Protein AF-A0A7S9PWU9-F1 (afdb_monomer)

Secondary structure (DSSP, 8-state):
---SS--B---TTS--GGG-STTS-----TT-EETTTEEEEEEEEE-SSEEEEEEEETTTTEEEEEEEE-TT----HHHHHHHHHHT--SSGGGGGS----EEEEEEETTEEEEEEEE--EEEEHHHHTGGG----HHHHHHHHHHHHHHHHHHHHTT-B----SGGGEEEEP-HHHHHH--HHHHHHHH----EEE--BTT------TTS-SEEEPPP-----GGG--TTT--EEE--TTS-B-TTT-------S-GGG--THHHH-TTSPP-HHHHHHHHHHHHHHHHSSS-TT--SS--HHHHHHHHHHHH-PPPHHHHHH-TTGGGTB-TTSPBPTT-----HHHHHIIIIIHHHHHTT-----HHHHHHHHHHHHHHT-SSGGGSPPHHHHHTSHHIIIIIHHHHHHHH------GGG---GGGSHHHHHHHHHHTSTT--HHHHHHHHHHHHHHHS-GGGTEEEEE--S-TTTTT-SS----EEEEE-SSSS--EEEEEEE-GGGTT-HHHHHHHHHHHHHHHHHHTTSTT--TTSPEEEEEEETTEEEEEEE-TT-SS-EE-GGGTTPPPPTTTSHHHHHHHHHHHHHHHHH-

Mean predicted aligned error: 13.76 Å

Organism: Epichloe festucae (strain Fl1) (NCBI:txid877507)

Radius of gyration: 28.7 Å; Cα contacts (8 Å, |Δi|>4): 1055; chains: 1; bounding box: 62×84×80 Å

Foldseek 3Di:
DDLPDFAWDDDPQFPDQSQLAAQGEFADDAQDQDPVFWGFQAWAHDDRFWTWTWTQGNVVLFIKIKTKGGANADFCQVVLLVLLQVQCQVDLLNQQAWHFQDWDWDQHPNHIITMTITHDFQAFQVVLLPPLFAAFQLLLLLLLLSVLSNLLSCVVSQKALLADDSRQKTFHDPRVVRSPDDSVNVCVPFNHWDWDAIATPVRDDDPDRSGYRTTTRRTRSYHHNHPQDLLRSRIHGHDSRVMDGPVVDFDLDGPYDLLQFACCNPQVSPHGDDSLRNLSSSLQRSLVSQWSATLLRDDPDDNQSSVLLLCLAQNDDDPSSVVVDPCQVVAADPVRHGPPPDDRCYNVNSCCHTHAVVCVVVVGDHDDPVLSVQSSVLSNQSNDNDSVSHDHSVVSCVGPNNVVRSVVSNCVNVDPPPPDLVVLDLVCSVVQLVVLLVQLVDDPRDQVSQVSNVLVVCCNQQDVVLQKDWDFDPDDCVVLVAPDDRGWTWIFRPPDAQTLIETEFEEHQVCPVPPVVVVSRVLVSLSVVVVSCPDPRHQQQDKHKYWYYYRQWIFIWIQGRVHSDIDGDVLRVRDTDGCVPCVSSVSVVSNVNSVVSSVD

pLDDT: mean 85.52, std 13.72, range [30.91, 98.75]

Sequence (600 aa):
MATDGPLYEYISDVERLDGYRPGGYHPIQLNDKLQERYSIVEKLGHGSYSTIWLARDEKLSRYVAVKIGIADHNSKEAQILGQLSLCLVNDLSDRLIPPVLDRFELKGPNGTHSCLVTMPARCSLVEALKDYDLFPLDAARSLAAQLVMAVARVHRLGIVHGDIHLGNLLIQLPHEEIGKLTVKELFERYGDPEAQPVVRVDKQPITSPSVPAYAYTPAWLGKPAEDVTLSEAKLMLTDFGTAFSPAYETRLQSFTPRKIRPPETRFDPTTPLSYACDIWSLGCIIWEILGVRPFLDIFLPDLDDVTANQIDALGPLPDEWWDAWNGKWKRFAANGQPTEGRQPWTFNQRFEDAIQGPRRRLKRDTMSERESKAFCDMIKDILKFRPGERPTAEDMLRSQWMTEWAMRDAKKTWGPLALQVSDFKQYLSIPLLLWYYKEINKAGSLESDVDAFYLNFLKEVFTLRDNFGVEQESRPAKELGLSQRSDFTMRYIKNGDPKKVILCENKRREGESQTSIWTDALNQVVKYATLIRTEPGQNPNETLYLTVNVGTYPRFYELPGKSSTPKDWAPAGGRYYELANDEEEVWKLWNQIRDLVKSH

Nearest PDB structures (foldseek):
  3llt-assembly1_A  TM=7.275E-01  e=2.084E-18  Plasmodium falciparum 3D7
  7o7i-assembly1_A  TM=6.816E-01  e=1.570E-15  Homo sapiens
  3o2m-assembly1_A  TM=6.709E-01  e=2.982E-12  Homo sapiens
  3vul-assembly1_A  TM=6.792E-01  e=6.840E-11  Homo sapiens
  7ree-assembly1_A  TM=6.420E-01  e=7.772E-08  Homo sapiens

Structure (mmCIF, N/CA/C/O backbone):
data_AF-A0A7S9PWU9-F1
#
_entry.id   AF-A0A7S9PWU9-F1
#
loop_
_atom_site.group_PDB
_atom_site.id
_atom_site.type_symbol
_atom_site.label_atom_id
_atom_site.label_alt_id
_atom_site.label_comp_id
_atom_site.label_asym_id
_atom_site.label_entity_id
_atom_site.label_seq_id
_atom_site.pdbx_PDB_ins_code
_atom_site.Cartn_x
_atom_site.Cartn_y
_atom_site.Cartn_z
_atom_site.occupancy
_atom_site.B_iso_or_equiv
_atom_site.auth_seq_id
_atom_site.auth_comp_id
_atom_site.auth_asym_id
_atom_site.auth_atom_id
_atom_site.pdbx_PDB_model_num
ATOM 1 N N . MET A 1 1 ? -14.022 19.608 -21.908 1.00 35.09 1 MET A N 1
ATOM 2 C CA . MET A 1 1 ? -15.358 20.227 -21.785 1.00 35.09 1 MET A CA 1
ATOM 3 C C . MET A 1 1 ? -15.198 21.441 -20.893 1.00 35.09 1 MET A C 1
ATOM 5 O O . MET A 1 1 ? -14.565 21.297 -19.855 1.00 35.09 1 MET A O 1
ATOM 9 N N . ALA A 1 2 ? -15.657 22.614 -21.328 1.00 34.50 2 ALA A N 1
ATOM 10 C CA . ALA A 1 2 ? -15.651 23.813 -20.494 1.00 34.50 2 ALA A CA 1
ATOM 11 C C . ALA A 1 2 ? -16.507 23.549 -19.245 1.00 34.50 2 ALA A C 1
ATOM 13 O O . ALA A 1 2 ? -17.631 23.067 -19.365 1.00 34.50 2 ALA A O 1
ATOM 14 N N . THR A 1 3 ? -15.946 23.764 -18.059 1.00 50.19 3 THR A N 1
ATOM 15 C CA . THR A 1 3 ? -16.664 23.647 -16.789 1.00 50.19 3 THR A CA 1
ATOM 16 C C . THR A 1 3 ? -17.528 24.891 -16.617 1.00 50.19 3 THR A C 1
ATOM 18 O O . THR A 1 3 ? -16.989 25.987 -16.515 1.00 50.19 3 THR A O 1
ATOM 21 N N . ASP A 1 4 ? -18.848 24.725 -16.594 1.00 65.19 4 ASP A N 1
ATOM 22 C CA . ASP A 1 4 ? -19.854 25.798 -16.493 1.00 65.19 4 ASP A CA 1
ATOM 23 C C . ASP A 1 4 ? -19.953 26.397 -15.065 1.00 65.19 4 ASP A C 1
ATOM 25 O O . ASP A 1 4 ? -21.026 26.710 -14.560 1.00 65.19 4 ASP A O 1
ATOM 29 N N . GLY A 1 5 ? -18.820 26.479 -14.359 1.00 72.81 5 GLY A N 1
ATOM 30 C CA . GLY A 1 5 ? -18.721 26.867 -12.951 1.00 72.81 5 GLY A CA 1
ATOM 31 C C . GLY A 1 5 ? -17.615 27.896 -12.696 1.00 72.81 5 GLY A C 1
ATOM 32 O O . GLY A 1 5 ? -16.767 28.122 -13.564 1.00 72.81 5 GLY A O 1
ATOM 33 N N . PRO A 1 6 ? -17.613 28.542 -11.514 1.00 82.31 6 PRO A N 1
ATOM 34 C CA . PRO A 1 6 ? -16.597 29.525 -11.153 1.00 82.31 6 PRO A CA 1
ATOM 35 C C . PRO A 1 6 ? -15.197 28.899 -11.163 1.00 82.31 6 PRO A C 1
ATOM 37 O O . PRO A 1 6 ? -15.001 27.770 -10.718 1.00 82.31 6 PRO A O 1
ATOM 40 N N . LEU A 1 7 ? -14.219 29.655 -11.664 1.00 90.81 7 LEU A N 1
ATOM 41 C CA . LEU A 1 7 ? -12.808 29.281 -11.614 1.00 90.81 7 LEU A CA 1
ATOM 42 C C . LEU A 1 7 ? -12.182 29.798 -10.318 1.00 90.81 7 LEU A C 1
ATOM 44 O O . LEU A 1 7 ? -12.479 30.913 -9.881 1.00 90.81 7 LEU A O 1
ATOM 48 N N . TYR A 1 8 ? -11.279 29.009 -9.746 1.00 92.75 8 TYR A N 1
ATOM 49 C CA . TYR A 1 8 ? -10.556 29.335 -8.518 1.00 92.75 8 TYR A CA 1
ATOM 50 C C . TYR A 1 8 ? -9.071 29.553 -8.802 1.00 92.75 8 TYR A C 1
ATOM 52 O O . TYR A 1 8 ? -8.529 28.998 -9.760 1.00 92.75 8 TYR A O 1
ATOM 60 N N . GLU A 1 9 ? -8.428 30.392 -7.993 1.00 94.38 9 GLU A N 1
ATOM 61 C CA . GLU A 1 9 ? -6.982 30.587 -8.058 1.00 94.38 9 GLU A CA 1
ATOM 62 C C . GLU A 1 9 ? -6.259 29.276 -7.751 1.00 94.38 9 GLU A C 1
ATOM 64 O O . GLU A 1 9 ? -6.706 28.475 -6.929 1.00 94.38 9 GLU A O 1
ATOM 69 N N . TYR A 1 10 ? -5.153 29.038 -8.455 1.00 92.75 10 TYR A N 1
ATOM 70 C CA . TYR A 1 10 ? -4.378 27.820 -8.275 1.00 92.75 10 TYR A CA 1
ATOM 71 C C . TYR A 1 10 ? -3.714 27.818 -6.898 1.00 92.75 10 TYR A C 1
ATOM 73 O O . TYR A 1 10 ? -2.975 28.742 -6.558 1.00 92.75 10 TYR A O 1
ATOM 81 N N . ILE A 1 11 ? -3.953 26.746 -6.151 1.00 93.38 11 ILE A N 1
ATOM 82 C CA . ILE A 1 11 ? -3.286 26.436 -4.893 1.00 93.38 11 ILE A CA 1
ATOM 83 C C . ILE A 1 11 ? -2.428 25.196 -5.153 1.00 93.38 11 ILE A C 1
ATOM 85 O O . ILE A 1 11 ? -2.923 24.205 -5.695 1.00 93.38 11 ILE A O 1
ATOM 89 N N . SER A 1 12 ? -1.137 25.267 -4.825 1.00 91.44 12 SER A N 1
ATOM 90 C CA . SER A 1 12 ? -0.224 24.132 -5.007 1.00 91.44 12 SER A CA 1
ATOM 91 C C . SER A 1 12 ? -0.524 23.028 -3.998 1.00 91.44 12 SER A C 1
ATOM 93 O O . SER A 1 12 ? -0.887 23.320 -2.862 1.00 91.44 12 SER A O 1
ATOM 95 N N . ASP A 1 13 ? -0.338 21.774 -4.415 1.00 90.06 13 ASP A N 1
ATOM 96 C CA . ASP A 1 13 ? -0.354 20.593 -3.538 1.00 90.06 13 ASP A CA 1
ATOM 97 C C . ASP A 1 13 ? -1.683 20.354 -2.791 1.00 90.06 13 ASP A C 1
ATOM 99 O O . ASP A 1 13 ? -1.712 19.776 -1.707 1.00 90.06 13 ASP A O 1
ATOM 103 N N . VAL A 1 14 ? -2.805 20.770 -3.391 1.00 93.19 14 VAL A N 1
ATOM 104 C CA . VAL A 1 14 ? -4.165 20.474 -2.910 1.00 93.19 14 VAL A CA 1
ATOM 105 C C . VAL A 1 14 ? -5.019 19.819 -3.997 1.00 93.19 14 VAL A C 1
ATOM 107 O O . VAL A 1 14 ? -4.664 19.807 -5.181 1.00 93.19 14 VAL A O 1
ATOM 110 N N . GLU A 1 15 ? -6.177 19.266 -3.621 1.00 94.19 15 GLU A N 1
ATOM 111 C CA . GLU A 1 15 ? -7.131 18.750 -4.596 1.00 94.19 15 GLU A CA 1
ATOM 112 C C . GLU A 1 15 ? -7.626 19.845 -5.533 1.00 94.19 15 GLU A C 1
ATOM 114 O O . GLU A 1 15 ? -7.718 21.028 -5.212 1.00 94.19 15 GLU A O 1
ATOM 119 N N . ARG A 1 16 ? -8.013 19.403 -6.723 1.00 92.56 16 ARG A N 1
ATOM 120 C CA . ARG A 1 16 ? -8.580 20.257 -7.753 1.00 92.56 16 ARG A CA 1
ATOM 121 C C . ARG A 1 16 ? -9.837 20.964 -7.259 1.00 92.56 16 ARG A C 1
ATOM 123 O O . ARG A 1 16 ? -10.878 20.330 -7.090 1.00 92.56 16 ARG A O 1
ATOM 130 N N . LEU A 1 17 ? -9.741 22.284 -7.106 1.00 93.44 17 LEU A N 1
ATOM 131 C CA . LEU A 1 17 ? -10.829 23.119 -6.597 1.00 93.44 17 LEU A CA 1
ATOM 132 C C . LEU A 1 17 ? -12.078 23.082 -7.494 1.00 93.44 17 LEU A C 1
ATOM 134 O O . LEU A 1 17 ? -13.198 23.159 -7.004 1.00 93.44 17 LEU A O 1
ATOM 138 N N . ASP A 1 18 ? -11.909 22.871 -8.802 1.00 91.06 18 ASP A N 1
ATOM 139 C CA . ASP A 1 18 ? -13.014 22.677 -9.750 1.00 91.06 18 ASP A CA 1
ATOM 140 C C . ASP A 1 18 ? -13.750 21.332 -9.574 1.00 91.06 18 ASP A C 1
ATOM 142 O O . ASP A 1 18 ? -14.830 21.120 -10.132 1.00 91.06 18 ASP A O 1
ATOM 146 N N . GLY A 1 19 ? -13.187 20.425 -8.771 1.00 92.88 19 GLY A N 1
ATOM 147 C CA . GLY A 1 19 ? -13.830 19.195 -8.323 1.00 92.88 19 GLY A CA 1
ATOM 148 C C . GLY A 1 19 ? -14.849 19.397 -7.196 1.00 92.88 19 GLY A C 1
ATOM 149 O O . GLY A 1 19 ? -15.589 18.463 -6.900 1.00 92.88 19 GLY A O 1
ATOM 150 N N . TYR A 1 20 ? -14.934 20.580 -6.579 1.00 94.06 20 TYR A N 1
ATOM 151 C CA . TYR A 1 20 ? -15.959 20.922 -5.583 1.00 94.06 20 TYR A CA 1
ATOM 152 C C . TYR A 1 20 ? -17.269 21.343 -6.258 1.00 94.06 20 TYR A C 1
ATOM 154 O O . TYR A 1 20 ? -17.584 22.520 -6.422 1.00 94.06 20 TYR A O 1
ATOM 162 N N . ARG A 1 21 ? -18.035 20.344 -6.690 1.00 92.75 21 ARG A N 1
ATOM 163 C CA . ARG A 1 21 ? -19.291 20.492 -7.439 1.00 92.75 21 ARG A CA 1
ATOM 164 C C . ARG A 1 21 ? -20.248 19.350 -7.089 1.00 92.75 21 ARG A C 1
ATOM 166 O O . ARG A 1 21 ? -19.778 18.364 -6.522 1.00 92.75 21 ARG A O 1
ATOM 173 N N . PRO A 1 22 ? -21.541 19.410 -7.455 1.00 94.38 22 PRO A N 1
ATOM 174 C CA . PRO A 1 22 ? -22.423 18.246 -7.361 1.00 94.38 22 PRO A CA 1
ATOM 175 C C . PRO A 1 22 ? -21.777 17.001 -7.990 1.00 94.38 22 PRO A C 1
ATOM 177 O O . PRO A 1 22 ? -21.253 17.079 -9.103 1.00 94.38 22 PRO A O 1
ATOM 180 N N . GLY A 1 23 ? -21.739 15.896 -7.243 1.00 93.81 23 GLY A N 1
ATOM 181 C CA . GLY A 1 23 ? -21.047 14.655 -7.613 1.00 93.81 23 GLY A CA 1
ATOM 182 C C . GLY A 1 23 ? -19.552 14.597 -7.264 1.00 93.81 23 GLY A C 1
ATOM 183 O O . GLY A 1 23 ? -18.928 13.540 -7.332 1.00 93.81 23 GLY A O 1
ATOM 184 N N . GLY A 1 24 ? -18.957 15.724 -6.878 1.00 94.94 24 GLY A N 1
ATOM 185 C CA . GLY A 1 24 ? -17.530 15.895 -6.617 1.00 94.94 24 GLY A CA 1
ATOM 186 C C . GLY A 1 24 ? -17.126 15.750 -5.146 1.00 94.94 24 GLY A C 1
ATOM 187 O O . GLY A 1 24 ? -17.734 14.984 -4.400 1.00 94.94 24 GLY A O 1
ATOM 188 N N . TYR A 1 25 ? -16.071 16.459 -4.731 1.00 96.44 25 TYR A N 1
ATOM 189 C CA . TYR A 1 25 ? -15.521 16.399 -3.366 1.00 96.44 25 TYR A CA 1
ATOM 190 C C . TYR A 1 25 ? -16.485 16.950 -2.310 1.00 96.44 25 TYR A C 1
ATOM 192 O O . TYR A 1 25 ? -17.313 17.807 -2.605 1.00 96.44 25 TYR A O 1
ATOM 200 N N . HIS A 1 26 ? -16.356 16.496 -1.063 1.00 96.75 26 HIS A N 1
ATOM 201 C CA . HIS A 1 26 ? -17.058 17.096 0.073 1.00 96.75 26 HIS A CA 1
ATOM 202 C C . HIS A 1 26 ? -16.241 18.262 0.656 1.00 96.75 26 HIS A C 1
ATOM 204 O O . HIS A 1 26 ? -15.062 18.053 0.948 1.00 96.75 26 HIS A O 1
ATOM 210 N N . PRO A 1 27 ? -16.822 19.459 0.854 1.00 96.25 27 PRO A N 1
ATOM 211 C CA . PRO A 1 27 ? -16.124 20.582 1.477 1.00 96.25 27 PRO A CA 1
ATOM 212 C C . PRO A 1 27 ? -15.938 20.322 2.981 1.00 96.25 27 PRO A C 1
ATOM 214 O O . PRO A 1 27 ? -16.909 20.336 3.727 1.00 96.25 27 PRO A O 1
ATOM 217 N N . ILE A 1 28 ? -14.697 20.073 3.408 1.00 96.00 28 ILE A N 1
ATOM 218 C CA . ILE A 1 28 ? -14.306 19.861 4.814 1.00 96.00 28 ILE A CA 1
ATOM 219 C C . ILE A 1 28 ? -13.462 21.040 5.302 1.00 96.00 28 ILE A C 1
ATOM 221 O O . ILE A 1 28 ? -12.664 21.595 4.543 1.00 96.00 28 ILE A O 1
ATOM 225 N N . GLN A 1 29 ? -13.620 21.407 6.570 1.00 96.12 29 GLN A N 1
ATOM 226 C CA . GLN A 1 29 ? -12.779 22.339 7.315 1.00 96.12 29 GLN A CA 1
ATOM 227 C C . GLN A 1 29 ? -12.178 21.664 8.553 1.00 96.12 29 GLN A C 1
ATOM 229 O O . GLN A 1 29 ? -12.683 20.661 9.062 1.00 96.12 29 GLN A O 1
ATOM 234 N N . LEU A 1 30 ? -11.081 22.223 9.067 1.00 95.94 30 LEU A N 1
ATOM 235 C CA . LEU A 1 30 ? -10.550 21.780 10.355 1.00 95.94 30 LEU A CA 1
ATOM 236 C C . LEU A 1 30 ? -11.554 22.046 11.473 1.00 95.94 30 LEU A C 1
ATOM 238 O O . LEU A 1 30 ? -12.263 23.052 11.464 1.00 95.94 30 LEU A O 1
ATOM 242 N N . ASN A 1 31 ? -11.553 21.165 12.471 1.00 95.38 31 ASN A N 1
ATOM 243 C CA . ASN A 1 31 ? -12.506 21.116 13.579 1.00 95.38 31 ASN A CA 1
ATOM 244 C C . ASN A 1 31 ? -13.942 20.734 13.189 1.00 95.38 31 ASN A C 1
ATOM 246 O O . ASN A 1 31 ? -14.792 20.657 14.079 1.00 95.38 31 ASN A O 1
ATOM 250 N N . ASP A 1 32 ? -14.220 20.439 11.913 1.00 96.75 32 ASP A N 1
ATOM 251 C CA . ASP A 1 32 ? -15.484 19.810 11.538 1.00 96.75 32 ASP A CA 1
ATOM 252 C C . ASP A 1 32 ? -15.664 18.507 12.318 1.00 96.75 32 ASP A C 1
ATOM 254 O O . ASP A 1 32 ? -14.723 17.727 12.498 1.00 96.75 32 ASP A O 1
ATOM 258 N N . LYS A 1 33 ? -16.894 18.259 12.769 1.00 96.62 33 LYS A N 1
ATOM 259 C CA . LYS A 1 33 ? -17.238 17.068 13.539 1.00 96.62 33 LYS A CA 1
ATOM 260 C C . LYS A 1 33 ? -18.099 16.128 12.710 1.00 96.62 33 LYS A C 1
ATOM 262 O O . LYS A 1 33 ? -19.269 16.397 12.450 1.00 96.62 33 LYS A O 1
ATOM 267 N N . LEU A 1 34 ? -17.530 14.996 12.304 1.00 96.31 34 LEU A N 1
ATOM 268 C CA . LEU A 1 34 ? -18.234 13.985 11.517 1.00 96.31 34 LEU A CA 1
ATOM 269 C C . LEU A 1 34 ? -18.862 12.935 12.438 1.00 96.31 34 LEU A C 1
ATOM 271 O O . LEU A 1 34 ? -18.196 12.398 13.327 1.00 96.31 34 LEU A O 1
ATOM 275 N N . GLN A 1 35 ? -20.142 12.621 12.207 1.00 92.50 35 GLN A N 1
ATOM 276 C CA . GLN A 1 35 ? -20.910 11.634 12.988 1.00 92.50 35 GLN A CA 1
ATOM 277 C C . GLN A 1 35 ? -20.877 11.893 14.508 1.00 92.50 35 GLN A C 1
ATOM 279 O O . GLN A 1 35 ? -20.877 10.948 15.295 1.00 92.50 35 GLN A O 1
ATOM 284 N N . GLU A 1 36 ? -20.782 13.162 14.926 1.00 92.06 36 GLU A N 1
ATOM 285 C CA . GLU A 1 36 ? -20.628 13.558 16.337 1.00 92.06 36 GLU A CA 1
ATOM 286 C C . GLU A 1 36 ? -19.473 12.843 17.069 1.00 92.06 36 GLU A C 1
ATOM 288 O O . GLU A 1 36 ? -19.475 12.729 18.296 1.00 92.06 36 GLU A O 1
ATOM 293 N N . ARG A 1 37 ? -18.466 12.361 16.327 1.00 94.06 37 ARG A N 1
ATOM 294 C CA . ARG A 1 37 ? -17.404 11.495 16.860 1.00 94.06 37 ARG A CA 1
ATOM 295 C C . ARG A 1 37 ? -16.013 11.830 16.346 1.00 94.06 37 ARG A C 1
ATOM 297 O O . ARG A 1 37 ? -15.060 11.742 17.116 1.00 94.06 37 ARG A O 1
ATOM 304 N N . TYR A 1 38 ? -15.885 12.130 15.059 1.00 97.38 38 TYR A N 1
ATOM 305 C CA . TYR A 1 38 ? -14.596 12.330 14.408 1.00 97.38 38 TYR A CA 1
ATOM 306 C C . TYR A 1 38 ? -14.360 13.813 14.184 1.00 97.38 38 TYR A C 1
ATOM 308 O O . TYR A 1 38 ? -14.942 14.398 13.274 1.00 97.38 38 TYR A O 1
ATOM 316 N N . SER A 1 39 ? -13.507 14.404 15.008 1.00 97.56 39 SER A N 1
ATOM 317 C CA . SER A 1 39 ? -13.149 15.819 14.901 1.00 97.56 39 SER A CA 1
ATOM 318 C C . SER A 1 39 ? -11.945 15.953 13.972 1.00 97.56 39 SER A C 1
ATOM 320 O O . SER A 1 39 ? -10.900 15.363 14.252 1.00 97.56 39 SER A O 1
ATOM 322 N N . ILE A 1 40 ? -12.096 16.657 12.848 1.00 97.94 40 ILE A N 1
ATOM 323 C CA . ILE A 1 40 ? -11.043 16.832 11.837 1.00 97.94 40 ILE A CA 1
ATOM 324 C C . ILE A 1 40 ? -9.901 17.667 12.417 1.00 97.94 40 ILE A C 1
ATOM 326 O O . ILE A 1 40 ? -10.127 18.747 12.956 1.00 97.94 40 ILE A O 1
ATOM 330 N N . VAL A 1 41 ? -8.674 17.161 12.300 1.00 96.50 41 VAL A N 1
ATOM 331 C CA . VAL A 1 41 ? -7.472 17.761 12.898 1.00 96.50 41 VAL A CA 1
ATOM 332 C C . VAL A 1 41 ? -6.526 18.295 11.838 1.00 96.50 41 VAL A C 1
ATOM 334 O O . VAL A 1 41 ? -6.025 19.403 11.981 1.00 96.50 41 VAL A O 1
ATOM 337 N N . GLU A 1 42 ? -6.277 17.509 10.795 1.00 95.56 42 GLU A N 1
ATOM 338 C CA . GLU A 1 42 ? -5.272 17.819 9.781 1.00 95.56 42 GLU A CA 1
ATOM 339 C C . GLU A 1 42 ? -5.590 17.077 8.481 1.00 95.56 42 GLU A C 1
ATOM 341 O O . GLU A 1 42 ? -6.272 16.049 8.491 1.00 95.56 42 GLU A O 1
ATOM 346 N N . LYS A 1 43 ? -5.090 17.559 7.349 1.00 96.62 43 LYS A N 1
ATOM 347 C CA . LYS A 1 43 ? -5.182 16.854 6.076 1.00 96.62 43 LYS A CA 1
ATOM 348 C C . LYS A 1 43 ? -3.989 15.926 5.867 1.00 96.62 43 LYS A C 1
ATOM 350 O O . LYS A 1 43 ? -2.845 16.308 6.063 1.00 96.62 43 LYS A O 1
ATOM 355 N N . LEU A 1 44 ? -4.254 14.703 5.411 1.00 94.62 44 LEU A N 1
ATOM 356 C CA . LEU A 1 44 ? -3.223 13.686 5.160 1.00 94.62 44 LEU A CA 1
ATOM 357 C C . LEU A 1 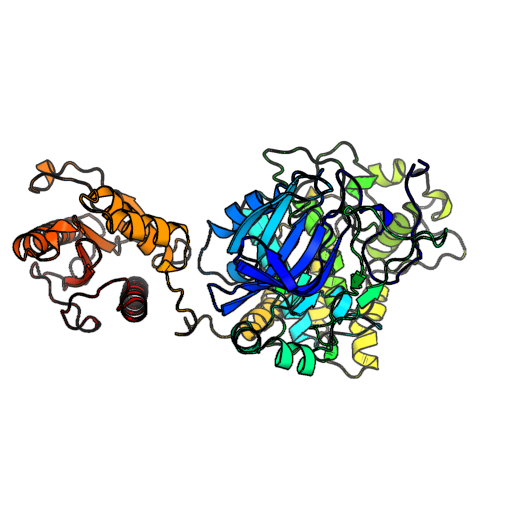44 ? -2.943 13.459 3.677 1.00 94.62 44 LEU A C 1
ATOM 359 O O . LEU A 1 44 ? -1.900 12.926 3.325 1.00 94.62 44 LEU A O 1
ATOM 363 N N . GLY A 1 45 ? -3.880 13.809 2.797 1.00 93.94 45 GLY A N 1
ATOM 364 C CA . GLY A 1 45 ? -3.697 13.605 1.367 1.00 93.94 45 GLY A CA 1
ATOM 365 C C . GLY A 1 45 ? -4.973 13.792 0.567 1.00 93.94 45 GLY A C 1
ATOM 366 O O . GLY A 1 45 ? -6.059 14.025 1.105 1.00 93.94 45 GLY A O 1
ATOM 367 N N . HIS A 1 46 ? -4.843 13.671 -0.747 1.00 93.19 46 HIS A N 1
ATOM 368 C CA . HIS A 1 46 ? -5.971 13.651 -1.665 1.00 93.19 46 HIS A CA 1
ATOM 369 C C . HIS A 1 46 ? -5.634 12.825 -2.910 1.00 93.19 46 HIS A C 1
ATOM 371 O O . HIS A 1 46 ? -4.483 12.712 -3.320 1.00 93.19 46 HIS A O 1
ATOM 377 N N . GLY A 1 47 ? -6.667 12.263 -3.525 1.00 87.56 47 GLY A N 1
ATOM 378 C CA . GLY A 1 47 ? -6.608 11.598 -4.821 1.00 87.56 47 GLY A CA 1
ATOM 379 C C . GLY A 1 47 ? -7.690 12.153 -5.739 1.00 87.56 47 GLY A C 1
ATOM 380 O O . GLY A 1 47 ? -8.426 13.058 -5.364 1.00 87.56 47 GLY A O 1
ATOM 381 N N . SER A 1 48 ? -7.833 11.584 -6.936 1.00 84.81 48 SER A N 1
ATOM 382 C CA . SER A 1 48 ? -8.861 12.037 -7.895 1.00 84.81 48 SER A CA 1
ATOM 383 C C . SER A 1 48 ? -10.301 11.767 -7.434 1.00 84.81 48 SER A C 1
ATOM 385 O O . SER A 1 48 ? -11.235 12.359 -7.969 1.00 84.81 48 SER A O 1
ATOM 387 N N . TYR A 1 49 ? -10.482 10.861 -6.467 1.00 89.94 49 TYR A N 1
ATOM 388 C CA . TYR A 1 49 ? -11.790 10.356 -6.040 1.00 89.94 49 TYR A CA 1
ATOM 389 C C . TYR A 1 49 ? -12.042 10.482 -4.534 1.00 89.94 49 TYR A C 1
ATOM 391 O O . TYR A 1 49 ? -13.094 10.055 -4.062 1.00 89.94 49 TYR A O 1
ATOM 399 N N . SER A 1 50 ? -11.109 11.052 -3.767 1.00 93.94 50 SER A N 1
ATOM 400 C CA . SER A 1 50 ? -11.273 11.212 -2.319 1.00 93.94 50 SER A CA 1
ATOM 401 C C . SER A 1 50 ? -10.300 12.219 -1.716 1.00 93.94 50 SER A C 1
ATOM 403 O O . SER A 1 50 ? -9.200 12.404 -2.235 1.00 93.94 50 SER A O 1
ATOM 405 N N . THR A 1 51 ? -10.656 12.770 -0.561 1.00 96.50 51 THR A N 1
ATOM 406 C CA . THR A 1 51 ? -9.723 13.448 0.354 1.00 96.50 51 THR A CA 1
ATOM 407 C C . THR A 1 51 ? -9.498 12.587 1.599 1.00 96.50 51 THR A C 1
ATOM 409 O O . THR A 1 51 ? -10.350 11.771 1.956 1.00 96.50 51 THR A O 1
ATOM 412 N N . ILE A 1 52 ? -8.330 12.708 2.232 1.00 96.50 52 ILE A N 1
ATOM 413 C CA . ILE A 1 52 ? -7.946 11.921 3.409 1.00 96.50 52 ILE A CA 1
ATOM 414 C C . ILE A 1 52 ? -7.564 12.882 4.529 1.00 96.50 52 ILE A C 1
ATOM 416 O O . ILE A 1 52 ? -6.709 13.749 4.347 1.00 96.50 52 ILE A O 1
ATOM 420 N N . TRP A 1 53 ? -8.181 12.699 5.692 1.00 97.81 53 TRP A N 1
ATOM 421 C CA . TRP A 1 53 ? -8.035 13.586 6.841 1.00 97.81 53 TRP A CA 1
ATOM 422 C C . TRP A 1 53 ? -7.644 12.812 8.090 1.00 97.81 53 TRP A C 1
ATOM 424 O O . TRP A 1 53 ? -8.165 11.729 8.352 1.00 97.81 53 TRP A O 1
ATOM 434 N N . LEU A 1 54 ? -6.751 13.381 8.886 1.00 96.75 54 LEU A N 1
ATOM 435 C CA . LEU A 1 54 ? -6.517 12.964 10.253 1.00 96.75 54 LEU A CA 1
ATOM 436 C C . LEU A 1 54 ? -7.667 13.491 11.107 1.00 96.75 54 LEU A C 1
ATOM 438 O O . LEU A 1 54 ? -7.963 14.687 11.097 1.00 96.75 54 LEU A O 1
ATOM 442 N N . ALA A 1 55 ? -8.291 12.610 11.877 1.00 97.06 55 ALA A N 1
ATOM 443 C CA . ALA A 1 55 ? -9.332 12.981 12.820 1.00 97.06 55 ALA A CA 1
ATOM 444 C C . ALA A 1 55 ? -9.051 12.397 14.203 1.00 97.06 55 ALA A C 1
ATOM 446 O O . ALA A 1 55 ? -8.466 11.317 14.338 1.00 97.06 55 ALA A O 1
ATOM 447 N N . ARG A 1 56 ? -9.506 13.092 15.243 1.00 94.69 56 ARG A N 1
ATOM 448 C CA . ARG A 1 56 ? -9.567 12.556 16.602 1.00 94.69 56 ARG A CA 1
ATOM 449 C C . ARG A 1 56 ? -10.893 11.817 16.765 1.00 94.69 56 ARG A C 1
ATOM 451 O O . ARG A 1 56 ? -11.955 12.421 16.670 1.00 94.69 56 ARG A O 1
ATOM 458 N N . ASP A 1 57 ? -10.830 10.512 17.009 1.00 91.00 57 ASP A N 1
ATOM 459 C CA . ASP A 1 57 ? -11.975 9.719 17.458 1.00 91.00 57 ASP A CA 1
ATOM 460 C C . ASP A 1 57 ? -12.210 10.022 18.940 1.00 91.00 57 ASP A C 1
ATOM 462 O O . ASP A 1 57 ? -11.482 9.527 19.803 1.00 91.00 57 ASP A O 1
ATOM 466 N N . GLU A 1 58 ? -13.203 10.855 19.241 1.00 88.88 58 GLU A N 1
ATOM 467 C CA . GLU A 1 58 ? -13.493 11.295 20.611 1.00 88.88 58 GLU A CA 1
ATOM 468 C C . GLU A 1 58 ? -13.988 10.155 21.506 1.00 88.88 58 GLU A C 1
ATOM 470 O O . GLU A 1 58 ? -13.768 10.170 22.716 1.00 88.88 58 GLU A O 1
ATOM 475 N N . LYS A 1 59 ? -14.607 9.126 20.917 1.00 86.31 59 LYS A N 1
ATOM 476 C CA . LYS A 1 59 ? -15.139 7.986 21.667 1.00 86.31 59 LYS A CA 1
ATOM 477 C C . LYS A 1 59 ? -14.033 7.052 22.143 1.00 86.31 59 LYS A C 1
ATOM 479 O O . LYS A 1 59 ? -14.093 6.551 23.261 1.00 86.31 59 LYS A O 1
ATOM 484 N N . LEU A 1 60 ? -13.051 6.789 21.281 1.00 82.69 60 LEU A N 1
ATOM 485 C CA . LEU A 1 60 ? -11.935 5.883 21.577 1.00 82.69 60 LEU A CA 1
ATOM 486 C C . LEU A 1 60 ? -10.646 6.621 21.956 1.00 82.69 60 LEU A C 1
ATOM 488 O O . LEU A 1 60 ? -9.633 5.976 22.206 1.00 82.69 60 LEU A O 1
ATOM 492 N N . SER A 1 61 ? -10.675 7.957 21.990 1.00 84.06 61 SER A N 1
ATOM 493 C CA . SER A 1 61 ? -9.539 8.817 22.335 1.00 84.06 61 SER A CA 1
ATOM 494 C C . SER A 1 61 ? -8.262 8.468 21.560 1.00 84.06 61 SER A C 1
ATOM 496 O O . SER A 1 61 ? -7.176 8.364 22.128 1.00 84.06 61 SER A O 1
ATOM 498 N N . ARG A 1 62 ? -8.386 8.300 20.239 1.00 85.50 62 ARG A N 1
ATOM 499 C CA . ARG A 1 62 ? -7.271 7.959 19.339 1.00 85.50 62 ARG A CA 1
ATOM 500 C C . ARG A 1 62 ? -7.353 8.727 18.028 1.00 85.50 62 ARG A C 1
ATOM 502 O O . ARG A 1 62 ? -8.417 9.219 17.667 1.00 85.50 62 ARG A O 1
ATOM 509 N N . TYR A 1 63 ? -6.247 8.793 17.295 1.00 91.69 63 TYR A N 1
ATOM 510 C CA . TYR A 1 63 ? -6.252 9.329 15.935 1.00 91.69 63 TYR A CA 1
ATOM 511 C C . TYR A 1 63 ? -6.632 8.262 14.911 1.00 91.69 63 TYR A C 1
ATOM 513 O O . TYR A 1 63 ? -6.225 7.103 15.023 1.00 91.69 63 TYR A O 1
ATOM 521 N N . VAL A 1 64 ? -7.397 8.677 13.908 1.00 92.62 64 VAL A N 1
ATOM 522 C CA . VAL A 1 64 ? -7.837 7.860 12.776 1.00 92.62 64 VAL A CA 1
ATOM 523 C C . VAL A 1 64 ? -7.624 8.620 11.469 1.00 92.62 64 VAL A C 1
ATOM 525 O O . VAL A 1 64 ? -7.603 9.849 11.466 1.00 92.62 64 VAL A O 1
ATOM 528 N N . ALA A 1 65 ? -7.480 7.895 10.364 1.00 95.56 65 ALA A N 1
ATOM 529 C CA . ALA A 1 65 ? -7.572 8.468 9.027 1.00 95.56 65 ALA A CA 1
ATOM 530 C C . ALA A 1 65 ? -9.002 8.296 8.505 1.00 95.56 65 ALA A C 1
ATOM 532 O O . ALA A 1 65 ? -9.543 7.190 8.525 1.00 95.56 65 ALA A O 1
ATOM 533 N N . VAL A 1 66 ? -9.610 9.383 8.043 1.00 97.31 66 VAL A N 1
ATOM 534 C CA . VAL A 1 66 ? -10.939 9.410 7.434 1.00 97.31 66 VAL A CA 1
ATOM 535 C C . VAL A 1 66 ? -10.771 9.711 5.951 1.00 97.31 66 VAL A C 1
ATOM 537 O O . VAL A 1 66 ? -10.424 10.829 5.570 1.00 97.31 66 VAL A O 1
ATOM 540 N N . LYS A 1 67 ? -11.008 8.705 5.109 1.00 96.06 67 LYS A N 1
ATOM 541 C CA . LYS A 1 67 ? -11.084 8.856 3.653 1.00 96.06 67 LYS A CA 1
ATOM 542 C C . LYS A 1 67 ? -12.519 9.205 3.279 1.00 96.06 67 LYS A C 1
ATOM 544 O O . LYS A 1 67 ? -13.433 8.443 3.592 1.00 96.06 67 LYS A O 1
ATOM 549 N N . ILE A 1 68 ? -12.710 10.336 2.611 1.00 96.06 68 ILE A N 1
ATOM 550 C CA . ILE A 1 68 ? -14.015 10.850 2.185 1.00 96.06 68 ILE A CA 1
ATOM 551 C C . ILE A 1 68 ? -14.059 10.805 0.662 1.00 96.06 68 ILE A C 1
ATOM 553 O O . ILE A 1 68 ? -13.315 11.527 -0.004 1.00 96.06 68 ILE A O 1
ATOM 557 N N . GLY A 1 69 ? -14.900 9.933 0.107 1.00 94.62 69 GLY A N 1
ATOM 558 C CA . GLY A 1 69 ? -15.073 9.792 -1.338 1.00 94.62 69 GLY A CA 1
ATOM 559 C C . GLY A 1 69 ? -15.804 10.976 -1.979 1.00 94.62 69 GLY A C 1
ATOM 560 O O . GLY A 1 69 ? -16.544 11.708 -1.320 1.00 94.62 69 GLY A O 1
ATOM 561 N N . ILE A 1 70 ? -15.633 11.158 -3.289 1.00 94.56 70 ILE A N 1
ATOM 562 C CA . ILE A 1 70 ? -16.526 12.026 -4.070 1.00 94.56 70 ILE A CA 1
ATOM 563 C C . ILE A 1 70 ? -17.944 11.434 -4.121 1.00 94.56 70 ILE A C 1
ATOM 565 O O . ILE A 1 70 ? -18.114 10.222 -3.995 1.00 94.56 70 ILE A O 1
ATOM 569 N N . ALA A 1 71 ? -18.958 12.278 -4.310 1.00 92.62 71 ALA A N 1
ATOM 570 C CA . ALA A 1 71 ? -20.353 11.844 -4.224 1.00 92.62 71 ALA A CA 1
ATOM 571 C C . ALA A 1 71 ? -20.799 10.900 -5.361 1.00 92.62 71 ALA A C 1
ATOM 573 O O . ALA A 1 71 ? -21.585 9.989 -5.120 1.00 92.62 71 ALA A O 1
ATOM 574 N N . ASP A 1 72 ? -20.271 11.060 -6.578 1.00 86.31 72 ASP A N 1
ATOM 575 C CA . ASP A 1 72 ? -20.653 10.240 -7.743 1.00 86.31 72 ASP A CA 1
ATOM 576 C C . ASP A 1 72 ? -19.823 8.949 -7.884 1.00 86.31 72 ASP A C 1
ATOM 578 O O . ASP A 1 72 ? -19.815 8.314 -8.942 1.00 86.31 72 ASP A O 1
ATOM 582 N N . HIS A 1 73 ? -19.097 8.537 -6.841 1.00 79.62 73 HIS A N 1
ATOM 583 C CA . HIS A 1 73 ? -18.222 7.369 -6.905 1.00 79.62 73 HIS A CA 1
ATOM 584 C C . HIS A 1 73 ? -18.661 6.250 -5.956 1.00 79.62 73 HIS A C 1
ATOM 586 O O . HIS A 1 73 ? -18.434 6.298 -4.748 1.00 79.62 73 HIS A O 1
ATOM 592 N N . ASN A 1 74 ? -19.201 5.173 -6.532 1.00 70.44 74 ASN A N 1
ATOM 593 C CA . ASN A 1 74 ? -19.480 3.934 -5.807 1.00 70.44 74 ASN A CA 1
ATOM 594 C C . ASN A 1 74 ? -18.203 3.095 -5.661 1.00 70.44 74 ASN A C 1
ATOM 596 O O . ASN A 1 74 ? -17.886 2.253 -6.503 1.00 70.44 74 ASN A O 1
ATOM 600 N N . SER A 1 75 ? -17.470 3.320 -4.571 1.00 73.69 75 SER A N 1
ATOM 601 C CA . SER A 1 75 ? -16.268 2.544 -4.264 1.00 73.69 75 SER A CA 1
ATOM 602 C C . SER A 1 75 ? -16.611 1.163 -3.697 1.00 73.69 75 SER A C 1
ATOM 604 O O . SER A 1 75 ? -17.332 1.046 -2.706 1.00 73.69 75 SER A O 1
ATOM 606 N N . LYS A 1 76 ? -16.026 0.103 -4.269 1.00 81.06 76 LYS A N 1
ATOM 607 C CA . LYS A 1 76 ? -16.049 -1.256 -3.687 1.00 81.06 76 LYS A CA 1
ATOM 608 C C . LYS A 1 76 ? -14.981 -1.451 -2.605 1.00 81.06 76 LYS A C 1
ATOM 610 O O . LYS A 1 76 ? -14.952 -2.494 -1.952 1.00 81.06 76 LYS A O 1
ATOM 615 N N . GLU A 1 77 ? -14.124 -0.453 -2.396 1.00 85.88 77 GLU A N 1
ATOM 616 C CA . GLU A 1 77 ? -12.968 -0.500 -1.498 1.00 85.88 77 GLU A CA 1
ATOM 617 C C . GLU A 1 77 ? -13.338 -0.966 -0.096 1.00 85.88 77 GLU A C 1
ATOM 619 O O . GLU A 1 77 ? -12.715 -1.878 0.440 1.00 85.88 77 GLU A O 1
ATOM 624 N N . ALA A 1 78 ? -14.395 -0.397 0.489 1.00 78.25 78 ALA A N 1
ATOM 625 C CA . ALA A 1 78 ? -14.825 -0.788 1.819 1.00 78.25 78 ALA A CA 1
ATOM 626 C C . ALA A 1 78 ? -15.206 -2.279 1.843 1.00 78.25 78 ALA A C 1
ATOM 628 O O . ALA A 1 78 ? -14.765 -3.020 2.718 1.00 78.25 78 ALA A O 1
ATOM 629 N N . GLN A 1 79 ? -15.994 -2.768 0.883 1.00 80.81 79 GLN A N 1
ATOM 630 C CA . GLN A 1 79 ? -16.361 -4.187 0.815 1.00 80.81 79 GLN A CA 1
ATOM 631 C C . GLN A 1 79 ? -15.122 -5.089 0.711 1.00 80.81 79 GLN A C 1
ATOM 633 O O . GLN A 1 79 ? -15.007 -6.038 1.486 1.00 80.81 79 GLN A O 1
ATOM 638 N N . ILE A 1 80 ? -14.187 -4.748 -0.177 1.00 84.44 80 ILE A N 1
ATOM 639 C CA . ILE A 1 80 ? -12.927 -5.473 -0.384 1.00 84.44 80 ILE A CA 1
ATOM 640 C C . ILE A 1 80 ? -12.093 -5.496 0.899 1.00 84.44 80 ILE A C 1
ATOM 642 O O . ILE A 1 80 ? -11.752 -6.567 1.394 1.00 84.44 80 ILE A O 1
ATOM 646 N N . LEU A 1 81 ? -11.845 -4.341 1.516 1.00 81.75 81 LEU A N 1
ATOM 647 C CA . LEU A 1 81 ? -11.117 -4.257 2.783 1.00 81.75 81 LEU A CA 1
ATOM 648 C C . LEU A 1 81 ? -11.827 -5.013 3.915 1.00 81.75 81 LEU A C 1
ATOM 650 O O . LEU A 1 81 ? -11.177 -5.583 4.788 1.00 81.75 81 LEU A O 1
ATOM 654 N N . GLY A 1 82 ? -13.162 -5.068 3.887 1.00 73.50 82 GLY A N 1
ATOM 655 C CA . GLY A 1 82 ? -13.955 -5.889 4.803 1.00 73.50 82 GLY A CA 1
ATOM 656 C C . GLY A 1 82 ? -13.661 -7.379 4.638 1.00 73.50 82 GLY A C 1
ATOM 657 O O . GLY A 1 82 ? -13.399 -8.057 5.625 1.00 73.50 82 GLY A O 1
ATOM 658 N N . GLN A 1 83 ? -13.626 -7.877 3.399 1.00 74.25 83 GLN A N 1
ATOM 659 C CA . GLN A 1 83 ? -13.250 -9.264 3.097 1.00 74.25 83 GLN A CA 1
ATOM 660 C C . GLN A 1 83 ? -11.810 -9.568 3.534 1.00 74.25 83 GLN A C 1
ATOM 662 O O . GLN A 1 83 ? -11.566 -10.589 4.173 1.00 74.25 83 GLN A O 1
ATOM 667 N N . LEU A 1 84 ? -10.876 -8.648 3.273 1.00 73.00 84 LEU A N 1
ATOM 668 C CA . LEU A 1 84 ? -9.468 -8.773 3.672 1.00 73.00 84 LEU A CA 1
ATOM 669 C C . LEU A 1 84 ? -9.282 -8.789 5.204 1.00 73.00 84 LEU A C 1
ATOM 671 O O . LEU A 1 84 ? -8.346 -9.425 5.701 1.00 73.00 84 LEU A O 1
ATOM 675 N N . SER A 1 85 ? -10.188 -8.129 5.938 1.00 67.00 85 SER A N 1
ATOM 676 C CA . SER A 1 85 ? -10.210 -8.070 7.409 1.00 67.00 85 SER A CA 1
ATOM 677 C C . SER A 1 85 ? -10.856 -9.300 8.061 1.00 67.00 85 SER A C 1
ATOM 679 O O . SER A 1 85 ? -10.548 -9.606 9.205 1.00 67.00 85 SER A O 1
ATOM 681 N N . LEU A 1 86 ? -11.749 -10.018 7.370 1.00 54.47 86 LEU A N 1
ATOM 682 C CA . LEU A 1 86 ? -12.439 -11.202 7.914 1.00 54.47 86 LEU A CA 1
ATOM 683 C C . LEU A 1 86 ? -11.562 -12.464 7.927 1.00 54.47 86 LEU A C 1
ATOM 685 O O . LEU A 1 86 ? -11.883 -13.434 8.610 1.00 54.47 86 LEU A O 1
ATOM 689 N N . CYS A 1 87 ? -10.453 -12.459 7.189 1.00 49.69 87 CYS A N 1
ATOM 690 C CA . CYS A 1 87 ? -9.522 -13.580 7.086 1.00 49.69 87 CYS A CA 1
ATOM 691 C C . CYS A 1 87 ? -8.298 -13.423 8.003 1.00 49.69 87 CYS A C 1
ATOM 693 O O . CYS A 1 87 ? -7.198 -13.797 7.601 1.00 49.69 87 CYS A O 1
ATOM 695 N N . LEU A 1 88 ? -8.481 -12.864 9.207 1.00 46.38 88 LEU A N 1
ATOM 696 C CA . LEU A 1 88 ? -7.431 -12.691 10.220 1.00 46.38 88 LEU A CA 1
ATOM 697 C C . LEU A 1 88 ? -6.857 -14.050 10.642 1.00 46.38 88 LEU A C 1
ATOM 699 O O . LEU A 1 88 ? -7.326 -14.709 11.564 1.00 46.38 88 LEU A O 1
ATOM 703 N N . VAL A 1 89 ? -5.822 -14.481 9.938 1.00 44.75 89 VAL A N 1
ATOM 704 C CA . VAL A 1 89 ? -4.994 -15.618 10.310 1.00 44.75 89 VAL A CA 1
ATOM 705 C C . VAL A 1 89 ? -3.733 -14.991 10.860 1.00 44.75 89 VAL A C 1
ATOM 707 O O . VAL A 1 89 ? -2.899 -14.696 10.024 1.00 44.75 89 VAL A O 1
ATOM 710 N N . ASN A 1 90 ? -3.613 -14.792 12.187 1.00 48.88 90 ASN A N 1
ATOM 711 C CA . ASN A 1 90 ? -2.490 -14.126 12.887 1.00 48.88 90 ASN A CA 1
ATOM 712 C C . ASN A 1 90 ? -1.142 -14.247 12.147 1.00 48.88 90 ASN A C 1
ATOM 714 O O . ASN A 1 90 ? -0.305 -15.096 12.467 1.00 48.88 90 ASN A O 1
ATOM 718 N N . ASP A 1 91 ? -0.933 -13.412 11.138 1.00 55.59 91 ASP A N 1
ATOM 719 C CA . ASP A 1 91 ? 0.177 -13.453 10.199 1.00 55.59 91 ASP A CA 1
ATOM 720 C C . ASP A 1 91 ? 0.629 -12.033 9.949 1.00 55.59 91 ASP A C 1
ATOM 722 O O . ASP A 1 91 ? -0.156 -11.090 9.989 1.00 55.59 91 ASP A O 1
ATOM 726 N N . LEU A 1 92 ? 1.925 -11.869 9.697 1.00 63.31 92 LEU A N 1
ATOM 727 C CA . LEU A 1 92 ? 2.489 -10.548 9.443 1.00 63.31 92 LEU A CA 1
ATOM 728 C C . LEU A 1 92 ? 1.734 -9.852 8.310 1.00 63.31 92 LEU A C 1
ATOM 730 O O . LEU A 1 92 ? 1.517 -8.651 8.393 1.00 63.31 92 LEU A O 1
ATOM 734 N N . SER A 1 93 ? 1.248 -10.618 7.327 1.00 61.56 93 SER A N 1
ATOM 735 C CA . SER A 1 93 ? 0.420 -10.123 6.229 1.00 61.56 93 SER A CA 1
ATOM 736 C C . SER A 1 93 ? -0.899 -9.461 6.665 1.00 61.56 93 SER A C 1
ATOM 738 O O . SER A 1 93 ? -1.382 -8.601 5.934 1.00 61.56 93 SER A O 1
ATOM 740 N N . ASP A 1 94 ? -1.463 -9.788 7.839 1.00 66.25 94 ASP A N 1
ATOM 741 C CA . ASP A 1 94 ? -2.651 -9.109 8.396 1.00 66.25 94 ASP A CA 1
ATOM 742 C C . ASP A 1 94 ? -2.356 -7.643 8.704 1.00 66.25 94 ASP A C 1
ATOM 744 O O . ASP A 1 94 ? -3.213 -6.779 8.542 1.00 66.25 94 ASP A O 1
ATOM 748 N N . ARG A 1 95 ? -1.133 -7.362 9.164 1.00 78.06 95 ARG A N 1
ATOM 749 C CA . ARG A 1 95 ? -0.724 -6.021 9.585 1.00 78.06 95 ARG A CA 1
ATOM 750 C C . ARG A 1 95 ? -0.380 -5.130 8.397 1.00 78.06 95 ARG A C 1
ATOM 752 O O . ARG A 1 95 ? -0.228 -3.933 8.590 1.00 78.06 95 ARG A O 1
ATOM 759 N N . LEU A 1 96 ? -0.252 -5.691 7.192 1.00 89.00 96 LEU A N 1
ATOM 760 C CA . LEU A 1 96 ? 0.181 -4.971 5.990 1.00 89.00 96 LEU A CA 1
ATOM 761 C C . LEU A 1 96 ? -0.976 -4.342 5.210 1.00 89.00 96 LEU A C 1
ATOM 763 O O . LEU A 1 96 ? -0.723 -3.631 4.245 1.00 89.00 96 LEU A O 1
ATOM 767 N N . ILE A 1 97 ? -2.225 -4.597 5.602 1.00 88.31 97 ILE A N 1
ATOM 768 C CA . ILE A 1 97 ? -3.427 -4.020 4.991 1.00 88.31 97 ILE A CA 1
ATOM 769 C C . ILE A 1 97 ? -4.171 -3.249 6.089 1.00 88.31 97 ILE A C 1
ATOM 771 O O . ILE A 1 97 ? -4.361 -3.798 7.177 1.00 88.31 97 ILE A O 1
ATOM 775 N N . PRO A 1 98 ? -4.591 -1.993 5.856 1.00 83.69 98 PRO A N 1
ATOM 776 C CA . PRO A 1 98 ? -5.276 -1.211 6.872 1.00 83.69 98 PRO A CA 1
ATOM 777 C C . PRO A 1 98 ? -6.606 -1.875 7.259 1.00 83.69 98 PRO A C 1
ATOM 779 O O . PRO A 1 98 ? -7.436 -2.139 6.382 1.00 83.69 98 PRO A O 1
ATOM 782 N N . PRO A 1 99 ? -6.861 -2.111 8.559 1.00 79.62 99 PRO A N 1
ATOM 783 C CA . PRO A 1 99 ? -8.161 -2.587 8.995 1.00 79.62 99 PRO A CA 1
ATOM 784 C C . PRO A 1 99 ? -9.202 -1.481 8.826 1.00 79.62 99 PRO A C 1
ATOM 786 O O . PRO A 1 99 ? -8.929 -0.297 9.058 1.00 79.62 99 PRO A O 1
ATOM 789 N N . VAL A 1 100 ? -10.426 -1.879 8.487 1.00 82.31 100 VAL A N 1
ATOM 790 C CA . VAL A 1 100 ? -11.559 -0.953 8.493 1.00 82.31 100 VAL A CA 1
ATOM 791 C C . VAL A 1 100 ? -12.082 -0.805 9.913 1.00 82.31 100 VAL A C 1
ATOM 793 O O . VAL A 1 100 ? -12.585 -1.764 10.493 1.00 82.31 100 VAL A O 1
ATOM 796 N N . LEU A 1 101 ? -11.969 0.402 10.461 1.00 82.44 101 LEU A N 1
ATOM 797 C CA . LEU A 1 101 ? -12.390 0.720 11.824 1.00 82.44 101 LEU A CA 1
ATOM 798 C C . LEU A 1 101 ? -13.848 1.170 11.885 1.00 82.44 101 LEU A C 1
ATOM 800 O O . LEU A 1 101 ? -14.529 0.894 12.869 1.00 82.44 101 LEU A O 1
ATOM 804 N N . ASP A 1 102 ? -14.304 1.892 10.862 1.00 84.06 102 ASP A N 1
ATOM 805 C CA . ASP A 1 102 ? -15.680 2.372 10.748 1.00 84.06 102 ASP A CA 1
ATOM 806 C C . ASP A 1 102 ? -16.028 2.716 9.291 1.00 84.06 102 ASP A C 1
ATOM 808 O O . ASP A 1 102 ? -15.141 2.896 8.447 1.00 84.06 102 ASP A O 1
ATOM 812 N N . ARG A 1 103 ? -17.328 2.792 8.997 1.00 88.69 103 ARG A N 1
ATOM 813 C CA . ARG A 1 103 ? -17.898 3.185 7.704 1.00 88.69 103 ARG A CA 1
ATOM 814 C C . ARG A 1 103 ? -19.174 3.966 7.936 1.00 88.69 103 ARG A C 1
ATOM 816 O O . ARG A 1 103 ? -20.051 3.520 8.671 1.00 88.69 103 ARG A O 1
ATOM 823 N N . PHE A 1 104 ? -19.314 5.082 7.241 1.00 90.25 104 PHE A N 1
ATOM 824 C CA . PHE A 1 104 ? -20.537 5.871 7.285 1.00 90.25 104 PHE A CA 1
ATOM 825 C C . PHE A 1 104 ? -20.718 6.656 5.992 1.00 90.25 104 PHE A C 1
ATOM 827 O O . PHE A 1 104 ? -19.816 6.734 5.161 1.00 90.25 104 PHE A O 1
ATOM 834 N N . GLU A 1 105 ? -21.895 7.247 5.831 1.00 92.81 105 GLU A N 1
ATOM 835 C CA . GLU A 1 105 ? -22.179 8.183 4.751 1.00 92.81 105 GLU A CA 1
ATOM 836 C C . GLU A 1 105 ? -22.264 9.602 5.306 1.00 92.81 105 GLU A C 1
ATOM 838 O O . GLU A 1 105 ? -22.821 9.839 6.383 1.00 92.81 105 GLU A O 1
ATOM 843 N N . LEU A 1 106 ? -21.711 10.550 4.558 1.00 94.12 106 LEU A N 1
ATOM 844 C CA . LEU A 1 106 ? -21.772 11.970 4.857 1.00 94.12 106 LEU A CA 1
ATOM 845 C C . LEU A 1 106 ? -22.624 12.664 3.796 1.00 94.12 106 LEU A C 1
ATOM 847 O O . LEU A 1 106 ? -22.304 12.630 2.610 1.00 94.12 106 LEU A O 1
ATOM 851 N N . LYS A 1 107 ? -23.720 13.297 4.216 1.00 95.06 107 LYS A N 1
ATOM 852 C CA . LYS A 1 107 ? -24.561 14.104 3.325 1.00 95.06 107 LYS A CA 1
ATOM 853 C C . LYS A 1 107 ? -24.046 15.534 3.318 1.00 95.06 107 LYS A C 1
ATOM 855 O O . LYS A 1 107 ? -23.934 16.150 4.373 1.00 95.06 107 LYS A O 1
ATOM 860 N N . GLY A 1 108 ? -23.742 16.046 2.134 1.00 94.50 108 GLY A N 1
ATOM 861 C CA . GLY A 1 108 ? -23.210 17.385 1.936 1.00 94.50 108 GLY A CA 1
ATOM 862 C C . GLY A 1 108 ? -23.868 18.129 0.781 1.00 94.50 108 GLY A C 1
ATOM 863 O O . GLY A 1 108 ? -24.720 17.578 0.081 1.00 94.50 108 GLY A O 1
ATOM 864 N N . PRO A 1 109 ? -23.435 19.374 0.534 1.00 95.69 109 PRO A N 1
ATOM 865 C CA . PRO A 1 109 ? -23.953 20.202 -0.557 1.00 95.69 109 PRO A CA 1
ATOM 866 C C . PRO A 1 109 ? -23.669 19.615 -1.948 1.00 95.69 109 PRO A C 1
ATOM 868 O O . PRO A 1 109 ? -24.358 19.947 -2.908 1.00 95.69 109 PRO A O 1
ATOM 871 N N . ASN A 1 110 ? -22.683 18.720 -2.052 1.00 96.00 110 ASN A N 1
ATOM 872 C CA . ASN A 1 110 ? -22.263 18.100 -3.306 1.00 96.00 110 ASN A CA 1
ATOM 873 C C . ASN A 1 110 ? -22.815 16.683 -3.511 1.00 96.00 110 ASN A C 1
ATOM 875 O O . ASN A 1 110 ? -22.552 16.086 -4.550 1.00 96.00 110 ASN A O 1
ATOM 879 N N . GLY A 1 111 ? -23.597 16.155 -2.566 1.00 95.69 111 GLY A N 1
ATOM 880 C CA . GLY A 1 111 ? -24.198 14.825 -2.645 1.00 95.69 111 GLY A CA 1
ATOM 881 C C . GLY A 1 111 ? -23.950 13.987 -1.392 1.00 95.69 111 GLY A C 1
ATOM 882 O O . GLY A 1 111 ? -23.765 14.516 -0.295 1.00 95.69 111 GLY A O 1
ATOM 883 N N . THR A 1 112 ? -23.997 12.663 -1.548 1.00 94.81 112 THR A N 1
ATOM 884 C CA . THR A 1 112 ? -23.737 11.708 -0.460 1.00 94.81 112 THR A CA 1
ATOM 885 C C . THR A 1 112 ? -22.376 11.071 -0.673 1.00 94.81 112 THR A C 1
ATOM 887 O O . THR A 1 112 ? -22.109 10.539 -1.741 1.00 94.81 112 THR A O 1
ATOM 890 N N . HIS A 1 113 ? -21.526 11.130 0.342 1.00 94.62 113 HIS A N 1
ATOM 891 C CA . HIS A 1 113 ? -20.131 10.723 0.267 1.00 94.62 113 HIS A CA 1
ATOM 892 C C . HIS A 1 113 ? -19.908 9.498 1.146 1.00 94.62 113 HIS A C 1
ATOM 894 O O . HIS A 1 113 ? -20.217 9.528 2.339 1.00 94.62 113 HIS A O 1
ATOM 900 N N . SER A 1 114 ? -19.359 8.425 0.581 1.00 92.56 114 SER A N 1
ATOM 901 C CA . SER A 1 114 ? -18.928 7.277 1.378 1.00 92.56 114 SER A CA 1
ATOM 902 C C . SER A 1 114 ? -17.652 7.620 2.144 1.00 92.56 114 SER A C 1
ATOM 904 O O . SER A 1 114 ? -16.660 8.054 1.553 1.00 92.56 114 SER A O 1
ATOM 906 N N . CYS A 1 115 ? -17.672 7.387 3.453 1.00 93.75 115 CYS A N 1
ATOM 907 C CA . CYS A 1 115 ? -16.544 7.606 4.343 1.00 93.75 115 CYS A CA 1
ATOM 908 C C . CYS A 1 115 ? -16.009 6.275 4.869 1.00 93.75 115 CYS A C 1
ATOM 910 O O . CYS A 1 115 ? -16.765 5.414 5.331 1.00 93.75 115 CYS A O 1
ATOM 912 N N . LEU A 1 116 ? -14.688 6.132 4.834 1.00 91.56 116 LEU A N 1
ATOM 913 C CA . LEU A 1 116 ? -13.966 4.973 5.337 1.00 91.56 116 LEU A CA 1
ATOM 914 C C . LEU A 1 116 ? -12.974 5.421 6.410 1.00 91.56 116 LEU A C 1
ATOM 916 O O . LEU A 1 116 ? -12.148 6.298 6.162 1.00 91.56 116 LEU A O 1
ATOM 920 N N . VAL A 1 117 ? -13.048 4.805 7.590 1.00 90.19 117 VAL A N 1
ATOM 921 C CA . VAL A 1 117 ? -12.154 5.111 8.711 1.00 90.19 117 VAL A CA 1
ATOM 922 C C . VAL A 1 117 ? -11.137 3.987 8.884 1.00 90.19 117 VAL A C 1
ATOM 924 O O . VAL A 1 117 ? -11.515 2.830 9.085 1.00 90.19 117 VAL A O 1
ATOM 927 N N . THR A 1 118 ? -9.851 4.327 8.839 1.00 89.00 118 THR A N 1
ATOM 928 C CA . THR A 1 118 ? -8.722 3.400 9.016 1.00 89.00 118 THR A CA 1
ATOM 929 C C . THR A 1 118 ? -7.714 3.945 10.026 1.00 89.00 118 THR A C 1
ATOM 931 O O . THR A 1 118 ? -7.850 5.050 10.558 1.00 89.00 118 THR A O 1
ATOM 934 N N . MET A 1 119 ? -6.680 3.156 10.315 1.00 88.31 119 MET A N 1
ATOM 935 C CA . MET A 1 119 ? -5.536 3.639 11.084 1.00 88.31 119 MET A CA 1
ATOM 936 C C . MET A 1 119 ? -4.725 4.656 10.253 1.00 88.31 119 MET A C 1
ATOM 938 O O . MET A 1 119 ? -4.574 4.447 9.046 1.00 88.31 119 MET A O 1
ATOM 942 N N . PRO A 1 120 ? -4.209 5.745 10.857 1.00 91.12 120 PRO A N 1
ATOM 943 C CA . PRO A 1 120 ? -3.393 6.721 10.145 1.00 91.12 120 PRO A CA 1
ATOM 944 C C . PRO A 1 120 ? -1.983 6.178 9.908 1.00 91.12 120 PRO A C 1
ATOM 946 O O . PRO A 1 120 ? -1.425 5.480 10.752 1.00 91.12 120 PRO A O 1
ATOM 949 N N . ALA A 1 121 ? -1.387 6.521 8.775 1.00 91.12 121 ALA A N 1
ATOM 950 C CA . ALA A 1 121 ? -0.006 6.170 8.472 1.00 91.12 121 ALA A CA 1
ATOM 951 C C . ALA A 1 121 ? 0.906 7.394 8.587 1.00 91.12 121 ALA A C 1
ATOM 953 O O . ALA A 1 121 ? 0.446 8.518 8.777 1.00 91.12 121 ALA A O 1
ATOM 954 N N . ARG A 1 122 ? 2.212 7.154 8.503 1.00 90.38 122 ARG A N 1
ATOM 955 C CA . ARG A 1 122 ? 3.239 8.181 8.639 1.00 90.38 122 ARG A CA 1
ATOM 956 C C . ARG A 1 122 ? 3.395 8.986 7.349 1.00 90.38 122 ARG A C 1
ATOM 958 O O . ARG A 1 122 ? 3.297 10.200 7.350 1.00 90.38 122 ARG A O 1
ATOM 965 N N . CYS A 1 123 ? 3.670 8.296 6.255 1.00 91.69 123 CYS A N 1
ATOM 966 C CA . CYS A 1 123 ? 3.857 8.881 4.933 1.00 91.69 123 CYS A CA 1
ATOM 967 C C . CYS A 1 123 ? 3.805 7.789 3.878 1.00 91.69 123 CYS A C 1
ATOM 969 O O . CYS A 1 123 ? 3.979 6.610 4.203 1.00 91.69 123 CYS A O 1
ATOM 971 N N . SER A 1 124 ? 3.605 8.182 2.627 1.00 94.94 124 SER A N 1
ATOM 972 C CA . SER A 1 124 ? 3.819 7.300 1.486 1.00 94.94 124 SER A CA 1
ATOM 973 C C . SER A 1 124 ? 5.307 7.152 1.151 1.00 94.94 124 SER A C 1
ATOM 975 O O . SER A 1 124 ? 6.125 8.025 1.450 1.00 94.94 124 SER A O 1
ATOM 977 N N . LEU A 1 125 ? 5.681 6.053 0.490 1.00 95.50 125 LEU A N 1
ATOM 978 C CA . LEU A 1 125 ? 7.067 5.838 0.068 1.00 95.50 125 LEU A CA 1
ATOM 979 C C . LEU A 1 125 ? 7.507 6.848 -0.996 1.00 95.50 125 LEU A C 1
ATOM 981 O O . LEU A 1 125 ? 8.686 7.181 -1.044 1.00 95.50 125 LEU A O 1
ATOM 985 N N . VAL A 1 126 ? 6.586 7.362 -1.822 1.00 92.75 126 VAL A N 1
ATOM 986 C CA . VAL A 1 126 ? 6.919 8.410 -2.805 1.00 92.75 126 VAL A CA 1
ATOM 987 C C . VAL A 1 126 ? 7.319 9.715 -2.123 1.00 92.75 126 VAL A C 1
ATOM 989 O O . VAL A 1 126 ? 8.193 10.420 -2.615 1.00 92.75 126 VAL A O 1
ATOM 992 N N . GLU A 1 127 ? 6.714 10.035 -0.980 1.00 92.31 127 GLU A N 1
ATOM 993 C CA . GLU A 1 127 ? 7.088 11.225 -0.227 1.00 92.31 127 GLU A CA 1
ATOM 994 C C . GLU A 1 127 ? 8.386 11.025 0.561 1.00 92.31 127 GLU A C 1
ATOM 996 O O . GL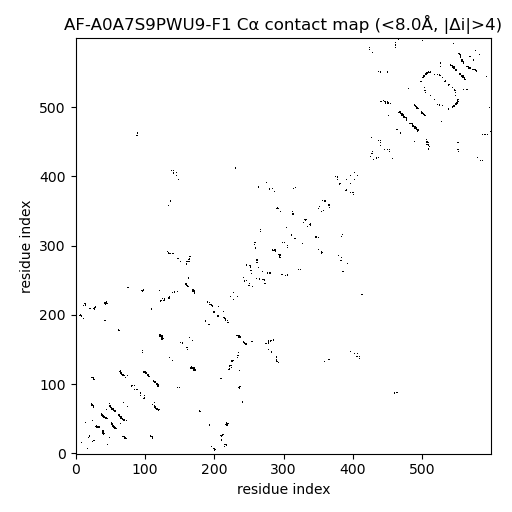U A 1 127 ? 9.171 11.962 0.667 1.00 92.31 127 GLU A O 1
ATOM 1001 N N . ALA A 1 128 ? 8.638 9.815 1.074 1.00 93.31 128 ALA A N 1
ATOM 1002 C CA . ALA A 1 128 ? 9.893 9.490 1.753 1.00 93.31 128 ALA A CA 1
ATOM 1003 C C . ALA A 1 128 ? 11.093 9.490 0.787 1.00 93.31 128 ALA A C 1
ATOM 1005 O O . ALA A 1 128 ? 12.171 9.941 1.156 1.00 93.31 128 ALA A O 1
ATOM 1006 N N . LEU A 1 129 ? 10.902 9.020 -0.452 1.00 91.31 129 LEU A N 1
ATOM 1007 C CA . LEU A 1 129 ? 11.921 8.958 -1.514 1.00 91.31 129 LEU A CA 1
ATOM 1008 C C . LEU A 1 129 ? 12.058 10.266 -2.321 1.00 91.31 129 LEU A C 1
ATOM 1010 O O . LEU A 1 129 ? 12.559 10.254 -3.451 1.00 91.31 129 LEU A O 1
ATOM 1014 N N . LYS A 1 130 ? 11.603 11.404 -1.782 1.00 84.12 130 LYS A N 1
ATOM 1015 C CA . LYS A 1 130 ? 11.854 12.714 -2.401 1.00 84.12 130 LYS A CA 1
ATOM 1016 C C . LYS A 1 130 ? 13.367 12.976 -2.502 1.00 84.12 130 LYS A C 1
ATOM 1018 O O . LYS A 1 130 ? 14.168 12.391 -1.784 1.00 84.12 130 LYS A O 1
ATOM 1023 N N . ASP A 1 131 ? 13.757 13.821 -3.455 1.00 79.06 131 ASP A N 1
ATOM 1024 C CA . ASP A 1 131 ? 15.142 14.282 -3.649 1.00 79.06 131 ASP A CA 1
ATOM 1025 C C . ASP A 1 131 ? 16.201 13.193 -3.927 1.00 79.06 131 ASP A C 1
ATOM 1027 O O . ASP A 1 131 ? 17.387 13.391 -3.668 1.00 79.06 131 ASP A O 1
ATOM 1031 N N . TYR A 1 132 ? 15.799 12.081 -4.558 1.00 76.31 132 TYR A N 1
ATOM 1032 C CA . TYR A 1 132 ? 16.684 10.955 -4.918 1.00 76.31 132 TYR A CA 1
ATOM 1033 C C . TYR A 1 132 ? 17.312 10.252 -3.704 1.00 76.31 132 TYR A C 1
ATOM 1035 O O . TYR A 1 132 ? 18.440 9.752 -3.784 1.00 76.31 132 TYR A O 1
ATOM 1043 N N . ASP A 1 133 ? 16.583 10.214 -2.592 1.00 87.25 133 ASP A N 1
ATOM 1044 C CA . ASP A 1 133 ? 17.016 9.562 -1.362 1.00 87.25 133 ASP A CA 1
ATOM 1045 C C . ASP A 1 133 ? 16.963 8.017 -1.446 1.00 87.25 133 ASP A C 1
ATOM 1047 O O . ASP A 1 133 ? 16.430 7.432 -2.394 1.00 87.25 133 ASP A O 1
ATOM 1051 N N . LEU A 1 134 ? 17.550 7.333 -0.460 1.00 94.50 134 LEU A N 1
ATOM 1052 C CA . LEU A 1 134 ? 17.605 5.877 -0.355 1.00 94.50 134 LEU A CA 1
ATOM 1053 C C . LEU A 1 134 ? 17.276 5.398 1.048 1.00 94.50 134 LEU A C 1
ATOM 1055 O O . LEU A 1 134 ? 17.940 5.754 2.018 1.00 94.50 134 LEU A O 1
ATOM 1059 N N . PHE A 1 135 ? 16.403 4.399 1.122 1.00 97.50 135 PHE A N 1
ATOM 1060 C CA . PHE A 1 135 ? 16.292 3.595 2.329 1.00 97.50 135 PHE A CA 1
ATOM 1061 C C . PHE A 1 135 ? 17.619 2.875 2.650 1.00 97.50 135 PHE A C 1
ATOM 1063 O O . PHE A 1 135 ? 18.290 2.352 1.731 1.00 97.50 135 PHE A O 1
ATOM 1070 N N . PRO A 1 136 ? 17.973 2.747 3.947 1.00 97.75 136 PRO A N 1
ATOM 1071 C CA . PRO A 1 136 ? 18.945 1.761 4.405 1.00 97.75 136 PRO A CA 1
ATOM 1072 C C . PRO A 1 136 ? 18.662 0.396 3.768 1.00 97.75 136 PRO A C 1
ATOM 1074 O O . PRO A 1 136 ? 17.509 0.028 3.540 1.00 97.75 136 PRO A O 1
ATOM 1077 N N . LEU A 1 137 ? 19.709 -0.336 3.382 1.00 98.31 137 LEU A N 1
ATOM 1078 C CA . LEU A 1 137 ? 19.545 -1.506 2.511 1.00 98.31 137 LEU A CA 1
ATOM 1079 C C . LEU A 1 137 ? 18.679 -2.605 3.153 1.00 98.31 137 LEU A C 1
ATOM 1081 O O . LEU A 1 137 ? 17.902 -3.266 2.467 1.00 98.31 137 LEU A O 1
ATOM 1085 N N . ASP A 1 138 ? 18.792 -2.781 4.464 1.00 98.06 138 ASP A N 1
ATOM 1086 C CA . ASP A 1 138 ? 17.966 -3.686 5.260 1.00 98.06 138 ASP A CA 1
ATOM 1087 C C . ASP A 1 138 ? 16.499 -3.226 5.341 1.00 98.06 138 ASP A C 1
ATOM 1089 O O . ASP A 1 138 ? 15.591 -4.035 5.139 1.00 98.06 138 ASP A O 1
ATOM 1093 N N . ALA A 1 139 ? 16.248 -1.932 5.554 1.00 98.06 139 ALA A N 1
ATOM 1094 C CA . ALA A 1 139 ? 14.910 -1.346 5.513 1.00 98.06 139 ALA A CA 1
ATOM 1095 C C . ALA A 1 139 ? 14.268 -1.518 4.126 1.00 98.06 139 ALA A C 1
ATOM 1097 O O . ALA A 1 139 ? 13.132 -1.977 4.024 1.00 98.06 139 ALA A O 1
ATOM 1098 N N . ALA A 1 140 ? 15.014 -1.251 3.051 1.00 98.38 140 ALA A N 1
ATOM 1099 C CA . ALA A 1 140 ? 14.553 -1.410 1.673 1.00 98.38 140 ALA A CA 1
ATOM 1100 C C . ALA A 1 140 ? 14.176 -2.869 1.349 1.00 98.38 140 ALA A C 1
ATOM 1102 O O . ALA A 1 140 ? 13.105 -3.145 0.806 1.00 98.38 140 ALA A O 1
ATOM 1103 N N . ARG A 1 141 ? 15.030 -3.825 1.740 1.00 98.56 141 ARG A N 1
ATOM 1104 C CA . ARG A 1 141 ? 14.748 -5.266 1.650 1.00 98.56 141 ARG A CA 1
ATOM 1105 C C . ARG A 1 141 ? 13.489 -5.649 2.424 1.00 98.56 141 ARG A C 1
ATOM 1107 O O . ARG A 1 141 ? 12.660 -6.399 1.911 1.00 98.56 141 ARG A O 1
ATOM 1114 N N . SER A 1 142 ? 13.345 -5.131 3.641 1.00 97.81 142 SER A N 1
ATOM 1115 C CA . SER A 1 142 ? 12.186 -5.384 4.494 1.00 97.81 142 SER A CA 1
ATOM 1116 C C . SER A 1 142 ? 10.887 -4.861 3.871 1.00 97.81 142 SER A C 1
ATOM 1118 O O . SER A 1 142 ? 9.908 -5.606 3.796 1.00 97.81 142 SER A O 1
ATOM 1120 N N . LEU A 1 143 ? 10.882 -3.625 3.360 1.00 98.25 143 LEU A N 1
ATOM 1121 C CA . LEU A 1 143 ? 9.735 -3.027 2.666 1.00 98.25 143 LEU A CA 1
ATOM 1122 C C . LEU A 1 143 ? 9.361 -3.828 1.412 1.00 98.25 143 LEU A C 1
ATOM 1124 O O . LEU A 1 143 ? 8.186 -4.135 1.211 1.00 98.25 143 LEU A O 1
ATOM 1128 N N . ALA A 1 144 ? 10.349 -4.231 0.607 1.00 98.50 144 ALA A N 1
ATOM 1129 C CA . ALA A 1 144 ? 10.122 -5.062 -0.573 1.00 98.50 144 ALA A CA 1
ATOM 1130 C C . ALA A 1 144 ? 9.499 -6.421 -0.209 1.00 98.50 144 ALA A C 1
ATOM 1132 O O . ALA A 1 144 ? 8.512 -6.824 -0.820 1.00 98.50 144 ALA A O 1
ATOM 1133 N N . ALA A 1 145 ? 10.021 -7.112 0.809 1.00 97.19 145 ALA A N 1
ATOM 1134 C CA . ALA A 1 145 ? 9.460 -8.380 1.275 1.00 97.19 145 ALA A CA 1
ATOM 1135 C C . ALA A 1 145 ? 8.018 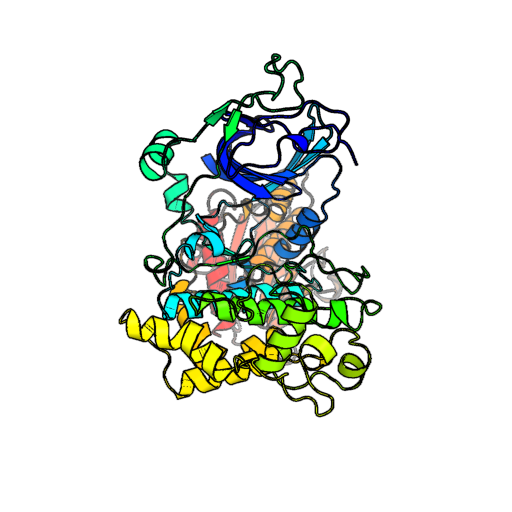-8.230 1.772 1.00 97.19 145 ALA A C 1
ATOM 1137 O O . ALA A 1 145 ? 7.143 -9.000 1.375 1.00 97.19 145 ALA A O 1
ATOM 1138 N N . GLN A 1 146 ? 7.753 -7.214 2.594 1.00 96.94 146 GLN A N 1
ATOM 1139 C CA . GLN A 1 146 ? 6.408 -6.929 3.086 1.00 96.94 146 GLN A CA 1
ATOM 1140 C C . GLN A 1 146 ? 5.440 -6.620 1.939 1.00 96.94 146 GLN A C 1
ATOM 1142 O O . GLN A 1 146 ? 4.314 -7.108 1.944 1.00 96.94 146 GLN A O 1
ATOM 1147 N N . LEU A 1 147 ? 5.876 -5.896 0.908 1.00 98.25 147 LEU A N 1
ATOM 1148 C CA . LEU A 1 147 ? 5.034 -5.625 -0.251 1.00 98.25 147 LEU A CA 1
ATOM 1149 C C . LEU A 1 147 ? 4.615 -6.921 -0.958 1.00 98.25 147 LEU A C 1
ATOM 1151 O O . LEU A 1 147 ? 3.429 -7.121 -1.216 1.00 98.25 147 LEU A O 1
ATOM 1155 N N . VAL A 1 148 ? 5.557 -7.840 -1.199 1.00 97.38 148 VAL A N 1
ATOM 1156 C CA . VAL A 1 148 ? 5.237 -9.153 -1.789 1.00 97.38 148 VAL A CA 1
ATOM 1157 C C . VAL A 1 148 ? 4.290 -9.951 -0.887 1.00 97.38 148 VAL A C 1
ATOM 1159 O O . VAL A 1 148 ? 3.347 -10.563 -1.382 1.00 97.38 148 VAL A O 1
ATOM 1162 N N . MET A 1 149 ? 4.482 -9.914 0.435 1.00 93.75 149 MET A N 1
ATOM 1163 C CA . MET A 1 149 ? 3.590 -10.580 1.395 1.00 93.75 149 MET A CA 1
ATOM 1164 C C . MET A 1 149 ? 2.163 -10.017 1.363 1.00 93.75 149 MET A C 1
ATOM 1166 O O . MET A 1 149 ? 1.203 -10.790 1.413 1.00 93.75 149 MET A O 1
ATOM 1170 N N . ALA A 1 150 ? 2.016 -8.693 1.275 1.00 94.56 150 ALA A N 1
ATOM 1171 C CA . ALA A 1 150 ? 0.720 -8.030 1.177 1.00 94.56 150 ALA A CA 1
ATOM 1172 C C . ALA A 1 150 ? 0.001 -8.426 -0.121 1.00 94.56 150 ALA A C 1
ATOM 1174 O O . ALA A 1 150 ? -1.159 -8.832 -0.083 1.00 94.56 150 ALA A O 1
ATOM 1175 N N . VAL A 1 151 ? 0.705 -8.397 -1.256 1.00 96.38 151 VAL A N 1
ATOM 1176 C CA . VAL A 1 151 ? 0.140 -8.769 -2.562 1.00 96.38 151 VAL A CA 1
ATOM 1177 C C . VAL A 1 151 ? -0.232 -10.252 -2.612 1.00 96.38 151 VAL A C 1
ATOM 1179 O O . VAL A 1 151 ? -1.348 -10.575 -3.008 1.00 96.38 151 VAL A O 1
ATOM 1182 N N . ALA A 1 152 ? 0.631 -11.152 -2.126 1.00 92.19 152 ALA A N 1
ATOM 1183 C CA . ALA A 1 152 ? 0.330 -12.586 -2.045 1.00 92.19 152 ALA A CA 1
ATOM 1184 C C . ALA A 1 152 ? -0.945 -12.857 -1.236 1.00 92.19 152 ALA A C 1
ATOM 1186 O O . ALA A 1 152 ? -1.799 -13.649 -1.629 1.00 92.19 152 ALA A O 1
ATOM 1187 N N . ARG A 1 153 ? -1.130 -12.145 -0.120 1.00 86.81 153 ARG A N 1
ATOM 1188 C CA . ARG A 1 153 ? -2.362 -12.235 0.670 1.00 86.81 153 ARG A CA 1
ATOM 1189 C C . ARG A 1 153 ? -3.591 -11.789 -0.125 1.00 86.81 153 ARG A C 1
ATOM 1191 O O . ARG A 1 153 ? -4.599 -12.493 -0.111 1.00 86.81 153 ARG A O 1
ATOM 1198 N N . VAL A 1 154 ? -3.521 -10.635 -0.786 1.00 91.19 154 VAL A N 1
ATOM 1199 C CA . VAL A 1 154 ? -4.625 -10.096 -1.600 1.00 91.19 154 VAL A CA 1
ATOM 1200 C C . VAL A 1 154 ? -4.986 -11.078 -2.724 1.00 91.19 154 VAL A C 1
ATOM 1202 O O . VAL A 1 154 ? -6.158 -11.423 -2.886 1.00 91.19 154 VAL A O 1
ATOM 1205 N N . HIS A 1 155 ? -3.981 -11.626 -3.414 1.00 93.38 155 HIS A N 1
ATOM 1206 C CA . HIS A 1 155 ? -4.149 -12.610 -4.492 1.00 93.38 155 HIS A CA 1
ATOM 1207 C C . HIS A 1 155 ? -4.766 -13.920 -4.000 1.00 93.38 155 HIS A C 1
ATOM 1209 O O . HIS A 1 155 ? -5.691 -14.431 -4.632 1.00 93.38 155 HIS A O 1
ATOM 1215 N N . ARG A 1 156 ? -4.344 -14.430 -2.836 1.00 86.69 156 ARG A N 1
ATOM 1216 C CA . ARG A 1 156 ? -4.909 -15.643 -2.214 1.00 86.69 156 ARG A CA 1
ATOM 1217 C C . ARG A 1 156 ? -6.400 -15.528 -1.910 1.00 86.69 156 ARG A C 1
ATOM 1219 O O . ARG A 1 156 ? -7.107 -16.532 -1.929 1.00 86.69 156 ARG A O 1
ATOM 1226 N N . LEU A 1 157 ? -6.877 -14.316 -1.638 1.00 84.25 157 LEU A N 1
ATOM 1227 C CA . LEU A 1 157 ? -8.295 -14.027 -1.417 1.00 84.25 157 LEU A CA 1
ATOM 1228 C C . LEU A 1 157 ? -9.063 -13.780 -2.724 1.00 84.25 157 LEU A C 1
ATOM 1230 O O . LEU A 1 157 ? -10.233 -13.408 -2.700 1.00 84.25 157 LEU A O 1
ATOM 1234 N N . GLY A 1 158 ? -8.425 -14.025 -3.870 1.00 88.62 158 GLY A N 1
ATOM 1235 C CA . GLY A 1 158 ? -9.035 -13.909 -5.185 1.00 88.62 158 GLY A CA 1
ATOM 1236 C C . GLY A 1 158 ? -9.144 -12.468 -5.681 1.00 88.62 158 GLY A C 1
ATOM 1237 O O . GLY A 1 158 ? -9.917 -12.214 -6.607 1.00 88.62 158 GLY A O 1
ATOM 1238 N N . ILE A 1 159 ? -8.389 -11.540 -5.091 1.00 92.19 159 ILE A N 1
ATOM 1239 C CA . ILE A 1 159 ? -8.456 -10.103 -5.367 1.00 92.19 159 ILE A CA 1
ATOM 1240 C C . ILE A 1 159 ? -7.168 -9.660 -6.069 1.00 92.19 159 ILE A C 1
ATOM 1242 O O . ILE A 1 159 ? -6.084 -10.151 -5.774 1.00 92.19 159 ILE A O 1
ATOM 1246 N N . VAL A 1 160 ? -7.299 -8.737 -7.013 1.00 95.69 160 VAL A N 1
ATOM 1247 C CA . VAL A 1 160 ? -6.214 -7.995 -7.663 1.00 95.69 160 VAL A CA 1
ATOM 1248 C C . VAL A 1 160 ? -6.291 -6.564 -7.149 1.00 95.69 160 VAL A C 1
ATOM 1250 O O . VAL A 1 160 ? -7.383 -5.994 -7.117 1.00 95.69 160 VAL A O 1
ATOM 1253 N N . HIS A 1 161 ? -5.165 -5.985 -6.739 1.00 95.69 161 HIS A N 1
ATOM 1254 C CA . HIS A 1 161 ? -5.124 -4.601 -6.272 1.00 95.69 161 HIS A CA 1
ATOM 1255 C C . HIS A 1 161 ? -5.333 -3.625 -7.431 1.00 95.69 161 HIS A C 1
ATOM 1257 O O . HIS A 1 161 ? -6.128 -2.701 -7.318 1.00 95.69 161 HIS A O 1
ATOM 1263 N N . GLY A 1 162 ? -4.632 -3.822 -8.551 1.00 93.62 162 GLY A N 1
ATOM 1264 C CA . GLY A 1 162 ? -4.835 -3.079 -9.796 1.00 93.62 162 GLY A CA 1
ATOM 1265 C C . GLY A 1 162 ? -4.240 -1.669 -9.837 1.00 93.62 162 GLY A C 1
ATOM 1266 O O . GLY A 1 162 ? -4.408 -0.990 -10.851 1.00 93.62 162 GLY A O 1
ATOM 1267 N N . ASP A 1 163 ? -3.548 -1.231 -8.777 1.00 93.94 163 ASP A N 1
ATOM 1268 C CA . ASP A 1 163 ? -2.931 0.103 -8.691 1.00 93.94 163 ASP A CA 1
ATOM 1269 C C . ASP A 1 163 ? -1.751 0.174 -7.701 1.00 93.94 163 ASP A C 1
ATOM 1271 O O . ASP A 1 163 ? -1.689 1.011 -6.803 1.00 93.94 163 ASP A O 1
ATOM 1275 N N . ILE A 1 164 ? -0.808 -0.763 -7.825 1.00 95.94 164 ILE A N 1
ATOM 1276 C CA . ILE A 1 164 ? 0.381 -0.808 -6.963 1.00 95.94 164 ILE A CA 1
ATOM 1277 C C . ILE A 1 164 ? 1.391 0.246 -7.430 1.00 95.94 164 ILE A C 1
ATOM 1279 O O . ILE A 1 164 ? 1.987 0.105 -8.497 1.00 95.94 164 ILE A O 1
ATOM 1283 N N . HIS A 1 165 ? 1.622 1.274 -6.611 1.00 95.19 165 HIS A N 1
ATOM 1284 C CA . HIS A 1 165 ? 2.676 2.277 -6.797 1.00 95.19 165 HIS A CA 1
ATOM 1285 C C . HIS A 1 165 ? 3.139 2.859 -5.453 1.00 95.19 165 HIS A C 1
ATOM 1287 O O . HIS A 1 165 ? 2.424 2.749 -4.463 1.00 95.19 165 HIS A O 1
ATOM 1293 N N . LEU A 1 166 ? 4.299 3.534 -5.411 1.00 94.88 166 LEU A N 1
ATOM 1294 C CA . LEU A 1 166 ? 4.894 4.086 -4.175 1.00 94.88 166 LEU A CA 1
ATOM 1295 C C . LEU A 1 166 ? 3.971 5.024 -3.365 1.00 94.88 166 LEU A C 1
ATOM 1297 O O . LEU A 1 166 ? 4.171 5.189 -2.167 1.00 94.88 166 LEU A O 1
ATOM 1301 N N . GLY A 1 167 ? 2.974 5.638 -4.007 1.00 93.19 167 GLY A N 1
ATOM 1302 C CA . GLY A 1 167 ? 1.976 6.500 -3.353 1.00 93.19 167 GLY A CA 1
ATOM 1303 C C . GLY A 1 167 ? 0.927 5.727 -2.549 1.00 93.19 167 GLY A C 1
ATOM 1304 O O . GLY A 1 167 ? 0.445 6.228 -1.541 1.00 93.19 167 GLY A O 1
ATOM 1305 N N . ASN A 1 168 ? 0.655 4.479 -2.936 1.00 95.19 168 ASN A N 1
ATOM 1306 C CA . ASN A 1 168 ? -0.257 3.567 -2.237 1.00 95.19 168 ASN A CA 1
ATOM 1307 C C . ASN A 1 168 ? 0.475 2.665 -1.228 1.00 95.19 168 ASN A C 1
ATOM 1309 O O . ASN A 1 168 ? -0.109 1.746 -0.653 1.00 95.19 168 ASN A O 1
ATOM 1313 N N . LEU A 1 169 ? 1.76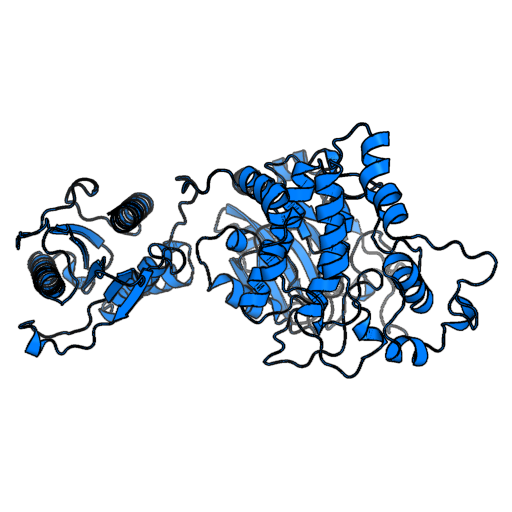7 2.917 -1.005 1.00 96.50 169 LEU A N 1
ATOM 1314 C CA . LEU A 1 169 ? 2.598 2.218 -0.036 1.00 96.50 169 LEU A CA 1
ATOM 1315 C C . LEU A 1 169 ? 2.931 3.172 1.095 1.00 96.50 169 LEU A C 1
ATOM 1317 O O . LEU A 1 169 ? 3.668 4.129 0.885 1.00 96.50 169 LEU A O 1
ATOM 1321 N N . LEU A 1 170 ? 2.394 2.920 2.283 1.00 95.88 170 LEU A N 1
ATOM 1322 C CA . LEU A 1 170 ? 2.586 3.787 3.437 1.00 95.88 170 LEU A CA 1
ATOM 1323 C C . LEU A 1 170 ? 3.502 3.136 4.475 1.00 95.88 170 LEU A C 1
ATOM 1325 O O . LEU A 1 170 ? 3.495 1.918 4.657 1.00 95.88 170 LEU A O 1
ATOM 1329 N N . ILE A 1 171 ? 4.261 3.955 5.197 1.00 94.94 171 ILE A N 1
ATOM 1330 C CA . ILE A 1 171 ? 4.986 3.535 6.399 1.00 94.94 171 ILE A CA 1
ATOM 1331 C C . ILE A 1 171 ? 4.040 3.647 7.591 1.00 94.94 171 ILE A C 1
ATOM 1333 O O . ILE A 1 171 ? 3.426 4.694 7.812 1.00 94.94 171 ILE A O 1
ATOM 1337 N N . GLN A 1 172 ? 3.919 2.577 8.374 1.00 91.44 172 GLN A N 1
ATOM 1338 C CA . GLN A 1 172 ? 3.060 2.565 9.551 1.00 91.44 172 GLN A CA 1
ATOM 1339 C C . GLN A 1 172 ? 3.534 3.569 10.591 1.00 91.44 172 GLN A C 1
ATOM 1341 O O . GLN A 1 172 ? 4.726 3.746 10.845 1.00 91.44 172 GLN A O 1
ATOM 1346 N N . LEU A 1 173 ? 2.562 4.205 11.226 1.00 85.44 173 LEU A N 1
ATOM 1347 C CA . LEU A 1 173 ? 2.810 5.124 12.312 1.00 85.44 173 LEU A CA 1
ATOM 1348 C C . LEU A 1 173 ? 2.810 4.363 13.652 1.00 85.44 173 LEU A C 1
ATOM 1350 O O . LEU A 1 173 ? 1.966 3.485 13.843 1.00 85.44 173 LEU A O 1
ATOM 1354 N N . PRO A 1 174 ? 3.692 4.689 14.615 1.00 80.00 174 PRO A N 1
ATOM 1355 C CA . PRO A 1 174 ? 3.633 4.110 15.956 1.00 80.00 174 PRO A CA 1
ATOM 1356 C C . PRO A 1 174 ? 2.356 4.570 16.683 1.00 80.00 174 PRO A C 1
ATOM 1358 O O . PRO A 1 174 ? 2.309 5.640 17.291 1.00 80.00 174 PRO A O 1
ATOM 1361 N N . HIS A 1 175 ? 1.286 3.776 16.595 1.00 69.50 175 HIS A N 1
ATOM 1362 C CA . HIS A 1 175 ? -0.046 4.170 17.070 1.00 69.50 175 HIS A CA 1
ATOM 1363 C C . HIS A 1 175 ? -0.105 4.496 18.563 1.00 69.50 175 HIS A C 1
ATOM 1365 O O . HIS A 1 175 ? -0.814 5.421 18.957 1.00 69.50 175 HIS A O 1
ATOM 1371 N N . GLU A 1 176 ? 0.658 3.775 19.385 1.00 69.44 176 GLU A N 1
ATOM 1372 C CA . GLU A 1 176 ? 0.738 4.034 20.824 1.00 69.44 176 GLU A CA 1
ATOM 1373 C C . GLU A 1 176 ? 1.385 5.381 21.150 1.00 69.44 176 GLU A C 1
ATOM 1375 O O . GLU A 1 176 ? 1.044 5.993 22.162 1.00 69.44 176 GLU A O 1
ATOM 1380 N N . GLU A 1 177 ? 2.312 5.851 20.314 1.00 74.00 177 GLU A N 1
ATOM 1381 C CA . GLU A 1 177 ? 2.963 7.143 20.515 1.00 74.00 177 GLU A CA 1
ATOM 1382 C C . GLU A 1 177 ? 2.043 8.276 20.078 1.00 74.00 177 GLU A C 1
ATOM 1384 O O . GLU A 1 177 ? 1.797 9.189 20.863 1.00 74.00 177 GLU A O 1
ATOM 1389 N N . ILE A 1 178 ? 1.483 8.208 18.862 1.00 80.56 178 ILE A N 1
ATOM 1390 C CA . ILE A 1 178 ? 0.631 9.301 18.376 1.00 80.56 178 ILE A CA 1
ATOM 1391 C C . ILE A 1 178 ? -0.681 9.392 19.156 1.00 80.56 178 ILE A C 1
ATOM 1393 O O . ILE A 1 178 ? -1.176 10.487 19.392 1.00 80.56 178 ILE A O 1
ATOM 1397 N N . GLY A 1 179 ? -1.249 8.260 19.591 1.00 77.69 179 GLY A N 1
ATOM 1398 C CA . GLY A 1 179 ? -2.519 8.235 20.320 1.00 77.69 179 GLY A CA 1
ATOM 1399 C C . GLY A 1 179 ? -2.488 9.061 21.611 1.00 77.69 179 GLY A C 1
ATOM 1400 O O . GLY A 1 179 ? -3.513 9.642 21.981 1.00 77.69 179 GLY A O 1
ATOM 1401 N N . LYS A 1 180 ? -1.307 9.159 22.239 1.00 80.62 180 LYS A N 1
ATOM 1402 C CA . LYS A 1 180 ? -1.055 9.911 23.477 1.00 80.62 180 LYS A CA 1
ATOM 1403 C C . LYS A 1 180 ? -0.920 11.417 23.263 1.00 80.62 180 LYS A C 1
ATOM 1405 O O . LYS A 1 180 ? -1.097 12.154 24.225 1.00 80.62 180 LYS A O 1
ATOM 1410 N N . LEU A 1 181 ? -0.625 11.865 22.043 1.00 88.69 181 LEU A N 1
ATOM 1411 C CA . LEU A 1 181 ? -0.449 13.286 21.759 1.00 88.69 181 LEU A CA 1
ATOM 1412 C C . LEU A 1 181 ? -1.798 14.009 21.782 1.00 88.69 181 LEU A C 1
ATOM 1414 O O . LEU A 1 181 ? 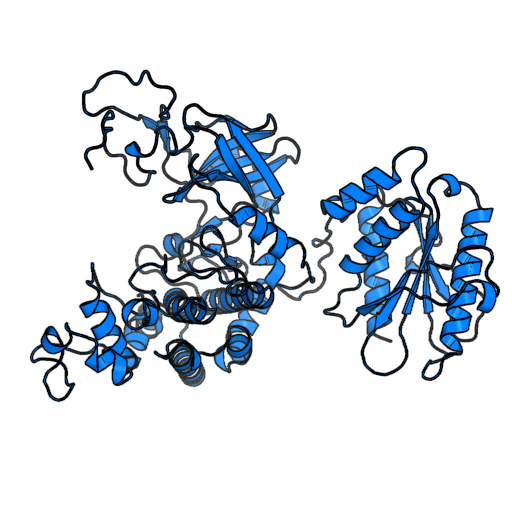-2.765 13.604 21.126 1.00 88.69 181 LEU A O 1
ATOM 1418 N N . THR A 1 182 ? -1.851 15.128 22.490 1.00 92.75 182 THR A N 1
ATOM 1419 C CA . THR A 1 182 ? -2.887 16.142 22.286 1.00 92.75 182 THR A CA 1
ATOM 1420 C C . THR A 1 182 ? -2.762 16.746 20.885 1.00 92.75 182 THR A C 1
ATOM 1422 O O . THR A 1 182 ? -1.720 16.641 20.240 1.00 92.75 182 THR A O 1
ATOM 1425 N N . VAL A 1 183 ? -3.821 17.397 20.395 1.00 93.06 183 VAL A N 1
ATOM 1426 C CA . VAL A 1 183 ? -3.782 18.080 19.085 1.00 93.06 183 VAL A CA 1
ATOM 1427 C C . VAL A 1 183 ? -2.677 19.140 19.055 1.00 93.06 183 VAL A C 1
ATOM 1429 O O . VAL A 1 183 ? -1.960 19.264 18.070 1.00 93.06 183 VAL A O 1
ATOM 1432 N N . LYS A 1 184 ? -2.478 19.843 20.173 1.00 93.88 184 LYS A N 1
ATOM 1433 C CA . LYS A 1 184 ? -1.418 20.840 20.306 1.00 93.88 184 LYS A CA 1
ATOM 1434 C C . LYS A 1 184 ? -0.021 20.219 20.192 1.00 93.88 184 LYS A C 1
ATOM 1436 O O . LYS A 1 184 ? 0.792 20.712 19.425 1.00 93.88 184 LYS A O 1
ATOM 1441 N N . GLU A 1 185 ? 0.247 19.131 20.914 1.00 94.12 185 GLU A N 1
ATOM 1442 C CA . GLU A 1 185 ? 1.541 18.428 20.841 1.00 94.12 185 GLU A CA 1
ATOM 1443 C C . GLU A 1 185 ? 1.784 17.807 19.459 1.00 94.12 185 GLU A C 1
ATOM 1445 O O . GLU A 1 185 ? 2.927 17.679 19.023 1.00 94.12 185 GLU A O 1
ATOM 1450 N N . LEU A 1 186 ? 0.714 17.417 18.758 1.00 92.69 186 LEU A N 1
ATOM 1451 C CA . LEU A 1 186 ? 0.798 16.948 17.380 1.00 92.69 186 LEU A CA 1
ATOM 1452 C C . LEU A 1 186 ? 1.298 18.066 16.456 1.00 92.69 186 LEU A C 1
ATOM 1454 O O . LEU A 1 186 ? 2.247 17.833 15.711 1.00 92.69 186 LEU A O 1
ATOM 1458 N N . PHE A 1 187 ? 0.737 19.272 16.555 1.00 94.25 187 PHE A N 1
ATOM 1459 C CA . PHE A 1 187 ? 1.196 20.423 15.770 1.00 94.25 187 PHE A CA 1
ATOM 1460 C C . PHE A 1 187 ? 2.598 20.892 16.172 1.00 94.25 187 PHE A C 1
ATOM 1462 O O . PHE A 1 187 ? 3.430 21.148 15.308 1.00 94.25 187 PHE A O 1
ATOM 1469 N N . GLU A 1 188 ? 2.929 20.894 17.468 1.00 93.69 188 GLU A N 1
ATOM 1470 C CA . GLU A 1 188 ? 4.292 21.192 17.939 1.00 93.69 188 GLU A CA 1
ATOM 1471 C C . GLU A 1 188 ? 5.335 20.222 17.345 1.00 93.69 188 GLU A C 1
ATOM 1473 O O . GLU A 1 188 ? 6.491 20.598 17.148 1.00 93.69 188 GLU A O 1
ATOM 1478 N N . ARG A 1 189 ? 4.939 18.976 17.043 1.00 90.50 189 ARG A N 1
ATOM 1479 C CA . ARG A 1 189 ? 5.828 17.943 16.491 1.00 90.50 189 ARG A CA 1
ATOM 1480 C C . ARG A 1 189 ? 5.892 17.921 14.964 1.00 90.50 189 ARG A C 1
ATOM 1482 O O . ARG A 1 189 ? 6.962 17.631 14.432 1.00 90.50 189 ARG A O 1
ATOM 1489 N N . TYR A 1 190 ? 4.773 18.144 14.280 1.00 90.00 190 TYR A N 1
ATOM 1490 C CA . TYR A 1 190 ? 4.652 17.929 12.830 1.00 90.00 190 TYR A CA 1
ATOM 1491 C C . TYR A 1 190 ? 4.366 19.201 12.025 1.00 90.00 190 TYR A C 1
ATOM 1493 O O . TYR A 1 190 ? 4.355 19.145 10.799 1.00 90.00 190 TYR A O 1
ATOM 1501 N N . GLY A 1 191 ? 4.203 20.338 12.698 1.00 92.50 191 GLY A N 1
ATOM 1502 C CA . GLY A 1 191 ? 3.819 21.607 12.093 1.00 92.50 191 GLY A CA 1
ATOM 1503 C C . GLY A 1 191 ? 2.327 21.891 12.240 1.00 92.50 191 GLY A C 1
ATOM 1504 O O . GLY A 1 191 ? 1.512 20.983 12.417 1.00 92.50 191 GLY A O 1
ATOM 1505 N N . ASP A 1 192 ? 1.992 23.178 12.196 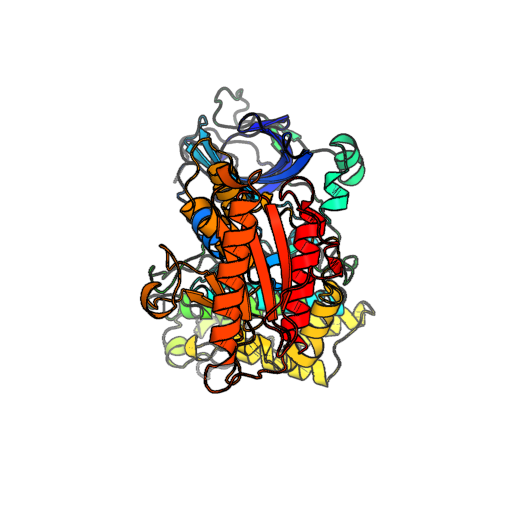1.00 93.19 192 ASP A N 1
ATOM 1506 C CA . ASP A 1 192 ? 0.610 23.642 12.142 1.00 93.19 192 ASP A CA 1
ATOM 1507 C C . ASP A 1 192 ? 0.016 23.432 10.734 1.00 93.19 192 ASP A C 1
ATOM 1509 O O . ASP A 1 192 ? 0.743 23.556 9.742 1.00 93.19 192 ASP A O 1
ATOM 1513 N N . PRO A 1 193 ? -1.306 23.206 10.625 1.00 94.00 193 PRO A N 1
ATOM 1514 C CA . PRO A 1 193 ? -1.979 23.097 9.339 1.00 94.00 193 PRO A CA 1
ATOM 1515 C C . PRO A 1 193 ? -1.823 24.357 8.482 1.00 94.00 193 PRO A C 1
ATOM 1517 O O . PRO A 1 193 ? -2.163 25.470 8.901 1.00 94.00 193 PRO A O 1
ATOM 1520 N N . GLU A 1 194 ? -1.396 24.191 7.233 1.00 91.94 194 GLU A N 1
ATOM 1521 C CA . GLU A 1 194 ? -1.250 25.300 6.290 1.00 91.94 194 GLU A CA 1
ATOM 1522 C C . GLU A 1 194 ? -2.571 25.576 5.557 1.00 91.94 194 GLU A C 1
ATOM 1524 O O . GLU A 1 194 ? -2.878 25.000 4.510 1.00 91.94 194 GLU A O 1
ATOM 1529 N N . ALA A 1 195 ? -3.372 26.486 6.112 1.00 93.94 195 ALA A N 1
ATOM 1530 C CA . ALA A 1 195 ? -4.623 26.926 5.505 1.00 93.94 195 ALA A CA 1
ATOM 1531 C C . ALA A 1 195 ? -4.385 27.985 4.414 1.00 93.94 195 ALA A C 1
ATOM 1533 O O . ALA A 1 195 ? -3.880 29.076 4.687 1.00 93.94 195 ALA A O 1
ATOM 1534 N N . GLN A 1 196 ? -4.836 27.712 3.191 1.00 95.38 196 GLN A N 1
ATOM 1535 C CA . GLN A 1 196 ? -4.839 28.664 2.082 1.00 95.38 196 GLN A CA 1
ATOM 1536 C C . GLN A 1 196 ? -6.276 29.057 1.719 1.00 95.38 196 GLN A C 1
ATOM 1538 O O . GLN A 1 196 ? -7.102 28.177 1.462 1.00 95.38 196 GLN A O 1
ATOM 1543 N N . PRO A 1 197 ? -6.618 30.359 1.704 1.00 95.56 197 PRO A N 1
ATOM 1544 C CA . PRO A 1 197 ? -7.971 30.791 1.383 1.00 95.56 197 PRO A CA 1
ATOM 1545 C C . PRO A 1 197 ? -8.315 30.426 -0.061 1.00 95.56 197 PRO A C 1
ATOM 1547 O O . PRO A 1 197 ? -7.555 30.713 -0.987 1.00 95.56 197 PRO A O 1
ATOM 1550 N N . VAL A 1 198 ? -9.487 29.831 -0.264 1.00 95.38 198 VAL A N 1
ATOM 1551 C CA . VAL A 1 198 ? -10.004 29.584 -1.609 1.00 95.38 198 VAL A CA 1
ATOM 1552 C C . VAL A 1 198 ? -10.528 30.906 -2.160 1.00 95.38 198 VAL A C 1
ATOM 1554 O O . VAL A 1 198 ? -11.398 31.546 -1.572 1.00 95.38 198 VAL A O 1
ATOM 1557 N N . VAL A 1 199 ? -9.991 31.333 -3.301 1.00 95.06 199 VAL A N 1
ATOM 1558 C CA . VAL A 1 199 ? -10.340 32.609 -3.935 1.00 95.06 199 VAL A CA 1
ATOM 1559 C C . VAL A 1 199 ? -10.792 32.350 -5.363 1.00 95.06 199 VAL A C 1
ATOM 1561 O O . VAL A 1 199 ? -10.173 31.582 -6.097 1.00 95.06 199 VAL A O 1
ATOM 1564 N N . ARG A 1 200 ? -11.891 32.986 -5.777 1.00 94.06 200 ARG A N 1
ATOM 1565 C CA . ARG A 1 200 ? -12.331 32.946 -7.175 1.00 94.06 200 ARG A CA 1
ATOM 1566 C C . ARG A 1 200 ? -11.425 33.813 -8.044 1.00 94.06 200 ARG A C 1
ATOM 1568 O O . ARG A 1 200 ? -11.043 34.912 -7.645 1.00 94.06 200 ARG A O 1
ATOM 1575 N N . VAL A 1 201 ? -11.160 33.368 -9.271 1.00 94.44 201 VAL A N 1
ATOM 1576 C CA . VAL A 1 201 ? -10.368 34.124 -10.259 1.00 94.44 201 VAL A CA 1
ATOM 1577 C C . VAL A 1 201 ? -11.008 35.481 -10.568 1.00 94.44 201 VAL A C 1
ATOM 1579 O O . VAL A 1 201 ? -10.306 36.477 -10.712 1.00 94.44 201 VAL A O 1
ATOM 1582 N N . ASP A 1 202 ? -12.341 35.547 -10.609 1.00 93.12 202 ASP A N 1
ATOM 1583 C CA . ASP A 1 202 ? -13.100 36.787 -10.834 1.00 93.12 202 ASP A CA 1
ATOM 1584 C C . ASP A 1 202 ? -13.208 37.697 -9.595 1.00 93.12 202 ASP A C 1
ATOM 1586 O O . ASP A 1 202 ? -13.875 38.731 -9.649 1.00 93.12 202 ASP A O 1
ATOM 1590 N N . LYS A 1 203 ? -12.560 37.317 -8.483 1.00 93.06 203 LYS A N 1
ATOM 1591 C CA . LYS A 1 203 ? -12.519 38.042 -7.203 1.00 93.06 203 LYS A CA 1
ATOM 1592 C C . LYS A 1 203 ? -13.887 38.294 -6.559 1.00 93.06 203 LYS A C 1
ATOM 1594 O O . LYS A 1 203 ? -13.982 39.070 -5.610 1.00 93.06 203 LYS A O 1
ATOM 1599 N N . GLN A 1 204 ? -14.937 37.622 -7.026 1.00 91.94 204 GLN A N 1
ATOM 1600 C CA . GLN A 1 204 ? -16.236 37.636 -6.362 1.00 91.94 204 GLN A CA 1
ATOM 1601 C C . GLN A 1 204 ? -16.187 36.795 -5.075 1.00 91.94 204 GLN A C 1
ATOM 1603 O O . GLN A 1 204 ? -15.394 35.851 -4.984 1.00 91.94 204 GLN A O 1
ATOM 1608 N N . PRO A 1 205 ? -17.037 37.088 -4.075 1.00 89.50 205 PRO A N 1
ATOM 1609 C CA . PRO A 1 205 ? -17.112 36.274 -2.871 1.00 89.50 205 PRO A CA 1
ATOM 1610 C C . PRO A 1 205 ? -17.577 34.844 -3.186 1.00 89.50 205 PRO A C 1
ATOM 1612 O O . PRO A 1 205 ? -18.356 34.593 -4.116 1.00 89.50 205 PRO A O 1
ATOM 1615 N N . ILE A 1 206 ? -17.109 33.895 -2.376 1.00 88.56 206 ILE A N 1
ATOM 1616 C CA . ILE A 1 206 ? -17.629 32.528 -2.364 1.00 88.56 206 ILE A CA 1
ATOM 1617 C C . ILE A 1 206 ? -18.937 32.536 -1.578 1.00 88.56 206 ILE A C 1
ATOM 1619 O O . ILE A 1 206 ? -18.950 32.786 -0.378 1.00 88.56 206 ILE A O 1
ATOM 1623 N N . THR A 1 207 ? -20.044 32.280 -2.269 1.00 84.94 207 THR A N 1
ATOM 1624 C CA . THR A 1 207 ? -21.388 32.219 -1.673 1.00 84.94 207 THR A CA 1
ATOM 1625 C C . THR A 1 207 ? -21.965 30.805 -1.646 1.00 84.94 207 THR A C 1
ATOM 1627 O O . THR A 1 207 ? -22.965 30.565 -0.975 1.00 84.94 207 THR A O 1
ATOM 1630 N N . SER A 1 208 ? -21.355 29.867 -2.377 1.00 86.50 208 SER A N 1
ATOM 1631 C CA . SER A 1 208 ? -21.806 28.478 -2.438 1.00 86.50 208 SER A CA 1
ATOM 1632 C C . SER A 1 208 ? -21.213 27.661 -1.288 1.00 86.50 208 SER A C 1
ATOM 1634 O O . SER A 1 208 ? -20.000 27.724 -1.090 1.00 86.50 208 SER A O 1
ATOM 1636 N N . PRO A 1 209 ? -22.012 26.826 -0.597 1.00 90.94 209 PRO A N 1
ATOM 1637 C CA . PRO A 1 209 ? -21.493 25.871 0.377 1.00 90.94 209 PRO A CA 1
ATOM 1638 C C . PRO A 1 209 ? -20.742 24.703 -0.281 1.00 90.94 209 PRO A C 1
ATOM 1640 O O . PRO A 1 209 ? -20.131 23.918 0.426 1.00 90.94 209 PRO A O 1
ATOM 1643 N N . SER A 1 210 ? -20.790 24.554 -1.612 1.00 92.38 210 SER A N 1
ATOM 1644 C CA . SER A 1 210 ? -20.163 23.439 -2.339 1.00 92.38 210 SER A CA 1
ATOM 1645 C C . SER A 1 210 ? -18.637 23.417 -2.291 1.00 92.38 210 SER A C 1
ATOM 1647 O O . SER A 1 210 ? -18.059 22.369 -2.564 1.00 92.38 210 SER A O 1
ATOM 1649 N N . VAL A 1 211 ? -17.981 24.534 -1.982 1.00 93.62 211 VAL A N 1
ATOM 1650 C CA . VAL A 1 211 ? -16.517 24.657 -1.951 1.00 93.62 211 VAL A CA 1
ATOM 1651 C C . VAL A 1 211 ? -16.079 25.081 -0.545 1.00 93.62 211 VAL A C 1
ATOM 1653 O O . VAL A 1 211 ? -16.763 25.903 0.069 1.00 93.62 211 VAL A O 1
ATOM 1656 N N . PRO A 1 212 ? -14.977 24.538 -0.003 1.00 94.88 212 PRO A N 1
ATOM 1657 C CA . PRO A 1 212 ? -14.474 24.963 1.296 1.00 94.88 212 PRO A CA 1
ATOM 1658 C C . PRO A 1 212 ? -13.974 26.415 1.270 1.00 94.88 212 PRO A C 1
ATOM 1660 O O . PRO A 1 212 ? -13.542 26.919 0.234 1.00 94.88 212 PRO A O 1
ATOM 1663 N N . ALA A 1 213 ? -13.989 27.078 2.430 1.00 93.56 213 ALA A N 1
ATOM 1664 C CA . ALA A 1 213 ? -13.418 28.419 2.583 1.00 93.56 213 ALA A CA 1
ATOM 1665 C C . ALA A 1 213 ? -11.880 28.402 2.520 1.00 93.56 213 ALA A C 1
ATOM 1667 O O . ALA A 1 213 ? -11.267 29.325 1.982 1.00 93.56 213 ALA A O 1
ATOM 1668 N N . TYR A 1 214 ? -11.274 27.333 3.038 1.00 95.88 214 TYR A N 1
ATOM 1669 C CA . TYR A 1 214 ? -9.832 27.106 3.034 1.00 95.88 214 TYR A CA 1
ATOM 1670 C C . TYR A 1 214 ? -9.503 25.735 2.452 1.00 95.88 214 TYR A C 1
ATOM 1672 O O . TYR A 1 214 ? -10.159 24.744 2.781 1.00 95.88 214 TYR A O 1
ATOM 1680 N N . ALA A 1 215 ? -8.471 25.688 1.616 1.00 96.06 215 ALA A N 1
ATOM 1681 C CA . ALA A 1 215 ? -7.799 24.463 1.215 1.00 96.06 215 ALA A CA 1
ATOM 1682 C C . ALA A 1 215 ? -6.555 24.269 2.088 1.00 96.06 215 ALA A C 1
ATOM 1684 O O . ALA A 1 215 ? -5.932 25.240 2.510 1.00 96.06 215 ALA A O 1
ATOM 1685 N N . TYR A 1 216 ? -6.192 23.018 2.344 1.00 96.12 216 TYR A N 1
ATOM 1686 C CA . TYR A 1 216 ? -5.061 22.666 3.204 1.00 96.12 216 TYR A CA 1
ATOM 1687 C C . TYR A 1 216 ? -4.064 21.836 2.408 1.00 96.12 216 TYR A C 1
ATOM 1689 O O . TYR A 1 216 ? -4.491 20.958 1.649 1.00 96.12 216 TYR A O 1
ATOM 1697 N N . THR A 1 217 ? -2.768 22.088 2.555 1.00 93.69 217 THR A N 1
ATOM 1698 C CA . THR A 1 217 ? -1.734 21.185 2.031 1.00 93.69 217 THR A CA 1
ATOM 1699 C C . THR A 1 217 ? -1.653 19.941 2.932 1.00 93.69 217 THR A C 1
ATOM 1701 O O . THR A 1 217 ? -1.894 20.038 4.136 1.00 93.69 217 THR A O 1
ATOM 1704 N N . PRO A 1 218 ? -1.419 18.734 2.385 1.00 93.00 218 PRO A N 1
ATOM 1705 C CA . PRO A 1 218 ? -1.232 17.536 3.199 1.00 93.00 218 PRO A CA 1
ATOM 1706 C C . PRO A 1 218 ? -0.047 17.673 4.161 1.00 93.00 218 PRO A C 1
ATOM 1708 O O . PRO A 1 218 ? 1.058 18.018 3.742 1.00 93.00 218 PRO A O 1
ATOM 1711 N N . ALA A 1 219 ? -0.261 17.352 5.436 1.00 90.81 219 ALA A N 1
ATOM 1712 C CA . ALA A 1 219 ? 0.788 17.402 6.443 1.00 90.81 219 ALA A CA 1
ATOM 1713 C C . ALA A 1 219 ? 1.837 16.304 6.249 1.00 90.81 219 ALA A C 1
ATOM 1715 O O . ALA A 1 219 ? 1.526 15.140 5.976 1.00 90.81 219 ALA A O 1
ATOM 1716 N N . TRP A 1 220 ? 3.098 16.662 6.489 1.00 90.19 220 TRP A N 1
ATOM 1717 C CA . TRP A 1 220 ? 4.212 15.726 6.459 1.00 90.19 220 TRP A CA 1
ATOM 1718 C C . TRP A 1 220 ? 4.447 15.090 7.834 1.00 90.19 220 TRP A C 1
ATOM 1720 O O . TRP A 1 220 ? 5.215 15.595 8.648 1.00 90.19 220 TRP A O 1
ATOM 1730 N N . LEU A 1 221 ? 3.825 13.933 8.092 1.00 88.94 221 LEU A N 1
ATOM 1731 C CA . LEU A 1 221 ? 4.067 13.163 9.329 1.00 88.94 221 LEU A CA 1
ATOM 1732 C C . LEU A 1 221 ? 5.297 12.229 9.228 1.00 88.94 221 LEU A C 1
ATOM 1734 O O . LEU A 1 221 ? 5.605 11.477 10.163 1.00 88.94 221 LEU A O 1
ATOM 1738 N N . GLY A 1 222 ? 5.965 12.257 8.070 1.00 85.75 222 GLY A N 1
ATOM 1739 C CA . GLY A 1 222 ? 7.009 11.350 7.601 1.00 85.75 222 GLY A CA 1
ATOM 1740 C C . GLY A 1 222 ? 8.426 11.595 8.112 1.00 85.75 222 GLY A C 1
ATOM 1741 O O . GLY A 1 222 ? 8.692 12.423 8.980 1.00 85.75 222 GLY A O 1
ATOM 1742 N N . LYS A 1 223 ? 9.350 10.820 7.539 1.00 89.88 223 LYS A N 1
ATOM 1743 C CA . LYS A 1 223 ? 10.804 11.007 7.609 1.00 89.88 223 LYS A CA 1
ATOM 1744 C C . LYS A 1 223 ? 11.388 10.771 6.208 1.00 89.88 223 LYS A C 1
ATOM 1746 O O . LYS A 1 223 ? 10.796 9.972 5.474 1.00 89.88 223 LYS A O 1
ATOM 1751 N N . PRO A 1 224 ? 12.512 11.414 5.847 1.00 93.94 224 PRO A N 1
ATOM 1752 C CA . PRO A 1 224 ? 13.274 11.051 4.653 1.00 93.94 224 PRO A CA 1
ATOM 1753 C C . PRO A 1 224 ? 13.623 9.559 4.653 1.00 93.94 224 PRO A C 1
ATOM 1755 O O . PRO A 1 224 ? 13.769 8.955 5.721 1.00 93.94 224 PRO A O 1
ATOM 1758 N N . ALA A 1 225 ? 13.735 8.954 3.472 1.00 95.25 225 ALA A N 1
ATOM 1759 C CA . ALA A 1 225 ? 13.985 7.524 3.328 1.00 95.25 225 ALA A CA 1
ATOM 1760 C C . ALA A 1 225 ? 15.264 7.074 4.055 1.00 95.25 225 ALA A C 1
ATOM 1762 O O . ALA A 1 225 ? 15.257 6.010 4.681 1.00 95.25 225 ALA A O 1
ATOM 1763 N N . GLU A 1 226 ? 16.327 7.881 4.041 1.00 94.94 226 GLU A N 1
ATOM 1764 C CA . GLU A 1 226 ? 17.593 7.556 4.711 1.00 94.94 226 GLU A CA 1
ATOM 1765 C C . GLU A 1 226 ? 17.498 7.447 6.238 1.00 94.94 226 GLU A C 1
ATOM 1767 O O . GLU A 1 226 ? 18.296 6.730 6.851 1.00 94.94 226 GLU A O 1
ATOM 1772 N N . ASP A 1 227 ? 16.502 8.104 6.838 1.00 94.69 227 ASP A N 1
ATOM 1773 C CA . ASP A 1 227 ? 16.267 8.139 8.284 1.00 94.69 227 ASP A CA 1
ATOM 1774 C C . ASP A 1 227 ? 15.294 7.052 8.763 1.00 94.69 227 ASP A C 1
ATOM 1776 O O . ASP A 1 227 ? 15.065 6.895 9.970 1.00 94.69 227 ASP A O 1
ATOM 1780 N N . VAL A 1 228 ? 14.688 6.297 7.842 1.00 95.00 228 VAL A N 1
ATOM 1781 C CA . VAL A 1 228 ? 13.775 5.205 8.192 1.00 95.00 228 VAL A CA 1
ATOM 1782 C C . VAL A 1 228 ? 14.585 3.988 8.620 1.00 95.00 228 VAL A C 1
ATOM 1784 O O . VAL A 1 228 ? 15.166 3.262 7.812 1.00 95.00 228 VAL A O 1
ATOM 1787 N N . THR A 1 229 ? 14.593 3.742 9.927 1.00 95.12 229 THR A N 1
ATOM 1788 C CA . THR A 1 229 ? 15.266 2.582 10.519 1.00 95.12 229 THR A CA 1
ATOM 1789 C C . THR A 1 229 ? 14.560 1.268 10.170 1.00 95.12 229 THR A C 1
ATOM 1791 O O . THR A 1 229 ? 13.367 1.235 9.862 1.00 95.12 229 THR A O 1
ATOM 1794 N N . LEU A 1 230 ? 15.269 0.140 10.295 1.00 95.06 230 LEU A N 1
ATOM 1795 C CA . LEU A 1 230 ? 14.701 -1.186 10.030 1.00 95.06 230 LEU A CA 1
ATOM 1796 C C . LEU A 1 230 ? 13.443 -1.495 10.864 1.00 95.06 230 LEU A C 1
ATOM 1798 O O . LEU A 1 230 ? 12.531 -2.148 10.363 1.00 95.06 230 LEU A O 1
ATOM 1802 N N . SER A 1 231 ? 13.372 -1.051 12.123 1.00 91.88 231 SER A N 1
ATOM 1803 C CA . SER A 1 231 ? 12.207 -1.264 13.000 1.00 91.88 231 SER A CA 1
ATOM 1804 C C . SER A 1 231 ? 11.012 -0.373 12.642 1.00 91.88 231 SER A C 1
ATOM 1806 O O . SER A 1 231 ? 9.869 -0.724 12.947 1.00 91.88 231 SER A O 1
ATOM 1808 N N . GLU A 1 232 ? 11.263 0.762 11.986 1.00 92.88 232 GLU A N 1
ATOM 1809 C CA . GLU A 1 232 ? 10.242 1.682 11.477 1.00 92.88 232 GLU A CA 1
ATOM 1810 C C . GLU A 1 232 ? 9.765 1.318 10.069 1.00 92.88 232 GLU A C 1
ATOM 1812 O O . GLU A 1 232 ? 8.698 1.773 9.668 1.00 92.88 232 GLU A O 1
ATOM 1817 N N . ALA A 1 233 ? 10.505 0.481 9.337 1.00 95.44 233 ALA A N 1
ATOM 1818 C CA . ALA A 1 233 ? 10.206 0.032 7.977 1.0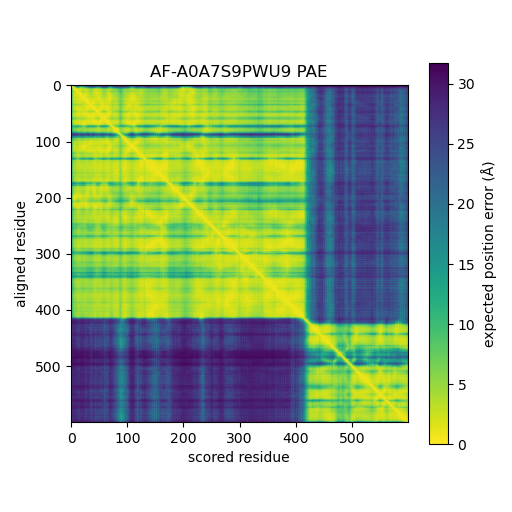0 95.44 233 ALA A CA 1
ATOM 1819 C C . ALA A 1 233 ? 9.001 -0.932 7.895 1.00 95.44 233 ALA A C 1
ATOM 1821 O O . ALA A 1 233 ? 9.060 -1.967 7.237 1.00 95.44 233 ALA A O 1
ATOM 1822 N N . LYS A 1 234 ? 7.904 -0.629 8.593 1.00 93.81 234 LYS A N 1
ATOM 1823 C CA . LYS A 1 234 ? 6.652 -1.392 8.605 1.00 93.81 234 LYS A CA 1
ATOM 1824 C C . LYS A 1 234 ? 5.749 -0.870 7.497 1.00 93.81 234 LYS A C 1
ATOM 1826 O O . LYS A 1 234 ? 5.338 0.286 7.537 1.00 93.81 234 LYS A O 1
ATOM 1831 N N . LEU A 1 235 ? 5.453 -1.711 6.516 1.00 95.50 235 LEU A N 1
ATOM 1832 C CA . LEU A 1 235 ? 4.675 -1.340 5.337 1.00 95.50 235 LEU A CA 1
ATOM 1833 C C . LEU A 1 235 ? 3.168 -1.455 5.600 1.00 95.50 235 LEU A C 1
ATOM 1835 O O . LEU A 1 235 ? 2.709 -2.335 6.327 1.00 95.50 235 LEU A O 1
ATOM 1839 N N . MET A 1 236 ? 2.390 -0.604 4.945 1.00 94.12 236 MET A N 1
ATOM 1840 C CA . MET A 1 236 ? 0.947 -0.721 4.795 1.00 94.12 236 MET A CA 1
ATOM 1841 C C . MET A 1 236 ? 0.568 -0.456 3.331 1.00 94.12 236 MET A C 1
ATOM 1843 O O . MET A 1 236 ? 0.809 0.632 2.816 1.00 94.12 236 MET A O 1
ATOM 1847 N N . LEU A 1 237 ? -0.012 -1.450 2.658 1.00 95.94 237 LEU A N 1
ATOM 1848 C CA . LEU A 1 237 ? -0.588 -1.334 1.318 1.00 95.94 237 LEU A CA 1
ATOM 1849 C C . LEU A 1 237 ? -2.003 -0.758 1.435 1.00 95.94 237 LEU A C 1
ATOM 1851 O O . LEU A 1 237 ? -2.845 -1.344 2.115 1.00 95.94 237 LEU A O 1
ATOM 1855 N N . THR A 1 238 ? -2.254 0.381 0.796 1.00 93.06 238 THR A N 1
ATOM 1856 C CA . THR A 1 238 ? -3.522 1.120 0.881 1.00 93.06 238 THR A CA 1
ATOM 1857 C C . THR A 1 238 ? -4.170 1.316 -0.491 1.00 93.06 238 THR A C 1
ATOM 1859 O O . THR A 1 238 ? -3.589 0.980 -1.511 1.00 93.06 238 THR A O 1
ATOM 1862 N N . ASP A 1 239 ? -5.357 1.919 -0.484 1.00 90.88 239 ASP A N 1
ATOM 1863 C CA . ASP A 1 239 ? -6.155 2.316 -1.645 1.00 90.88 239 ASP A CA 1
ATOM 1864 C C . ASP A 1 239 ? -6.612 1.157 -2.542 1.00 90.88 239 ASP A C 1
ATOM 1866 O O . ASP A 1 239 ? -6.143 0.935 -3.656 1.00 90.88 239 ASP A O 1
ATOM 1870 N N . PHE A 1 240 ? -7.635 0.447 -2.064 1.00 92.12 240 PHE A N 1
ATOM 1871 C CA . PHE A 1 240 ? -8.282 -0.635 -2.811 1.00 92.12 240 PHE A CA 1
ATOM 1872 C C . PHE A 1 240 ? -9.436 -0.118 -3.691 1.00 92.12 240 PHE A C 1
ATOM 1874 O O . PHE A 1 240 ? -10.342 -0.878 -4.038 1.00 92.12 240 PHE A O 1
ATOM 1881 N N . GLY A 1 241 ? -9.438 1.172 -4.052 1.00 88.44 241 GLY A N 1
ATOM 1882 C CA . GLY A 1 241 ? -10.476 1.787 -4.889 1.00 88.44 241 GLY A CA 1
ATOM 1883 C C . GLY A 1 241 ? -10.570 1.199 -6.300 1.00 88.44 241 GLY A C 1
ATOM 1884 O O . GLY A 1 241 ? -11.652 1.154 -6.883 1.00 88.44 241 GLY A O 1
ATOM 1885 N N . THR A 1 242 ? -9.455 0.702 -6.837 1.00 90.56 242 THR A N 1
ATOM 1886 C CA . THR A 1 242 ? -9.362 0.101 -8.180 1.00 90.56 242 THR A CA 1
ATOM 1887 C C . THR A 1 242 ? -9.372 -1.428 -8.164 1.00 90.56 242 THR A C 1
ATOM 1889 O O . THR A 1 242 ? -9.455 -2.041 -9.240 1.00 90.56 242 THR A O 1
ATOM 1892 N N . ALA A 1 243 ? -9.335 -2.024 -6.969 1.00 92.69 243 ALA A N 1
ATOM 1893 C CA . ALA A 1 243 ? -9.229 -3.457 -6.764 1.00 92.69 243 ALA A CA 1
ATOM 1894 C C . ALA A 1 243 ? -10.464 -4.202 -7.286 1.00 92.69 243 ALA A C 1
ATOM 1896 O O . ALA A 1 243 ? -11.591 -3.700 -7.266 1.00 92.69 243 ALA A O 1
ATOM 1897 N N . PHE A 1 244 ? -10.247 -5.418 -7.775 1.00 91.94 244 PHE A N 1
ATOM 1898 C CA . PHE A 1 244 ? -11.292 -6.235 -8.388 1.00 91.94 244 PHE A CA 1
ATOM 1899 C C . PHE A 1 244 ? -10.993 -7.724 -8.219 1.00 91.94 244 PHE A C 1
ATOM 1901 O O . PHE A 1 244 ? -9.873 -8.116 -7.906 1.00 91.94 244 PHE A O 1
ATOM 1908 N N . SER A 1 245 ? -11.999 -8.570 -8.433 1.00 92.38 245 SER A N 1
ATOM 1909 C CA . SER A 1 245 ? -11.814 -10.021 -8.456 1.00 92.38 245 SER A CA 1
ATOM 1910 C C . SER A 1 245 ? -11.988 -10.539 -9.884 1.00 92.38 245 SER A C 1
ATOM 1912 O O . SER A 1 245 ? -13.107 -10.468 -10.398 1.00 92.38 245 SER A O 1
ATOM 1914 N N . PRO A 1 246 ? -10.938 -11.091 -10.524 1.00 90.62 246 PRO A N 1
ATOM 1915 C CA . PRO A 1 246 ? -11.023 -11.618 -11.889 1.00 90.62 246 PRO A CA 1
ATOM 1916 C C . PRO A 1 246 ? -12.079 -12.718 -12.073 1.00 90.62 246 PRO A C 1
ATOM 1918 O O . PRO A 1 246 ? -12.550 -12.941 -13.183 1.00 90.62 246 PRO A O 1
ATOM 1921 N N . ALA A 1 247 ? -12.469 -13.400 -10.989 1.00 89.12 247 ALA A N 1
ATOM 1922 C CA . ALA A 1 247 ? -13.511 -14.426 -11.007 1.00 89.12 247 ALA A CA 1
ATOM 1923 C C . ALA A 1 247 ? -14.929 -13.857 -11.201 1.00 89.12 247 ALA A C 1
ATOM 1925 O O . ALA A 1 247 ? -15.817 -14.576 -11.653 1.00 89.12 247 ALA A O 1
ATOM 1926 N N . TYR A 1 248 ? -15.149 -12.585 -10.853 1.00 87.12 248 TYR A N 1
ATOM 1927 C CA . TYR A 1 248 ? -16.474 -11.953 -10.850 1.00 87.12 248 TYR A CA 1
ATOM 1928 C C . TYR A 1 248 ? -16.547 -10.680 -11.700 1.00 87.12 248 TYR A C 1
ATOM 1930 O O . TYR A 1 248 ? -17.641 -10.225 -12.027 1.00 87.12 248 TYR A O 1
ATOM 1938 N N . GLU A 1 249 ? -15.406 -10.082 -12.045 1.00 88.69 249 GLU A N 1
ATOM 1939 C CA . GLU A 1 249 ? -15.327 -8.824 -12.778 1.00 88.69 249 GLU A CA 1
ATOM 1940 C C . GLU A 1 249 ? -14.298 -8.907 -13.907 1.00 88.69 249 GLU A C 1
ATOM 1942 O O . GLU A 1 249 ? -13.132 -9.238 -13.696 1.00 88.69 249 GLU A O 1
ATOM 1947 N N . THR A 1 250 ? -14.724 -8.531 -15.113 1.00 90.50 250 THR A N 1
ATOM 1948 C CA . THR A 1 250 ? -13.826 -8.323 -16.249 1.00 90.50 250 THR A CA 1
ATOM 1949 C C . THR A 1 250 ? -13.262 -6.908 -16.212 1.00 90.50 250 THR A C 1
ATOM 1951 O O . THR A 1 250 ? -14.007 -5.933 -16.311 1.00 90.50 250 THR A O 1
ATOM 1954 N N . ARG A 1 251 ? -11.934 -6.789 -16.132 1.00 90.69 251 ARG A N 1
ATOM 1955 C CA . ARG A 1 251 ? -11.228 -5.507 -16.200 1.00 90.69 251 ARG A CA 1
ATOM 1956 C C . ARG A 1 251 ? -10.295 -5.483 -17.405 1.00 90.69 251 ARG A C 1
ATOM 1958 O O . ARG A 1 251 ? -9.357 -6.261 -17.454 1.00 90.69 251 ARG A O 1
ATOM 1965 N N . LEU A 1 252 ? -10.535 -4.576 -18.351 1.00 89.88 252 LEU A N 1
ATOM 1966 C CA . LEU A 1 252 ? -9.670 -4.389 -19.531 1.00 89.88 252 LEU A CA 1
ATOM 1967 C C . LEU A 1 252 ? -8.703 -3.207 -19.373 1.00 89.88 252 LEU A C 1
ATOM 1969 O O . LEU A 1 252 ? -7.630 -3.176 -19.965 1.00 89.88 252 LEU A O 1
ATOM 1973 N N . GLN A 1 253 ? -9.076 -2.217 -18.559 1.00 88.00 253 GLN A N 1
ATOM 1974 C CA . GLN A 1 253 ? -8.289 -1.005 -18.366 1.00 88.00 253 GLN A CA 1
ATOM 1975 C C . GLN A 1 253 ? -7.442 -1.087 -17.095 1.00 88.00 253 GLN A C 1
ATOM 1977 O O . GLN A 1 253 ? -7.960 -1.379 -16.017 1.00 88.00 253 GLN A O 1
ATOM 1982 N N . SER A 1 254 ? -6.155 -0.753 -17.223 1.00 86.56 254 SER A N 1
ATOM 1983 C CA . SER A 1 254 ? -5.284 -0.505 -16.073 1.00 86.56 254 SER A CA 1
ATOM 1984 C C . SER A 1 254 ? -5.316 0.965 -15.662 1.00 86.56 254 SER A C 1
ATOM 1986 O O . SER A 1 254 ? -5.217 1.860 -16.511 1.00 86.56 254 SER A O 1
ATOM 1988 N N . PHE A 1 255 ? -5.384 1.198 -14.353 1.00 84.56 255 PHE A N 1
ATOM 1989 C CA . PHE A 1 255 ? -5.289 2.525 -13.751 1.00 84.56 255 PHE A CA 1
ATOM 1990 C C . PHE A 1 255 ? -3.870 2.873 -13.285 1.00 84.56 255 PHE A C 1
ATOM 1992 O O . PHE A 1 255 ? -3.603 4.045 -13.035 1.00 84.56 255 PHE A O 1
ATOM 1999 N N . THR A 1 256 ? -2.933 1.914 -13.318 1.00 86.00 256 THR A N 1
ATOM 2000 C CA . THR A 1 256 ? -1.547 2.157 -12.906 1.00 86.00 256 THR A CA 1
ATOM 2001 C C . THR A 1 256 ? -0.867 3.259 -13.730 1.00 86.00 256 THR A C 1
ATOM 2003 O O . THR A 1 256 ? -1.110 3.381 -14.950 1.00 86.00 256 THR A O 1
ATOM 2006 N N . PRO A 1 257 ? 0.028 4.055 -13.108 1.00 87.25 257 PRO A N 1
ATOM 2007 C CA . PRO A 1 257 ? 0.852 5.036 -13.804 1.00 87.25 257 PRO A CA 1
ATOM 2008 C C . PRO A 1 257 ? 1.599 4.428 -14.998 1.00 87.25 257 PRO A C 1
ATOM 2010 O O . PRO A 1 257 ? 2.096 3.306 -14.939 1.00 87.25 257 PRO A O 1
ATOM 2013 N N . ARG A 1 258 ? 1.724 5.189 -16.096 1.00 86.19 258 ARG A N 1
ATOM 2014 C CA . ARG A 1 258 ? 2.251 4.687 -17.385 1.00 86.19 258 ARG A CA 1
ATOM 2015 C C . ARG A 1 258 ? 3.608 3.978 -17.281 1.00 86.19 258 ARG A C 1
ATOM 2017 O O . ARG A 1 258 ? 3.826 3.011 -17.999 1.00 86.19 258 ARG A O 1
ATOM 2024 N N . LYS A 1 259 ? 4.501 4.446 -16.401 1.00 88.25 259 LYS A N 1
ATOM 2025 C CA . LYS A 1 259 ? 5.868 3.915 -16.234 1.00 88.25 259 LYS A CA 1
ATOM 2026 C C . LYS A 1 259 ? 5.924 2.522 -15.604 1.00 88.25 259 LYS A C 1
ATOM 2028 O O . LYS A 1 259 ? 6.905 1.820 -15.789 1.00 88.25 259 LYS A O 1
ATOM 2033 N N . ILE A 1 260 ? 4.887 2.129 -14.874 1.00 91.50 260 ILE A N 1
ATOM 2034 C CA . ILE A 1 260 ? 4.811 0.833 -14.183 1.00 91.50 260 ILE A CA 1
ATOM 2035 C C . ILE A 1 260 ? 3.628 0.003 -14.687 1.00 91.50 260 ILE A C 1
ATOM 2037 O O . ILE A 1 260 ? 3.207 -0.966 -14.052 1.00 91.50 260 ILE A O 1
ATOM 2041 N N . ARG A 1 261 ? 3.057 0.414 -15.824 1.00 92.31 261 ARG A N 1
ATOM 2042 C CA . ARG A 1 261 ? 1.896 -0.228 -16.415 1.00 92.31 261 ARG A CA 1
ATOM 2043 C C . ARG A 1 261 ? 2.312 -1.507 -17.149 1.00 92.31 261 ARG A C 1
ATOM 2045 O O . ARG A 1 261 ? 3.254 -1.451 -17.944 1.00 92.31 261 ARG A O 1
ATOM 2052 N N . PRO A 1 262 ? 1.597 -2.623 -16.935 1.00 94.19 262 PRO A N 1
ATOM 2053 C CA . PRO A 1 262 ? 1.876 -3.872 -17.626 1.00 94.19 262 PRO A CA 1
ATOM 2054 C C . PRO A 1 262 ? 1.776 -3.735 -19.159 1.00 94.19 262 PRO A C 1
ATOM 2056 O O . PRO A 1 262 ? 0.827 -3.108 -19.648 1.00 94.19 262 PRO A O 1
ATOM 2059 N N . PRO A 1 263 ? 2.708 -4.316 -19.936 1.00 95.31 263 PRO A N 1
ATOM 2060 C CA . PRO A 1 263 ? 2.762 -4.181 -21.394 1.00 95.31 263 PRO A CA 1
ATOM 2061 C C . PRO A 1 263 ? 1.553 -4.798 -22.112 1.00 95.31 263 PRO A C 1
ATOM 2063 O O . PRO A 1 263 ? 1.137 -4.283 -23.149 1.00 95.31 263 PRO A O 1
ATOM 2066 N N . GLU A 1 264 ? 0.928 -5.834 -21.548 1.00 94.69 264 GLU A N 1
ATOM 2067 C CA . GLU A 1 264 ? -0.278 -6.463 -22.099 1.00 94.69 264 GLU A CA 1
ATOM 2068 C C . GLU A 1 264 ? -1.447 -5.478 -22.217 1.00 94.69 264 GLU A C 1
ATOM 2070 O O . GLU A 1 264 ? -2.230 -5.573 -23.150 1.00 94.69 264 GLU A O 1
ATOM 2075 N N . THR A 1 265 ? -1.513 -4.443 -21.372 1.00 92.69 265 THR A N 1
ATOM 2076 C CA . THR A 1 265 ? -2.558 -3.403 -21.478 1.00 92.69 265 THR A CA 1
ATOM 2077 C C . THR A 1 265 ? -2.496 -2.628 -22.796 1.00 92.69 265 THR A C 1
ATOM 2079 O O . THR A 1 265 ? -3.473 -1.998 -23.199 1.00 92.69 265 THR A O 1
ATOM 2082 N N . ARG A 1 266 ? -1.329 -2.633 -23.449 1.00 92.19 266 ARG A N 1
ATOM 2083 C CA . ARG A 1 266 ? -1.093 -1.992 -24.739 1.00 92.19 266 ARG A CA 1
ATOM 2084 C C . ARG A 1 266 ? -1.275 -2.972 -25.895 1.00 92.19 266 ARG A C 1
ATOM 2086 O O . ARG A 1 266 ? -1.849 -2.588 -26.910 1.00 92.19 266 ARG A O 1
ATOM 2093 N N . PHE A 1 267 ? -0.724 -4.176 -25.769 1.00 93.88 267 PHE A N 1
ATOM 2094 C CA . PHE A 1 267 ? -0.604 -5.125 -26.882 1.00 93.88 267 PHE A CA 1
ATOM 2095 C C . PHE A 1 267 ? -1.680 -6.209 -26.908 1.00 93.88 267 PHE A C 1
ATOM 2097 O O . PHE A 1 267 ? -1.881 -6.830 -27.946 1.00 93.88 267 PHE A O 1
ATOM 2104 N N . ASP A 1 268 ? -2.402 -6.392 -25.808 1.00 90.12 268 ASP A N 1
ATOM 2105 C CA . ASP A 1 268 ? -3.543 -7.294 -25.701 1.00 90.12 268 ASP A CA 1
ATOM 2106 C C . ASP A 1 268 ? -4.717 -6.617 -24.958 1.00 90.12 268 ASP A C 1
ATOM 2108 O O . ASP A 1 268 ? -5.123 -7.036 -23.872 1.00 90.12 268 ASP A O 1
ATOM 2112 N N . PRO A 1 269 ? -5.271 -5.519 -25.513 1.00 86.75 269 PRO A N 1
ATOM 2113 C CA . PRO A 1 269 ? -6.279 -4.703 -24.831 1.00 86.75 269 PRO A CA 1
ATOM 2114 C C . PRO A 1 269 ? -7.642 -5.399 -24.686 1.00 86.75 269 PRO A C 1
ATOM 2116 O O . PRO A 1 269 ? -8.532 -4.879 -24.012 1.00 86.75 269 PRO A O 1
ATOM 2119 N N . THR A 1 270 ? -7.836 -6.540 -25.350 1.00 88.56 270 THR A N 1
ATOM 2120 C CA . THR A 1 270 ? -9.071 -7.331 -25.298 1.00 88.56 270 THR A CA 1
ATOM 2121 C C . THR A 1 270 ? -9.035 -8.425 -24.239 1.00 88.56 270 THR A C 1
ATOM 2123 O O . THR A 1 270 ? -10.095 -8.924 -23.859 1.00 88.56 270 THR A O 1
ATOM 2126 N N . THR A 1 271 ? -7.850 -8.795 -23.750 1.00 89.44 271 THR A N 1
ATOM 2127 C CA . THR A 1 271 ? -7.712 -9.807 -22.704 1.00 89.44 271 THR A CA 1
ATOM 2128 C C . THR A 1 271 ? -7.924 -9.184 -21.321 1.00 89.44 271 THR A C 1
ATOM 2130 O O . THR A 1 271 ? -7.318 -8.159 -20.999 1.00 89.44 271 THR A O 1
ATOM 2133 N N . PRO A 1 272 ? -8.772 -9.789 -20.467 1.00 93.44 272 PRO A N 1
ATOM 2134 C CA . PRO A 1 272 ? -8.956 -9.333 -19.096 1.00 93.44 272 PRO A CA 1
ATOM 2135 C C . PRO A 1 272 ? -7.653 -9.339 -18.294 1.00 93.44 272 PRO A C 1
ATOM 2137 O O . PRO A 1 272 ? -6.895 -10.311 -18.306 1.00 93.44 272 PRO A O 1
ATOM 2140 N N . LEU A 1 273 ? -7.433 -8.269 -17.533 1.00 94.25 273 LEU A N 1
ATOM 2141 C CA . LEU A 1 273 ? -6.366 -8.198 -16.549 1.00 94.25 273 LEU A CA 1
ATOM 2142 C C . LEU A 1 273 ? -6.560 -9.273 -15.477 1.00 94.25 273 LEU A C 1
ATOM 2144 O O . LEU A 1 273 ? -7.672 -9.564 -15.034 1.00 94.25 273 LEU A O 1
ATOM 2148 N N . SER A 1 274 ? -5.440 -9.843 -15.049 1.00 94.94 274 SER A N 1
ATOM 2149 C CA . SER A 1 274 ? -5.356 -10.897 -14.039 1.00 94.94 274 SER A CA 1
ATOM 2150 C C . SER A 1 274 ? -4.349 -10.510 -12.956 1.00 94.94 274 SER A C 1
ATOM 2152 O O . SER A 1 274 ? -3.740 -9.446 -13.025 1.00 94.94 274 SER A O 1
ATOM 2154 N N . TYR A 1 275 ? -4.105 -11.394 -11.987 1.00 97.12 275 TYR A N 1
ATOM 2155 C CA . TYR A 1 275 ? -3.081 -11.219 -10.947 1.00 97.12 275 TYR A CA 1
ATOM 2156 C C . TYR A 1 275 ? -1.707 -10.806 -11.496 1.00 97.12 275 TYR A C 1
ATOM 2158 O O . TYR A 1 275 ? -0.991 -10.039 -10.858 1.00 97.12 275 TYR A O 1
ATOM 2166 N N . ALA A 1 276 ? -1.359 -11.244 -12.710 1.00 97.50 276 ALA A N 1
ATOM 2167 C CA . ALA A 1 276 ? -0.096 -10.917 -13.362 1.00 97.50 276 ALA A CA 1
ATOM 2168 C C . ALA A 1 276 ? 0.109 -9.409 -13.613 1.00 97.50 276 ALA A C 1
ATOM 2170 O O . ALA A 1 276 ? 1.259 -8.981 -13.757 1.00 97.50 276 ALA A O 1
ATOM 2171 N N . CYS A 1 277 ? -0.957 -8.597 -13.648 1.00 96.62 277 CYS A N 1
ATOM 2172 C CA . CYS A 1 277 ? -0.822 -7.147 -13.787 1.00 96.62 277 CYS A CA 1
ATOM 2173 C C . CYS A 1 277 ? -0.200 -6.519 -12.530 1.00 96.62 277 CYS A C 1
ATOM 2175 O O . CYS A 1 277 ? 0.693 -5.680 -12.646 1.00 96.62 277 CYS A O 1
ATOM 2177 N N . ASP A 1 278 ? -0.605 -6.984 -11.342 1.00 97.81 278 ASP A N 1
ATOM 2178 C CA . ASP A 1 278 ? -0.003 -6.577 -10.071 1.00 97.81 278 ASP A CA 1
ATOM 2179 C C . ASP A 1 278 ? 1.451 -7.034 -9.994 1.00 97.81 278 ASP A C 1
ATOM 2181 O O . ASP A 1 278 ? 2.295 -6.273 -9.539 1.00 97.81 278 ASP A O 1
ATOM 2185 N N . ILE A 1 279 ? 1.762 -8.245 -10.475 1.00 98.50 279 ILE A N 1
ATOM 2186 C CA . ILE A 1 279 ? 3.129 -8.789 -10.475 1.00 98.50 279 ILE A CA 1
ATOM 2187 C C . ILE A 1 279 ? 4.086 -7.903 -11.282 1.00 98.50 279 ILE A C 1
ATOM 2189 O O . ILE A 1 279 ? 5.194 -7.623 -10.828 1.00 98.50 279 ILE A O 1
ATOM 2193 N N . TRP A 1 280 ? 3.652 -7.392 -12.438 1.00 98.25 280 TRP A N 1
ATOM 2194 C CA . TRP A 1 280 ? 4.461 -6.450 -13.213 1.00 98.25 280 TRP A CA 1
ATOM 2195 C C . TRP A 1 280 ? 4.748 -5.166 -12.428 1.00 98.25 280 TRP A C 1
ATOM 2197 O O . TRP A 1 280 ? 5.908 -4.783 -12.258 1.00 98.25 280 TRP A O 1
ATOM 2207 N N . SER A 1 281 ? 3.700 -4.509 -11.919 1.00 97.69 281 SER A N 1
ATOM 2208 C CA . SER A 1 281 ? 3.854 -3.268 -11.154 1.00 97.69 281 SER A CA 1
ATOM 2209 C C . SER A 1 281 ? 4.688 -3.494 -9.890 1.00 97.69 281 SER A C 1
ATOM 2211 O O . SER A 1 281 ? 5.563 -2.692 -9.580 1.00 97.69 281 SER A O 1
ATOM 2213 N N . LEU A 1 282 ? 4.515 -4.636 -9.224 1.00 97.56 282 LEU A N 1
ATOM 2214 C CA . LEU A 1 282 ? 5.304 -5.072 -8.077 1.00 97.56 282 LEU A CA 1
ATOM 2215 C C . LEU A 1 282 ? 6.805 -5.152 -8.398 1.00 97.56 282 LEU A C 1
ATOM 2217 O O . LEU A 1 282 ? 7.612 -4.661 -7.613 1.00 97.56 282 LEU A O 1
ATOM 2221 N N . GLY A 1 283 ? 7.193 -5.696 -9.556 1.00 98.19 283 GLY A N 1
ATOM 2222 C CA . GLY A 1 283 ? 8.593 -5.730 -9.995 1.00 98.19 283 GLY A CA 1
ATOM 2223 C C . GLY A 1 283 ? 9.206 -4.339 -10.162 1.00 98.19 283 GLY A C 1
ATOM 2224 O O . GLY A 1 283 ? 10.311 -4.087 -9.677 1.00 98.19 283 GLY A O 1
ATOM 2225 N N . CYS A 1 284 ? 8.474 -3.412 -10.788 1.00 97.81 284 CYS A N 1
ATOM 2226 C CA . CYS A 1 284 ? 8.919 -2.023 -10.927 1.00 97.81 284 CYS A CA 1
ATOM 2227 C C . CYS A 1 284 ? 9.054 -1.320 -9.568 1.00 97.81 284 CYS A C 1
ATOM 2229 O O . CYS A 1 284 ? 10.021 -0.599 -9.341 1.00 97.81 284 CYS A O 1
ATOM 2231 N N . ILE A 1 285 ? 8.119 -1.557 -8.648 1.00 97.75 285 ILE A N 1
ATOM 2232 C CA . ILE A 1 285 ? 8.111 -0.883 -7.347 1.00 97.75 285 ILE A CA 1
ATOM 2233 C C . ILE A 1 285 ? 9.154 -1.457 -6.385 1.00 97.75 285 ILE A C 1
ATOM 2235 O O . ILE A 1 285 ? 9.789 -0.696 -5.663 1.00 97.75 285 ILE A O 1
ATOM 2239 N N . ILE A 1 286 ? 9.418 -2.767 -6.406 1.00 98.44 286 ILE A N 1
ATOM 2240 C CA . ILE A 1 286 ? 10.533 -3.358 -5.646 1.00 98.44 286 ILE A CA 1
ATOM 2241 C C . ILE A 1 286 ? 11.871 -2.747 -6.084 1.00 98.44 286 ILE A C 1
ATOM 2243 O O . ILE A 1 286 ? 12.726 -2.467 -5.244 1.00 98.44 286 ILE A O 1
ATOM 2247 N N . TRP A 1 287 ? 12.050 -2.525 -7.389 1.00 98.06 287 TRP A N 1
ATOM 2248 C CA . TRP A 1 287 ? 13.226 -1.838 -7.915 1.00 98.06 287 TRP A CA 1
ATOM 2249 C C . TRP A 1 287 ? 13.351 -0.416 -7.360 1.00 98.06 287 TRP A C 1
ATOM 2251 O O . TRP A 1 287 ? 14.418 -0.036 -6.880 1.00 98.06 287 TRP A O 1
ATOM 2261 N N . GLU A 1 288 ? 12.256 0.344 -7.393 1.00 95.94 288 GLU A N 1
ATOM 2262 C CA . GLU A 1 288 ? 12.194 1.713 -6.873 1.00 95.94 288 GLU A CA 1
ATOM 2263 C C . GLU A 1 288 ? 12.459 1.796 -5.369 1.00 95.94 288 GLU A C 1
ATOM 2265 O O . GLU A 1 288 ? 13.169 2.688 -4.933 1.00 95.94 288 GLU A O 1
ATOM 2270 N N . ILE A 1 289 ? 11.978 0.843 -4.569 1.00 97.75 289 ILE A N 1
ATOM 2271 C CA . ILE A 1 289 ? 12.261 0.799 -3.124 1.00 97.75 289 ILE A CA 1
ATOM 2272 C C . ILE A 1 289 ? 13.770 0.665 -2.846 1.00 97.75 289 ILE A C 1
ATOM 2274 O O . ILE A 1 289 ? 14.274 1.166 -1.840 1.00 97.75 289 ILE A O 1
ATOM 2278 N N . LEU A 1 290 ? 14.505 -0.034 -3.715 1.00 97.56 290 LEU A N 1
ATOM 2279 C CA . LEU A 1 290 ? 15.927 -0.321 -3.519 1.00 97.56 290 LEU A CA 1
ATOM 2280 C C . LEU A 1 290 ? 16.866 0.729 -4.119 1.00 97.56 290 LEU A C 1
ATOM 2282 O O . LEU A 1 290 ? 18.050 0.742 -3.747 1.00 97.56 290 LEU A O 1
ATOM 2286 N N . GLY A 1 291 ? 16.363 1.575 -5.019 1.00 94.81 291 GLY A N 1
ATOM 2287 C CA . GLY A 1 291 ? 17.152 2.497 -5.828 1.00 94.81 291 GLY A CA 1
ATOM 2288 C C . GLY A 1 291 ? 16.662 3.943 -5.803 1.00 94.81 291 GLY A C 1
ATOM 2289 O O . GLY A 1 291 ? 15.585 4.2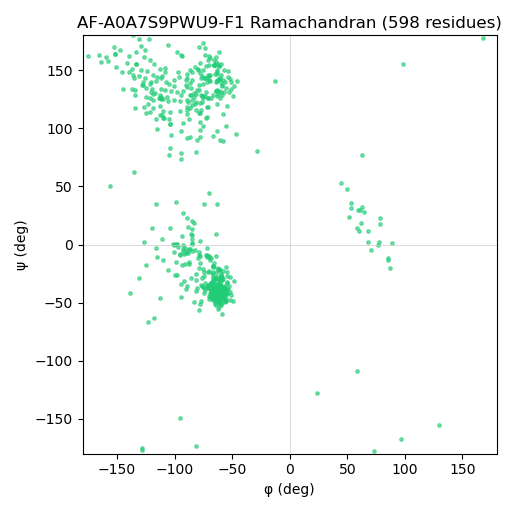49 -5.322 1.00 94.81 291 GLY A O 1
ATOM 2290 N N . VAL A 1 292 ? 17.467 4.841 -6.370 1.00 93.31 292 VAL A N 1
ATOM 2291 C CA . VAL A 1 292 ? 17.158 6.283 -6.481 1.00 93.31 292 VAL A CA 1
ATOM 2292 C C . VAL A 1 292 ? 16.386 6.641 -7.749 1.00 93.31 292 VAL A C 1
ATOM 2294 O O . VAL A 1 292 ? 16.032 7.797 -7.961 1.00 93.31 292 VAL A O 1
ATOM 2297 N N . ARG A 1 293 ? 16.208 5.679 -8.660 1.00 91.00 293 ARG A N 1
ATOM 2298 C CA . ARG A 1 293 ? 15.586 5.887 -9.972 1.00 91.00 293 ARG A CA 1
ATOM 2299 C C . ARG A 1 293 ? 14.595 4.775 -10.290 1.00 91.00 293 ARG A C 1
ATOM 2301 O O . ARG A 1 293 ? 14.884 3.610 -9.993 1.00 91.00 293 ARG A O 1
ATOM 2308 N N . PRO A 1 294 ? 13.477 5.105 -10.956 1.00 92.44 294 PRO A N 1
ATOM 2309 C CA . PRO A 1 294 ? 12.519 4.108 -11.398 1.00 92.44 294 PRO A CA 1
ATOM 2310 C C . PRO A 1 294 ? 13.102 3.177 -12.452 1.00 92.44 294 PRO A C 1
ATOM 2312 O O . PRO A 1 294 ? 14.010 3.542 -13.200 1.00 92.44 294 PRO A O 1
ATOM 2315 N N . PHE A 1 295 ? 12.549 1.962 -12.532 1.00 94.38 295 PHE A N 1
ATOM 2316 C CA . PHE A 1 295 ? 13.000 0.966 -13.507 1.00 94.38 295 PHE A CA 1
ATOM 2317 C C . PHE A 1 295 ? 12.905 1.510 -14.940 1.00 94.38 295 PHE A C 1
ATOM 2319 O O . PHE A 1 295 ? 13.842 1.363 -15.725 1.00 94.38 295 PHE A O 1
ATOM 2326 N N . LEU A 1 296 ? 11.802 2.202 -15.254 1.00 91.88 296 LEU A N 1
ATOM 2327 C CA . LEU A 1 296 ? 11.604 2.951 -16.498 1.00 91.88 296 LEU A CA 1
ATOM 2328 C C . LEU A 1 296 ? 11.729 4.464 -16.238 1.00 91.88 296 LEU A C 1
ATOM 2330 O O . LEU A 1 296 ? 10.732 5.189 -16.162 1.00 91.88 296 LEU A O 1
ATOM 2334 N N . ASP A 1 297 ? 12.966 4.941 -16.087 1.00 86.75 297 ASP A N 1
ATOM 2335 C CA . ASP A 1 297 ? 13.269 6.364 -15.884 1.00 86.75 297 ASP A CA 1
ATOM 2336 C C . ASP A 1 297 ? 13.210 7.167 -17.187 1.00 86.75 297 ASP A C 1
ATOM 2338 O O . ASP A 1 297 ? 14.165 7.237 -17.958 1.00 86.75 297 ASP A O 1
ATOM 2342 N N . ILE A 1 298 ? 12.035 7.738 -17.457 1.00 83.62 298 ILE A N 1
ATOM 2343 C CA . ILE A 1 298 ? 11.783 8.575 -18.632 1.00 83.62 298 ILE A CA 1
ATOM 2344 C C . ILE A 1 298 ? 10.967 9.797 -18.209 1.00 83.62 298 ILE A C 1
ATOM 2346 O O . ILE A 1 298 ? 9.974 9.675 -17.484 1.00 83.62 298 ILE A O 1
ATOM 2350 N N . PHE A 1 299 ? 11.351 10.986 -18.663 1.00 78.69 299 PHE A N 1
ATOM 2351 C CA . PHE A 1 299 ? 10.601 12.212 -18.406 1.00 78.69 299 PHE A CA 1
ATOM 2352 C C . PHE A 1 299 ? 9.475 12.377 -19.438 1.00 78.69 299 PHE A C 1
ATOM 2354 O O . PHE A 1 299 ? 9.737 12.346 -20.634 1.00 78.69 299 PHE A O 1
ATOM 2361 N N . LEU A 1 300 ? 8.228 12.526 -18.967 1.00 77.38 300 LEU A N 1
ATOM 2362 C CA . LEU A 1 300 ? 7.015 12.701 -19.789 1.00 77.38 300 LEU A CA 1
ATOM 2363 C C . LEU A 1 300 ? 6.906 11.755 -21.018 1.00 77.38 300 LEU A C 1
ATOM 2365 O O . LEU A 1 300 ? 6.680 12.237 -22.127 1.00 77.38 300 LEU A O 1
ATOM 2369 N N . PRO A 1 301 ? 7.036 10.420 -20.855 1.00 80.62 301 PRO A N 1
ATOM 2370 C CA . PRO A 1 301 ? 7.092 9.513 -21.997 1.00 80.62 301 PRO A CA 1
ATOM 2371 C C . PRO A 1 301 ? 5.741 9.357 -22.705 1.00 80.62 301 PRO A C 1
ATOM 2373 O O . PRO A 1 301 ? 4.681 9.238 -22.066 1.00 80.62 301 PRO A O 1
ATOM 2376 N N . ASP A 1 302 ? 5.791 9.249 -24.033 1.00 87.38 302 ASP A N 1
ATOM 2377 C CA . ASP A 1 302 ? 4.707 8.623 -24.783 1.00 87.38 302 ASP A CA 1
ATOM 2378 C C . ASP A 1 302 ? 4.750 7.087 -24.622 1.00 87.38 302 ASP A C 1
ATOM 2380 O O . ASP A 1 302 ? 5.635 6.523 -23.974 1.00 87.38 302 ASP A O 1
ATOM 2384 N N . LEU A 1 303 ? 3.745 6.379 -25.147 1.00 88.31 303 LEU A N 1
ATOM 2385 C CA . LEU A 1 303 ? 3.705 4.920 -25.007 1.00 88.31 303 LEU A CA 1
ATOM 2386 C C . LEU A 1 303 ? 4.863 4.239 -25.756 1.00 88.31 303 LEU A C 1
ATOM 2388 O O . LEU A 1 303 ? 5.353 3.209 -25.295 1.00 88.31 303 LEU A O 1
ATOM 2392 N N . ASP A 1 304 ? 5.291 4.776 -26.903 1.00 92.00 304 ASP A N 1
ATOM 2393 C CA . ASP A 1 304 ? 6.381 4.219 -27.715 1.00 92.00 304 ASP A CA 1
ATOM 2394 C C . ASP A 1 304 ? 7.718 4.303 -26.976 1.00 92.00 304 ASP A C 1
ATOM 2396 O O . ASP A 1 304 ? 8.497 3.350 -27.013 1.00 92.00 304 ASP A O 1
ATOM 2400 N N . ASP A 1 305 ? 7.950 5.387 -26.237 1.00 90.56 305 ASP A N 1
ATOM 2401 C CA . ASP A 1 305 ? 9.130 5.552 -25.390 1.00 90.56 305 ASP A CA 1
ATOM 2402 C C . ASP A 1 305 ? 9.163 4.538 -24.242 1.00 90.56 305 ASP A C 1
ATOM 2404 O O . ASP A 1 305 ? 10.223 3.967 -23.956 1.00 90.56 305 ASP A O 1
ATOM 2408 N N . VAL A 1 306 ? 8.007 4.269 -23.616 1.00 92.75 306 VAL A N 1
ATOM 2409 C CA . VAL A 1 306 ? 7.873 3.229 -22.580 1.00 92.75 306 VAL A CA 1
ATOM 2410 C C . VAL A 1 306 ? 8.215 1.858 -23.159 1.00 92.75 306 VAL A C 1
ATOM 2412 O O . VAL A 1 306 ? 9.058 1.158 -22.604 1.00 92.75 306 VAL A O 1
ATOM 2415 N N . THR A 1 307 ? 7.622 1.491 -24.298 1.00 94.44 307 THR A N 1
ATOM 2416 C CA . THR A 1 307 ? 7.880 0.200 -24.953 1.00 94.44 307 THR A CA 1
ATOM 2417 C C . THR A 1 307 ? 9.347 0.048 -25.359 1.00 94.44 307 THR A C 1
ATOM 2419 O O . THR A 1 307 ? 9.951 -0.988 -25.093 1.00 94.44 307 THR A O 1
ATOM 2422 N N . ALA A 1 308 ? 9.961 1.080 -25.942 1.00 93.69 308 ALA A N 1
ATOM 2423 C CA . ALA A 1 308 ? 11.371 1.029 -26.322 1.00 93.69 308 ALA A CA 1
ATOM 2424 C C . ALA A 1 308 ? 12.297 0.830 -25.106 1.00 93.69 308 ALA A C 1
ATOM 2426 O O . ALA A 1 308 ? 13.272 0.087 -25.183 1.00 93.69 308 ALA A O 1
ATOM 2427 N N . ASN A 1 309 ? 11.977 1.448 -23.965 1.00 93.19 309 ASN A N 1
ATOM 2428 C CA . ASN A 1 309 ? 12.732 1.260 -22.724 1.00 93.19 309 ASN A CA 1
ATOM 2429 C C . ASN A 1 309 ? 12.536 -0.127 -22.108 1.00 93.19 309 ASN A C 1
ATOM 2431 O O . ASN A 1 309 ? 13.488 -0.679 -21.559 1.00 93.19 309 ASN A O 1
ATOM 2435 N N . GLN A 1 310 ? 11.331 -0.695 -22.204 1.00 95.50 310 GLN A N 1
ATOM 2436 C CA . GLN A 1 310 ? 11.097 -2.082 -21.804 1.00 95.50 310 GLN A CA 1
ATOM 2437 C C . GLN A 1 310 ? 11.978 -3.030 -22.625 1.00 95.50 310 GLN A C 1
ATOM 2439 O O . GLN A 1 310 ? 12.591 -3.923 -22.049 1.00 95.50 310 GLN A O 1
ATOM 2444 N N . ILE A 1 311 ? 12.109 -2.794 -23.935 1.00 95.50 311 ILE A N 1
ATOM 2445 C CA . ILE A 1 311 ? 12.964 -3.604 -24.814 1.00 95.50 311 ILE A CA 1
ATOM 2446 C C . ILE A 1 311 ? 14.442 -3.473 -24.446 1.00 95.50 311 ILE A C 1
ATOM 2448 O O . ILE A 1 311 ? 15.133 -4.480 -24.315 1.00 95.50 311 ILE A O 1
ATOM 2452 N N . ASP A 1 312 ? 14.933 -2.252 -24.219 1.00 94.81 312 ASP A N 1
ATOM 2453 C CA . ASP A 1 312 ? 16.328 -2.049 -23.804 1.00 94.81 312 ASP A CA 1
ATOM 2454 C C . ASP A 1 312 ? 16.659 -2.783 -22.501 1.00 94.81 312 ASP A C 1
ATOM 2456 O O . ASP A 1 312 ? 17.769 -3.287 -22.322 1.00 94.81 312 ASP A O 1
ATOM 2460 N N . ALA A 1 313 ? 15.700 -2.815 -21.575 1.00 95.69 313 ALA A N 1
ATOM 2461 C CA . ALA A 1 313 ? 15.882 -3.416 -20.267 1.00 95.69 313 ALA A CA 1
ATOM 2462 C C . ALA A 1 313 ? 15.719 -4.942 -20.287 1.00 95.69 313 ALA A C 1
ATOM 2464 O O . ALA A 1 313 ? 16.452 -5.633 -19.589 1.00 95.69 313 ALA A O 1
ATOM 2465 N N . LEU A 1 314 ? 14.759 -5.476 -21.041 1.00 96.62 314 LEU A N 1
ATOM 2466 C CA . LEU A 1 314 ? 14.295 -6.863 -20.895 1.00 96.62 314 LEU A CA 1
ATOM 2467 C C . LEU A 1 314 ? 14.579 -7.735 -22.123 1.00 96.62 314 LEU A C 1
ATOM 2469 O O . LEU A 1 314 ? 14.466 -8.956 -22.037 1.00 96.62 314 LEU A O 1
ATOM 2473 N N . GLY A 1 315 ? 14.993 -7.134 -23.238 1.00 94.44 315 GLY A N 1
ATOM 2474 C CA . GLY A 1 315 ? 15.181 -7.816 -24.513 1.00 94.44 315 GLY A CA 1
ATOM 2475 C C . GLY A 1 315 ? 13.969 -7.683 -25.445 1.00 94.44 315 GLY A C 1
ATOM 2476 O O . GLY A 1 315 ? 13.101 -6.839 -25.223 1.00 94.44 315 GLY A O 1
ATOM 2477 N N . PRO A 1 316 ? 13.917 -8.469 -26.533 1.00 94.19 316 PRO A N 1
ATOM 2478 C CA . PRO A 1 316 ? 12.890 -8.321 -27.562 1.00 94.19 316 PRO A CA 1
ATOM 2479 C C . PRO A 1 316 ? 11.478 -8.586 -27.020 1.00 94.19 316 PRO A C 1
ATOM 2481 O O . PRO A 1 316 ? 11.282 -9.410 -26.126 1.00 94.19 316 PRO A O 1
ATOM 2484 N N . LEU A 1 317 ? 10.489 -7.895 -27.595 1.00 95.50 317 LEU A N 1
ATOM 2485 C CA . LEU A 1 317 ? 9.076 -8.213 -27.374 1.00 95.50 317 LEU A CA 1
ATOM 2486 C C . LEU A 1 317 ? 8.741 -9.595 -27.957 1.00 95.50 317 LEU A C 1
ATOM 2488 O O . LEU A 1 317 ? 9.420 -10.030 -28.888 1.00 95.50 317 LEU A O 1
ATOM 2492 N N . PRO A 1 318 ? 7.657 -10.244 -27.491 1.00 96.19 318 PRO A N 1
ATOM 2493 C CA . PRO A 1 318 ? 7.033 -11.331 -28.240 1.00 96.19 318 PRO A CA 1
ATOM 2494 C C . PRO A 1 318 ? 6.759 -10.905 -29.687 1.00 96.19 318 PRO A C 1
ATOM 2496 O O . PRO A 1 318 ? 6.331 -9.768 -29.913 1.00 96.19 318 PRO A O 1
ATOM 2499 N N . ASP A 1 319 ? 6.984 -11.804 -30.645 1.00 95.50 319 ASP A N 1
ATOM 2500 C CA . ASP A 1 319 ? 6.910 -11.499 -32.081 1.00 95.50 319 ASP A CA 1
ATOM 2501 C C . ASP A 1 319 ? 5.562 -10.867 -32.459 1.00 95.50 319 ASP A C 1
ATOM 2503 O O . ASP A 1 319 ? 5.514 -9.839 -33.134 1.00 95.50 319 ASP A O 1
ATOM 2507 N N . GLU A 1 320 ? 4.460 -11.393 -31.918 1.00 94.56 320 GLU A N 1
ATOM 2508 C CA . GLU A 1 320 ? 3.121 -10.860 -32.161 1.00 94.56 320 GLU A CA 1
ATOM 2509 C C . GLU A 1 320 ? 2.940 -9.411 -31.666 1.00 94.56 320 GLU A C 1
ATOM 2511 O O . GLU A 1 320 ? 2.236 -8.612 -32.289 1.00 94.56 320 GLU A O 1
ATOM 2516 N N . TRP A 1 321 ? 3.600 -9.036 -30.567 1.00 96.12 321 TRP A N 1
ATOM 2517 C CA . TRP A 1 321 ? 3.552 -7.680 -30.013 1.00 96.12 321 TRP A CA 1
ATOM 2518 C C . TRP A 1 321 ? 4.489 -6.740 -30.769 1.00 96.12 321 TRP A C 1
ATOM 2520 O O . TRP A 1 321 ? 4.147 -5.577 -30.999 1.00 96.12 321 TRP A O 1
ATOM 2530 N N . TRP A 1 322 ? 5.653 -7.243 -31.188 1.00 95.25 322 TRP A N 1
ATOM 2531 C CA . TRP A 1 322 ? 6.573 -6.512 -32.050 1.00 95.25 322 TRP A CA 1
ATOM 2532 C C . TRP A 1 322 ? 5.908 -6.146 -33.378 1.00 95.25 322 TRP A C 1
ATOM 2534 O O . TRP A 1 322 ? 5.942 -4.981 -33.788 1.00 95.25 322 TRP A O 1
ATOM 2544 N N . ASP A 1 323 ? 5.236 -7.098 -34.021 1.00 93.94 323 ASP A N 1
ATOM 2545 C CA . ASP A 1 323 ? 4.556 -6.886 -35.296 1.00 93.94 323 ASP A CA 1
ATOM 2546 C C . ASP A 1 323 ? 3.399 -5.891 -35.163 1.00 93.94 323 ASP A C 1
ATOM 2548 O O . ASP A 1 323 ? 3.317 -4.948 -35.959 1.00 93.94 323 ASP A O 1
ATOM 2552 N N . ALA A 1 324 ? 2.597 -6.001 -34.098 1.00 93.31 324 ALA A N 1
ATOM 2553 C CA . ALA A 1 324 ? 1.496 -5.084 -33.795 1.00 93.31 324 ALA A CA 1
ATOM 2554 C C . ALA A 1 324 ? 1.948 -3.650 -33.440 1.00 93.31 324 ALA A C 1
ATOM 2556 O O . ALA A 1 324 ? 1.155 -2.702 -33.494 1.00 93.31 324 ALA A O 1
ATOM 2557 N N . TRP A 1 325 ? 3.217 -3.445 -33.073 1.00 94.50 325 TRP A N 1
ATOM 2558 C CA . TRP A 1 325 ? 3.717 -2.128 -32.693 1.00 94.50 325 TRP A CA 1
ATOM 2559 C C . TRP A 1 325 ? 3.997 -1.231 -33.911 1.00 94.50 325 TRP A C 1
ATOM 2561 O O . TRP A 1 325 ? 5.065 -1.287 -34.520 1.00 94.50 325 TRP A O 1
ATOM 2571 N N . ASN A 1 326 ? 3.064 -0.335 -34.248 1.00 91.00 326 ASN A N 1
ATOM 2572 C CA . ASN A 1 326 ? 3.222 0.604 -35.374 1.00 91.00 326 ASN A CA 1
ATOM 2573 C C . ASN A 1 326 ? 4.331 1.659 -35.164 1.00 91.00 326 ASN A C 1
ATOM 2575 O O . ASN A 1 326 ? 4.950 2.109 -36.126 1.00 91.00 326 ASN A O 1
ATOM 2579 N N . GLY A 1 327 ? 4.599 2.056 -33.915 1.00 90.12 327 GLY A N 1
ATOM 2580 C CA . GLY A 1 327 ? 5.580 3.094 -33.567 1.00 90.12 327 GLY A CA 1
ATOM 2581 C C . GLY A 1 327 ? 7.045 2.640 -33.588 1.00 90.12 327 GLY A C 1
ATOM 2582 O O . GLY A 1 327 ? 7.938 3.482 -33.466 1.00 90.12 327 GLY A O 1
ATOM 2583 N N . LYS A 1 328 ? 7.313 1.337 -33.776 1.00 92.94 328 LYS A N 1
ATOM 2584 C CA . LYS A 1 328 ? 8.651 0.735 -33.621 1.00 92.94 328 LYS A CA 1
ATOM 2585 C C . LYS A 1 328 ? 9.730 1.379 -34.489 1.00 92.94 328 LYS A C 1
ATOM 2587 O O . LYS A 1 328 ? 10.842 1.607 -34.019 1.00 92.94 328 LYS A O 1
ATOM 2592 N N . TRP A 1 329 ? 9.391 1.766 -35.721 1.00 92.12 329 TRP A N 1
ATOM 2593 C CA . TRP A 1 329 ? 10.351 2.293 -36.701 1.00 92.12 329 TRP A CA 1
ATOM 2594 C C . TRP A 1 329 ? 10.913 3.677 -36.359 1.00 92.12 329 TRP A C 1
ATOM 2596 O O . TRP A 1 329 ? 11.913 4.095 -36.933 1.00 92.12 329 TRP A O 1
ATOM 2606 N N . LYS A 1 330 ? 10.315 4.388 -35.392 1.00 89.62 330 LYS A N 1
ATOM 2607 C CA . LYS A 1 330 ? 10.888 5.630 -34.844 1.00 89.62 330 LYS A CA 1
ATOM 2608 C C . LYS A 1 330 ? 12.012 5.381 -33.831 1.00 89.62 330 LYS A C 1
ATOM 2610 O O . LYS A 1 330 ? 12.595 6.345 -33.335 1.00 89.62 330 LYS A O 1
ATOM 2615 N N . ARG A 1 331 ? 12.226 4.128 -33.421 1.00 89.44 331 ARG A N 1
ATOM 2616 C CA . ARG A 1 331 ? 13.108 3.739 -32.307 1.00 89.44 331 ARG A CA 1
ATOM 2617 C C . ARG A 1 331 ? 14.066 2.610 -32.682 1.00 89.44 331 ARG A C 1
ATOM 2619 O O . ARG A 1 331 ? 15.170 2.556 -32.143 1.00 89.44 331 ARG A O 1
ATOM 2626 N N . PHE A 1 332 ? 13.661 1.752 -33.615 1.00 92.75 332 PHE A N 1
ATOM 2627 C CA . PHE A 1 332 ? 14.417 0.596 -34.079 1.00 92.75 332 PHE A CA 1
ATOM 2628 C C . PHE A 1 332 ? 14.470 0.545 -35.612 1.00 92.75 332 PHE A C 1
ATOM 2630 O O . PHE A 1 332 ? 13.512 0.913 -36.289 1.00 92.75 332 PHE A O 1
ATOM 2637 N N . ALA A 1 333 ? 15.593 0.084 -36.156 1.00 90.31 333 ALA A N 1
ATOM 2638 C CA . ALA A 1 333 ? 15.786 -0.210 -37.570 1.00 90.31 333 ALA A CA 1
ATOM 2639 C C . ALA A 1 333 ? 15.169 -1.569 -37.953 1.00 90.31 333 ALA A C 1
ATOM 2641 O O . ALA A 1 333 ? 14.799 -2.367 -37.092 1.00 90.31 333 ALA A O 1
ATOM 2642 N N . ALA A 1 334 ? 15.089 -1.860 -39.259 1.00 86.25 334 ALA A N 1
ATOM 2643 C CA . ALA A 1 334 ? 14.493 -3.089 -39.808 1.00 86.25 334 ALA A CA 1
ATOM 2644 C C . ALA A 1 334 ? 15.082 -4.396 -39.240 1.00 86.25 334 ALA A C 1
ATOM 2646 O O . ALA A 1 334 ? 14.397 -5.410 -39.187 1.00 86.25 334 ALA A O 1
ATOM 2647 N N . ASN A 1 335 ? 16.337 -4.367 -38.790 1.00 85.69 335 ASN A N 1
ATOM 2648 C CA . ASN A 1 335 ? 17.032 -5.493 -38.163 1.00 85.69 335 ASN A CA 1
ATOM 2649 C C . ASN A 1 335 ? 16.783 -5.610 -36.642 1.00 85.69 335 ASN A C 1
ATOM 2651 O O . ASN A 1 335 ? 17.485 -6.366 -35.973 1.00 85.69 335 ASN A O 1
ATOM 2655 N N . GLY A 1 336 ? 15.854 -4.827 -36.082 1.00 83.62 336 GLY A N 1
ATOM 2656 C CA . GLY A 1 336 ? 15.529 -4.802 -34.653 1.00 83.62 336 GLY A CA 1
ATOM 2657 C C . GLY A 1 336 ? 16.536 -4.047 -33.779 1.00 83.62 336 GLY A C 1
ATOM 2658 O O . GLY A 1 336 ? 16.333 -3.948 -32.572 1.00 83.62 336 GLY A O 1
ATOM 2659 N N . GLN A 1 337 ? 17.607 -3.493 -34.357 1.00 88.88 337 GLN A N 1
ATOM 2660 C CA . GLN A 1 337 ? 18.590 -2.705 -33.611 1.00 88.88 337 GLN A CA 1
ATOM 2661 C C . GLN A 1 337 ? 18.082 -1.280 -33.361 1.00 88.88 337 GLN A C 1
ATOM 2663 O O . GLN A 1 337 ? 17.321 -0.758 -34.175 1.00 88.88 337 GLN A O 1
ATOM 2668 N N . PRO A 1 338 ? 18.499 -0.618 -32.270 1.00 91.00 338 PRO A N 1
ATOM 2669 C CA . PRO A 1 338 ? 18.195 0.791 -32.035 1.00 91.00 338 PRO A CA 1
ATOM 2670 C C . PRO A 1 338 ? 18.608 1.668 -33.224 1.00 91.00 338 PRO A C 1
ATOM 2672 O O . PRO A 1 338 ? 19.634 1.423 -33.858 1.00 91.00 338 PRO A O 1
ATOM 2675 N N . THR A 1 339 ? 17.825 2.705 -33.524 1.00 90.38 339 THR A N 1
ATOM 2676 C CA . THR A 1 339 ? 18.190 3.692 -34.554 1.00 90.38 339 THR A CA 1
ATOM 2677 C C . THR A 1 339 ? 19.489 4.420 -34.205 1.00 90.38 339 THR A C 1
ATOM 2679 O O . THR A 1 339 ? 19.820 4.591 -33.031 1.00 90.38 339 THR A O 1
ATOM 2682 N N . GLU A 1 340 ? 20.199 4.903 -35.227 1.00 85.44 340 GLU A N 1
ATOM 2683 C CA . GLU A 1 340 ? 21.441 5.662 -35.059 1.00 85.44 340 GLU A CA 1
ATOM 2684 C C . GLU A 1 340 ? 21.270 6.827 -34.064 1.00 85.44 340 GLU A C 1
ATOM 2686 O O . GLU A 1 340 ? 20.267 7.543 -34.083 1.00 85.44 340 GLU A O 1
ATOM 2691 N N . GLY A 1 341 ? 22.227 6.976 -33.143 1.00 82.44 341 GLY A N 1
ATOM 2692 C CA . GLY A 1 341 ? 22.197 7.981 -32.072 1.00 82.44 341 GLY A CA 1
ATOM 2693 C C . GLY A 1 341 ? 21.440 7.569 -30.802 1.00 82.44 341 GLY A C 1
ATOM 2694 O O . GLY A 1 341 ? 21.622 8.204 -29.763 1.00 82.44 341 GLY A O 1
ATOM 2695 N N . ARG A 1 342 ? 20.645 6.490 -30.827 1.00 88.44 342 ARG A N 1
ATOM 2696 C CA . ARG A 1 342 ? 19.987 5.954 -29.626 1.00 88.44 342 ARG A CA 1
ATOM 2697 C C . ARG A 1 342 ? 20.948 5.053 -28.848 1.00 88.44 342 ARG A C 1
ATOM 2699 O O . ARG A 1 342 ? 21.490 4.105 -29.404 1.00 88.44 342 ARG A O 1
ATOM 2706 N N . GLN A 1 343 ? 21.116 5.323 -27.555 1.00 87.88 343 GLN A N 1
ATOM 2707 C CA . GLN A 1 343 ? 21.914 4.502 -26.638 1.00 87.88 343 GLN A CA 1
ATOM 2708 C C . GLN A 1 343 ? 20.977 3.693 -25.728 1.00 87.88 343 GLN A C 1
ATOM 2710 O O . GLN A 1 343 ? 20.330 4.290 -24.865 1.00 87.88 343 GLN A O 1
ATOM 2715 N N . PRO A 1 344 ? 20.854 2.366 -25.917 1.00 90.31 344 PRO A N 1
ATOM 2716 C CA . PRO A 1 344 ? 20.037 1.523 -25.049 1.00 90.31 344 PRO A CA 1
ATOM 2717 C C . PRO A 1 344 ? 20.545 1.545 -23.616 1.00 90.31 344 PRO A C 1
ATOM 2719 O O . PRO A 1 344 ? 21.730 1.322 -23.369 1.00 90.31 344 PRO A O 1
ATOM 2722 N N . TRP A 1 345 ? 19.636 1.746 -22.666 1.00 93.25 345 TRP A N 1
ATOM 2723 C CA . TRP A 1 345 ? 19.955 1.612 -21.249 1.00 93.25 345 TRP A CA 1
ATOM 2724 C C . TRP A 1 345 ? 19.597 0.197 -20.795 1.00 93.25 345 TRP A C 1
ATOM 2726 O O . TRP A 1 345 ? 18.430 -0.125 -20.556 1.00 93.25 345 TRP A O 1
ATOM 2736 N N . THR A 1 346 ? 20.612 -0.664 -20.762 1.00 95.75 346 THR A N 1
ATOM 2737 C CA . THR A 1 346 ? 20.466 -2.103 -20.496 1.00 95.75 346 THR A CA 1
ATOM 2738 C C . THR A 1 346 ? 20.084 -2.393 -19.046 1.00 95.75 346 THR A C 1
ATOM 2740 O O . THR A 1 346 ? 20.310 -1.570 -18.160 1.00 95.75 346 THR A O 1
ATOM 2743 N N . PHE A 1 347 ? 19.582 -3.600 -18.764 1.00 97.50 347 PHE A N 1
ATOM 2744 C CA . PHE A 1 347 ? 19.269 -4.039 -17.396 1.00 97.50 347 PHE A CA 1
ATOM 2745 C C . PHE A 1 347 ? 20.411 -3.806 -16.395 1.00 97.50 347 PHE A C 1
ATOM 2747 O O . PHE A 1 347 ? 20.203 -3.278 -15.306 1.00 97.50 347 PHE A O 1
ATOM 2754 N N . ASN A 1 348 ? 21.631 -4.216 -16.758 1.00 97.19 348 ASN A N 1
ATOM 2755 C CA . ASN A 1 348 ? 22.777 -4.156 -15.852 1.00 97.19 348 ASN A CA 1
ATOM 2756 C C . ASN A 1 348 ? 23.222 -2.710 -15.609 1.00 97.19 348 ASN A C 1
ATOM 2758 O O . ASN A 1 348 ? 23.564 -2.368 -14.481 1.00 97.19 348 ASN A O 1
ATOM 2762 N N . GLN A 1 349 ? 23.172 -1.856 -16.639 1.00 96.88 349 GLN A N 1
ATOM 2763 C CA . GLN A 1 349 ? 23.420 -0.421 -16.475 1.00 96.88 349 GLN A CA 1
ATOM 2764 C C . GLN A 1 349 ? 22.357 0.216 -15.583 1.00 96.88 349 GLN A C 1
ATOM 2766 O O . GLN A 1 349 ? 22.708 0.941 -14.664 1.00 96.88 349 GLN A O 1
ATOM 2771 N N . ARG A 1 350 ? 21.073 -0.123 -15.771 1.00 97.19 350 ARG A N 1
ATOM 2772 C CA . ARG A 1 350 ? 19.993 0.331 -14.883 1.00 97.19 350 ARG A CA 1
ATOM 2773 C C . ARG A 1 350 ? 20.274 -0.054 -13.436 1.00 97.19 350 ARG A C 1
ATOM 2775 O O . ARG A 1 350 ? 20.174 0.794 -12.557 1.00 97.19 350 ARG A O 1
ATOM 2782 N N . PHE A 1 351 ? 20.631 -1.313 -13.182 1.00 98.12 351 PHE A N 1
ATOM 2783 C CA . PHE A 1 351 ? 20.901 -1.806 -11.828 1.00 98.12 351 PHE A CA 1
ATOM 2784 C C . PHE A 1 351 ? 22.066 -1.053 -11.178 1.00 98.12 351 PHE A C 1
ATOM 2786 O O . PHE A 1 351 ? 21.998 -0.652 -10.013 1.00 98.12 351 PHE A O 1
ATOM 2793 N N . GLU A 1 352 ? 23.119 -0.815 -11.954 1.00 97.75 352 GLU A N 1
ATOM 2794 C CA . GLU A 1 352 ? 24.275 -0.047 -11.519 1.00 97.75 352 GLU A CA 1
ATOM 2795 C C . GLU A 1 352 ? 23.922 1.421 -11.237 1.00 97.75 352 GLU A C 1
ATOM 2797 O O . GLU A 1 352 ? 24.217 1.934 -10.161 1.00 97.75 352 GLU A O 1
ATOM 2802 N N . ASP A 1 353 ? 23.234 2.088 -12.157 1.00 95.69 353 ASP A N 1
ATOM 2803 C CA . ASP A 1 353 ? 22.936 3.517 -12.080 1.00 95.69 353 ASP A CA 1
ATOM 2804 C C . ASP A 1 353 ? 21.861 3.854 -11.041 1.00 95.69 353 ASP A C 1
ATOM 2806 O O . ASP A 1 353 ? 21.917 4.928 -10.435 1.00 95.69 353 ASP A O 1
ATOM 2810 N N . ALA A 1 354 ? 20.893 2.956 -10.835 1.00 95.50 354 ALA A N 1
ATOM 2811 C CA . ALA A 1 354 ? 19.751 3.172 -9.952 1.00 95.50 354 ALA A CA 1
ATOM 2812 C C . ALA A 1 354 ? 19.963 2.627 -8.535 1.00 95.50 354 ALA A C 1
ATOM 2814 O O . ALA A 1 354 ? 19.466 3.236 -7.593 1.00 95.50 354 ALA A O 1
ATOM 2815 N N . ILE A 1 355 ? 20.681 1.510 -8.352 1.00 97.38 355 ILE A N 1
ATOM 2816 C CA . ILE A 1 355 ? 20.752 0.810 -7.055 1.00 97.38 355 ILE A CA 1
ATOM 2817 C C . ILE A 1 355 ? 22.184 0.792 -6.509 1.00 97.38 355 ILE A C 1
ATOM 2819 O O . ILE A 1 355 ? 22.456 1.372 -5.458 1.00 97.38 355 ILE A O 1
ATOM 2823 N N . GLN A 1 356 ? 23.122 0.146 -7.202 1.00 97.88 356 GLN A N 1
ATOM 2824 C CA . GLN A 1 356 ? 24.450 -0.141 -6.640 1.00 97.88 356 GLN A CA 1
ATOM 2825 C C . GLN A 1 356 ? 25.399 1.066 -6.616 1.00 97.88 356 GLN A C 1
ATOM 2827 O O . GLN A 1 356 ? 26.019 1.370 -5.592 1.00 97.88 356 GLN A O 1
ATOM 2832 N N . GLY A 1 357 ? 25.514 1.772 -7.736 1.00 97.81 357 GLY A N 1
ATOM 2833 C CA . GLY A 1 357 ? 26.362 2.947 -7.903 1.00 97.81 357 GLY A CA 1
ATOM 2834 C C . GLY A 1 357 ? 26.003 4.091 -6.950 1.00 97.81 357 GLY A C 1
ATOM 2835 O O . GLY A 1 357 ? 26.904 4.592 -6.271 1.00 97.81 357 GLY A O 1
ATOM 2836 N N . PRO A 1 358 ? 24.721 4.497 -6.829 1.00 96.56 358 PRO A N 1
ATOM 2837 C CA . PRO A 1 358 ? 24.283 5.488 -5.846 1.00 96.56 358 PRO A CA 1
ATOM 2838 C C . PRO A 1 358 ? 24.667 5.118 -4.412 1.00 96.56 358 PRO A C 1
ATOM 2840 O O . PRO A 1 358 ? 25.268 5.938 -3.720 1.00 96.56 358 PRO A O 1
ATOM 2843 N N . ARG A 1 359 ? 24.426 3.865 -3.995 1.00 96.75 359 ARG A N 1
ATOM 2844 C CA . ARG A 1 359 ? 24.795 3.374 -2.657 1.00 96.75 359 ARG A CA 1
ATOM 2845 C C . ARG A 1 359 ? 26.296 3.505 -2.404 1.00 96.75 359 ARG A C 1
ATOM 2847 O O . ARG A 1 359 ? 26.688 4.039 -1.371 1.00 96.75 359 ARG A O 1
ATOM 2854 N N . ARG A 1 360 ? 27.144 3.140 -3.375 1.00 97.25 360 ARG A N 1
ATOM 2855 C CA . ARG A 1 360 ? 28.603 3.340 -3.273 1.00 97.25 360 ARG A CA 1
ATOM 2856 C C . ARG A 1 360 ? 29.000 4.808 -3.165 1.00 97.25 360 ARG A C 1
ATOM 2858 O O . ARG A 1 360 ? 29.809 5.149 -2.306 1.00 97.25 360 ARG A O 1
ATOM 2865 N N . ARG A 1 361 ? 28.438 5.676 -4.014 1.00 96.12 361 ARG A N 1
ATOM 2866 C CA . ARG A 1 361 ? 28.739 7.121 -4.006 1.00 96.12 361 ARG A CA 1
ATOM 2867 C C . ARG A 1 361 ? 28.360 7.772 -2.676 1.00 96.12 361 ARG A C 1
ATOM 2869 O O . ARG A 1 361 ? 29.114 8.599 -2.174 1.00 96.12 361 ARG A O 1
ATOM 2876 N N . LEU A 1 362 ? 27.243 7.345 -2.092 1.00 93.50 362 LEU A N 1
ATOM 2877 C CA . LEU A 1 362 ? 26.741 7.809 -0.798 1.00 93.50 362 LEU A CA 1
ATOM 2878 C C . LEU A 1 362 ? 27.350 7.057 0.401 1.00 93.50 362 LEU A C 1
ATOM 2880 O O . LEU A 1 362 ? 26.951 7.304 1.534 1.00 93.50 362 LEU A O 1
ATOM 2884 N N . LYS A 1 363 ? 28.315 6.149 0.177 1.00 95.31 363 LYS A N 1
ATOM 2885 C CA . LYS A 1 363 ? 28.953 5.312 1.215 1.00 95.31 363 LYS A CA 1
ATOM 2886 C C . LYS A 1 363 ? 27.943 4.531 2.075 1.00 95.31 363 LYS A C 1
ATOM 2888 O O . LYS A 1 363 ? 28.145 4.354 3.273 1.00 95.31 363 LYS A O 1
ATOM 2893 N N . ARG A 1 364 ? 26.855 4.072 1.456 1.00 95.19 364 ARG A N 1
ATOM 2894 C CA . ARG A 1 364 ? 25.822 3.219 2.057 1.00 95.19 364 ARG A CA 1
ATOM 2895 C C . ARG A 1 364 ? 26.109 1.745 1.765 1.00 95.19 364 ARG A C 1
ATOM 2897 O O . ARG A 1 364 ? 26.858 1.415 0.842 1.00 95.19 364 ARG A O 1
ATOM 2904 N N . ASP A 1 365 ? 25.463 0.862 2.521 1.00 96.69 365 ASP A N 1
ATOM 2905 C CA . ASP A 1 365 ? 25.543 -0.579 2.287 1.00 96.69 365 ASP A CA 1
ATOM 2906 C C . ASP A 1 365 ? 25.083 -0.947 0.874 1.00 96.69 365 ASP A C 1
ATOM 2908 O O . ASP A 1 365 ? 24.115 -0.396 0.340 1.00 96.69 365 ASP A O 1
ATOM 2912 N N . THR A 1 366 ? 25.787 -1.911 0.287 1.00 98.06 366 THR A N 1
ATOM 2913 C CA . THR A 1 366 ? 25.567 -2.431 -1.067 1.00 98.06 366 THR A CA 1
ATOM 2914 C C . THR A 1 366 ? 25.200 -3.906 -1.012 1.00 98.06 366 THR A C 1
ATOM 2916 O O . THR A 1 366 ? 25.541 -4.609 -0.058 1.00 98.06 366 THR A O 1
ATOM 2919 N N . MET A 1 367 ? 24.497 -4.396 -2.035 1.00 98.38 367 MET A N 1
ATOM 2920 C CA . MET A 1 367 ? 24.270 -5.835 -2.148 1.00 98.38 367 MET A CA 1
ATOM 2921 C C . MET A 1 367 ? 25.577 -6.524 -2.539 1.00 98.38 367 MET A C 1
ATOM 2923 O O . MET A 1 367 ? 26.307 -6.034 -3.404 1.00 98.38 367 MET A O 1
ATOM 2927 N N . SER A 1 368 ? 25.844 -7.690 -1.951 1.00 98.19 368 SER A N 1
ATOM 2928 C CA . SER A 1 368 ? 26.945 -8.552 -2.408 1.00 98.19 368 SER A CA 1
ATOM 2929 C C . SER A 1 368 ? 26.734 -8.998 -3.862 1.00 98.19 368 SER A C 1
ATOM 2931 O O . SER A 1 368 ? 25.626 -8.903 -4.391 1.00 98.19 368 SER A O 1
ATOM 2933 N N . GLU A 1 369 ? 27.762 -9.537 -4.515 1.00 98.00 369 GLU A N 1
ATOM 2934 C CA . GLU A 1 369 ? 27.631 -10.067 -5.880 1.00 98.00 369 GLU A CA 1
ATOM 2935 C C . GLU A 1 369 ? 26.583 -11.191 -5.965 1.00 98.00 369 GLU A C 1
ATOM 2937 O O . GLU A 1 369 ? 25.707 -11.166 -6.831 1.00 98.00 369 GLU A O 1
ATOM 2942 N N . ARG A 1 370 ? 26.607 -12.129 -5.004 1.00 98.50 370 ARG A N 1
ATOM 2943 C CA . ARG A 1 370 ? 25.629 -13.227 -4.905 1.00 98.50 370 ARG A CA 1
ATOM 2944 C C . ARG A 1 370 ? 24.205 -12.699 -4.765 1.00 98.50 370 ARG A C 1
ATOM 2946 O O . ARG A 1 370 ? 23.297 -13.176 -5.439 1.00 98.50 370 ARG A O 1
ATOM 2953 N N . GLU A 1 371 ? 24.017 -11.724 -3.887 1.00 98.56 371 GLU A N 1
ATOM 2954 C CA . GLU A 1 371 ? 22.709 -11.115 -3.675 1.00 98.56 371 GLU A CA 1
ATOM 2955 C C . GLU A 1 371 ? 22.241 -10.338 -4.904 1.00 98.56 371 GLU A C 1
ATOM 2957 O O . GLU A 1 371 ? 21.098 -10.498 -5.317 1.00 98.56 371 GLU A O 1
ATOM 2962 N N . SER A 1 372 ? 23.127 -9.540 -5.505 1.00 98.69 372 SER A N 1
ATOM 2963 C CA . SER A 1 372 ? 22.835 -8.770 -6.716 1.00 98.69 372 SER A CA 1
ATOM 2964 C C . SER A 1 372 ? 22.363 -9.690 -7.831 1.00 98.69 372 SER A C 1
ATOM 2966 O O . SER A 1 372 ? 21.366 -9.405 -8.483 1.00 98.69 372 SER A O 1
ATOM 2968 N N . LYS A 1 373 ? 23.035 -10.833 -8.017 1.00 98.62 373 LYS A N 1
ATOM 2969 C CA . LYS A 1 373 ? 22.606 -11.847 -8.976 1.00 98.62 373 LYS A CA 1
ATOM 2970 C C . LYS A 1 373 ? 21.206 -12.376 -8.650 1.00 98.62 373 LYS A C 1
ATOM 2972 O O . LYS A 1 373 ? 20.348 -12.347 -9.525 1.00 98.62 373 LYS A O 1
ATOM 2977 N N . ALA A 1 374 ? 20.961 -12.799 -7.409 1.00 98.69 374 ALA A N 1
ATOM 2978 C CA . ALA A 1 374 ? 19.658 -13.326 -6.998 1.00 98.69 374 ALA A CA 1
ATOM 2979 C C . ALA A 1 374 ? 18.524 -12.294 -7.162 1.00 98.69 374 ALA A C 1
ATOM 2981 O O . ALA A 1 374 ? 17.430 -12.642 -7.604 1.00 98.69 374 ALA A O 1
ATOM 2982 N N . PHE A 1 375 ? 18.788 -11.027 -6.834 1.00 98.75 375 PHE A N 1
ATOM 2983 C CA . PHE A 1 375 ? 17.853 -9.920 -7.015 1.00 98.75 375 PHE A CA 1
ATOM 2984 C C . PHE A 1 375 ? 17.538 -9.688 -8.497 1.00 98.75 375 PHE A C 1
ATOM 2986 O O . PHE A 1 375 ? 16.375 -9.676 -8.895 1.00 98.75 375 PHE A O 1
ATOM 2993 N N . CYS A 1 376 ? 18.576 -9.542 -9.321 1.00 98.69 376 CYS A N 1
ATOM 2994 C CA . CYS A 1 376 ? 18.444 -9.301 -10.753 1.00 98.69 376 CYS A CA 1
ATOM 2995 C C . CYS A 1 376 ? 17.721 -10.447 -11.470 1.00 98.69 376 CYS A C 1
ATOM 2997 O O . CYS A 1 376 ? 16.893 -10.183 -12.339 1.00 98.69 376 CYS A O 1
ATOM 2999 N N . ASP A 1 377 ? 18.012 -11.700 -11.110 1.00 98.50 377 ASP A N 1
ATOM 3000 C CA . ASP A 1 377 ? 17.332 -12.874 -11.665 1.00 98.50 377 ASP A CA 1
ATOM 3001 C C . ASP A 1 377 ? 15.836 -12.851 -11.308 1.00 98.50 377 ASP A C 1
ATOM 3003 O O . ASP A 1 377 ? 14.991 -12.969 -12.193 1.00 98.50 377 ASP A O 1
ATOM 3007 N N . MET A 1 378 ? 15.498 -12.575 -10.041 1.00 98.50 378 MET A N 1
ATOM 3008 C CA . MET A 1 378 ? 14.106 -12.449 -9.598 1.00 98.50 378 MET A CA 1
ATOM 3009 C C . MET A 1 378 ? 13.358 -11.335 -10.351 1.00 98.50 378 MET A C 1
ATOM 3011 O O . MET A 1 378 ? 12.247 -11.560 -10.823 1.00 98.50 378 MET A O 1
ATOM 3015 N N . ILE A 1 379 ? 13.949 -10.142 -10.497 1.00 98.62 379 ILE A N 1
ATOM 3016 C CA . ILE A 1 379 ? 13.318 -9.027 -11.224 1.00 98.62 379 ILE A CA 1
ATOM 3017 C C . ILE A 1 379 ? 13.094 -9.377 -12.702 1.00 98.62 379 ILE A C 1
ATOM 3019 O O . ILE A 1 379 ? 12.038 -9.056 -13.244 1.00 98.62 379 ILE A O 1
ATOM 3023 N N . LYS A 1 380 ? 14.041 -10.062 -13.354 1.00 98.38 380 LYS A N 1
ATOM 3024 C CA . LYS A 1 380 ? 13.879 -10.519 -14.746 1.00 98.38 380 LYS A CA 1
ATOM 3025 C C . LYS A 1 380 ? 12.741 -11.526 -14.897 1.00 98.38 380 LYS A C 1
ATOM 3027 O O . LYS A 1 380 ? 12.016 -11.457 -15.884 1.00 98.38 380 LYS A O 1
ATOM 3032 N N . ASP A 1 381 ? 12.560 -12.424 -13.931 1.00 97.94 381 ASP A N 1
ATOM 3033 C CA . ASP A 1 381 ? 11.438 -13.367 -13.937 1.00 97.94 381 ASP A CA 1
ATOM 3034 C C . ASP A 1 381 ? 10.086 -12.670 -13.730 1.00 97.94 381 ASP A C 1
ATOM 3036 O O . ASP A 1 381 ? 9.116 -12.994 -14.415 1.00 97.94 381 ASP A O 1
ATOM 3040 N N . ILE A 1 382 ? 10.026 -11.685 -12.829 1.00 98.25 382 ILE A N 1
ATOM 3041 C CA . ILE A 1 382 ? 8.820 -10.886 -12.553 1.00 98.25 382 ILE A CA 1
ATOM 3042 C C . ILE A 1 382 ? 8.405 -10.053 -13.772 1.00 98.25 382 ILE A C 1
ATOM 3044 O O . ILE A 1 382 ? 7.220 -9.961 -14.091 1.00 98.25 382 ILE A O 1
ATOM 3048 N N . LEU A 1 383 ? 9.376 -9.453 -14.464 1.00 98.25 383 LEU A N 1
ATOM 3049 C CA . LEU A 1 383 ? 9.155 -8.525 -15.574 1.00 98.25 383 LEU A CA 1
ATOM 3050 C C . LEU A 1 383 ? 9.141 -9.209 -16.950 1.00 98.25 383 LEU A C 1
ATOM 3052 O O . LEU A 1 383 ? 9.431 -8.575 -17.963 1.00 98.25 383 LEU A O 1
ATOM 3056 N N . LYS A 1 384 ? 8.777 -10.494 -17.031 1.00 98.06 384 LYS A N 1
ATOM 3057 C CA . LYS A 1 384 ? 8.527 -11.137 -18.329 1.00 98.06 384 LYS A CA 1
ATOM 3058 C C . LYS A 1 384 ? 7.349 -10.481 -19.042 1.00 98.06 384 LYS A C 1
ATOM 3060 O O . LYS A 1 384 ? 6.340 -10.128 -18.426 1.00 98.06 384 LYS A O 1
ATOM 3065 N N . PHE A 1 385 ? 7.469 -10.324 -20.360 1.00 97.69 385 PHE A N 1
ATOM 3066 C CA . PHE A 1 385 ? 6.457 -9.644 -21.168 1.00 97.69 385 PHE A CA 1
ATOM 3067 C C . PHE A 1 385 ? 5.104 -10.343 -21.094 1.00 97.69 385 PHE A C 1
ATOM 3069 O O . PHE A 1 385 ? 4.107 -9.689 -20.791 1.00 97.69 385 PHE A O 1
ATOM 3076 N N . ARG A 1 386 ? 5.062 -11.663 -21.302 1.00 96.19 386 ARG A N 1
ATOM 3077 C CA . ARG A 1 386 ? 3.808 -12.417 -21.293 1.00 96.19 386 ARG A CA 1
ATOM 3078 C C . ARG A 1 386 ? 3.294 -12.607 -19.860 1.00 96.19 386 ARG A C 1
ATOM 3080 O O . ARG A 1 386 ? 4.030 -13.136 -19.027 1.00 96.19 386 ARG A O 1
ATOM 3087 N N . PRO A 1 387 ? 2.027 -12.260 -19.566 1.00 95.88 387 PRO A N 1
ATOM 3088 C CA . PRO A 1 387 ? 1.474 -12.367 -18.214 1.00 95.88 387 PRO A CA 1
ATOM 3089 C C . PRO A 1 387 ? 1.568 -13.777 -17.620 1.00 95.88 387 PRO A C 1
ATOM 3091 O O . PRO A 1 387 ? 1.890 -13.924 -16.448 1.00 95.88 387 PRO A O 1
ATOM 3094 N N . GLY A 1 388 ? 1.336 -14.811 -18.438 1.00 95.81 388 GLY A N 1
ATOM 3095 C CA . GLY A 1 388 ? 1.376 -16.214 -18.009 1.00 95.81 388 GLY A CA 1
ATOM 3096 C C . GLY A 1 388 ? 2.775 -16.777 -17.735 1.00 95.81 388 GLY A C 1
ATOM 3097 O O . GLY A 1 388 ? 2.883 -17.886 -17.227 1.00 95.81 388 GLY A O 1
ATOM 3098 N N . GLU A 1 389 ? 3.839 -16.041 -18.066 1.00 96.94 389 GLU A N 1
ATOM 3099 C CA . GLU A 1 389 ? 5.224 -16.445 -17.783 1.00 96.94 389 GLU A CA 1
ATOM 3100 C C . GLU A 1 389 ? 5.760 -15.836 -16.481 1.00 96.94 389 GLU A C 1
ATOM 3102 O O . GLU A 1 389 ? 6.850 -16.202 -16.030 1.00 96.94 389 GLU A O 1
ATOM 3107 N N . ARG A 1 390 ? 5.015 -14.895 -15.886 1.00 98.25 390 ARG A N 1
ATOM 3108 C CA . ARG A 1 390 ? 5.388 -14.241 -14.631 1.00 98.25 390 ARG A CA 1
ATOM 3109 C C . ARG A 1 390 ? 5.103 -15.177 -13.448 1.00 98.25 390 ARG A C 1
ATOM 3111 O O . ARG A 1 390 ? 4.093 -15.883 -13.463 1.00 98.25 390 ARG A O 1
ATOM 3118 N N . PRO A 1 391 ? 5.953 -15.176 -12.407 1.00 98.00 391 PRO A N 1
ATOM 3119 C CA . PRO A 1 391 ? 5.685 -15.913 -11.177 1.00 98.00 391 PRO A CA 1
ATOM 3120 C C . PRO A 1 391 ? 4.446 -15.366 -10.458 1.00 98.00 391 PRO A C 1
ATOM 3122 O O . PRO A 1 391 ? 4.091 -14.197 -10.605 1.00 98.00 391 PRO A O 1
ATOM 3125 N N . THR A 1 392 ? 3.816 -16.186 -9.617 1.00 97.00 392 THR A N 1
ATOM 3126 C CA . THR A 1 392 ? 2.838 -15.672 -8.648 1.00 97.00 392 THR A CA 1
ATOM 3127 C C . THR A 1 392 ? 3.545 -14.933 -7.507 1.00 97.00 392 THR A C 1
ATOM 3129 O O . THR A 1 392 ? 4.743 -15.121 -7.275 1.00 97.00 392 THR A O 1
ATOM 3132 N N . ALA A 1 393 ? 2.816 -14.121 -6.739 1.00 94.50 393 ALA A N 1
ATOM 3133 C CA . ALA A 1 393 ? 3.376 -13.492 -5.544 1.00 94.50 393 ALA A CA 1
ATOM 3134 C C . ALA A 1 393 ? 3.837 -14.550 -4.513 1.00 94.50 393 ALA A C 1
ATOM 3136 O O . ALA A 1 393 ? 4.875 -14.381 -3.872 1.00 94.50 393 ALA A O 1
ATOM 3137 N N . GLU A 1 394 ? 3.139 -15.687 -4.400 1.00 90.62 394 GLU A N 1
ATOM 3138 C CA . GLU A 1 394 ? 3.587 -16.853 -3.628 1.00 90.62 394 GLU A CA 1
ATOM 3139 C C . GLU A 1 394 ? 4.922 -17.436 -4.113 1.00 90.62 394 GLU A C 1
ATOM 3141 O O . GLU A 1 394 ? 5.770 -17.783 -3.287 1.00 90.62 394 GLU A O 1
ATOM 3146 N N . ASP A 1 395 ? 5.129 -17.547 -5.426 1.00 90.25 395 ASP A N 1
ATOM 3147 C CA . ASP A 1 395 ? 6.393 -18.035 -5.987 1.00 90.25 395 ASP A CA 1
ATOM 3148 C C . ASP A 1 395 ? 7.530 -17.044 -5.719 1.00 90.25 395 ASP A C 1
ATOM 3150 O O . ASP A 1 395 ? 8.638 -17.446 -5.359 1.00 90.25 395 ASP A O 1
ATOM 3154 N N . MET A 1 396 ? 7.245 -15.740 -5.792 1.00 95.00 396 MET A N 1
ATOM 3155 C CA . MET A 1 396 ? 8.202 -14.690 -5.435 1.00 95.00 396 MET A CA 1
ATOM 3156 C C . MET A 1 396 ? 8.662 -14.805 -3.977 1.00 95.00 396 MET A C 1
ATOM 3158 O O . MET A 1 396 ? 9.850 -14.631 -3.705 1.00 95.00 396 MET A O 1
ATOM 3162 N N . LEU A 1 397 ? 7.766 -15.163 -3.044 1.00 89.31 397 LEU A N 1
ATOM 3163 C CA . LEU A 1 397 ? 8.121 -15.414 -1.637 1.00 89.31 397 LEU A CA 1
ATOM 3164 C C . LEU A 1 397 ? 9.124 -16.563 -1.454 1.00 89.31 397 LEU A C 1
ATOM 3166 O O . LEU A 1 397 ? 9.820 -16.617 -0.438 1.00 89.31 397 LEU A O 1
ATOM 3170 N N . ARG A 1 398 ? 9.212 -17.470 -2.431 1.00 89.25 398 ARG A N 1
ATOM 3171 C CA . ARG A 1 398 ? 10.119 -18.626 -2.441 1.00 89.25 398 ARG A CA 1
ATOM 3172 C C . ARG A 1 398 ? 11.400 -18.376 -3.233 1.00 89.25 398 ARG A C 1
ATOM 3174 O O . ARG A 1 398 ? 12.259 -19.255 -3.267 1.00 89.25 398 ARG A O 1
ATOM 3181 N N . SER A 1 399 ? 11.547 -17.205 -3.855 1.00 93.31 399 SER A N 1
ATOM 3182 C CA . SER A 1 399 ? 12.750 -16.873 -4.611 1.00 93.31 399 SER A CA 1
ATOM 3183 C C . SER A 1 399 ? 13.982 -16.852 -3.702 1.00 93.31 399 SER A C 1
ATOM 3185 O O . SER A 1 399 ? 13.901 -16.633 -2.485 1.00 93.31 399 SER A O 1
ATOM 3187 N N . GLN A 1 400 ? 15.155 -17.064 -4.299 1.00 96.06 400 GLN A N 1
ATOM 3188 C CA . GLN A 1 400 ? 16.408 -17.051 -3.550 1.00 96.06 400 GLN A CA 1
ATOM 3189 C C . GLN A 1 400 ? 16.622 -15.704 -2.848 1.00 96.06 400 GLN A C 1
ATOM 3191 O O . GLN A 1 400 ? 16.930 -15.674 -1.657 1.00 96.06 400 GLN A O 1
ATOM 3196 N N . TRP A 1 401 ? 16.413 -14.590 -3.562 1.00 98.31 401 TRP A N 1
ATOM 3197 C CA . TRP A 1 401 ? 16.604 -13.259 -2.987 1.00 98.31 401 TRP A CA 1
ATOM 3198 C C . TRP A 1 401 ? 15.681 -13.012 -1.785 1.00 98.31 401 TRP A C 1
ATOM 3200 O O . TRP A 1 401 ? 16.098 -12.503 -0.740 1.00 98.31 401 TRP A O 1
ATOM 3210 N N . MET A 1 402 ? 14.426 -13.446 -1.911 1.00 95.12 402 MET A N 1
ATOM 3211 C CA . MET A 1 402 ? 13.420 -13.261 -0.878 1.00 95.12 402 MET A CA 1
ATOM 3212 C C . MET A 1 402 ? 13.734 -14.081 0.377 1.00 95.12 402 MET A C 1
ATOM 3214 O O . MET A 1 402 ? 13.718 -13.556 1.487 1.00 95.12 402 MET A O 1
ATOM 3218 N N . THR A 1 403 ? 14.083 -15.356 0.218 1.00 90.00 403 THR A N 1
ATOM 3219 C CA . THR A 1 403 ? 14.315 -16.277 1.343 1.00 90.00 403 THR A CA 1
ATOM 3220 C C . THR A 1 403 ? 15.641 -16.043 2.075 1.00 90.00 403 THR A C 1
ATOM 3222 O O . THR A 1 403 ? 15.691 -16.150 3.306 1.00 90.00 403 THR A O 1
ATOM 3225 N N . GLU A 1 404 ? 16.717 -15.709 1.357 1.00 91.12 404 GLU A N 1
ATOM 3226 C CA . GLU A 1 404 ? 18.055 -15.546 1.939 1.00 91.12 404 GLU A CA 1
ATOM 3227 C C . GLU A 1 404 ? 18.316 -14.139 2.506 1.00 91.12 404 GLU A C 1
ATOM 3229 O O . GLU A 1 404 ? 19.075 -14.023 3.473 1.00 91.12 404 GLU A O 1
ATOM 3234 N N . TRP A 1 405 ? 17.679 -13.092 1.961 1.00 97.44 405 TRP A N 1
ATOM 3235 C CA . TRP A 1 405 ? 17.899 -11.701 2.382 1.00 97.44 405 TRP A CA 1
ATOM 3236 C C . TRP A 1 405 ? 16.611 -11.017 2.838 1.00 97.44 405 TRP A C 1
ATOM 3238 O O . TRP A 1 405 ? 16.465 -10.723 4.025 1.00 97.44 405 TRP A O 1
ATOM 3248 N N . ALA A 1 406 ? 15.657 -10.793 1.934 1.00 94.81 406 ALA A N 1
ATOM 3249 C CA . ALA A 1 406 ? 14.577 -9.840 2.191 1.00 94.81 406 ALA A CA 1
ATOM 3250 C C . ALA A 1 406 ? 13.630 -10.260 3.333 1.00 94.81 406 ALA A C 1
ATOM 3252 O O . ALA A 1 406 ? 13.336 -9.467 4.229 1.00 94.81 406 ALA A O 1
ATOM 3253 N N . MET A 1 407 ? 13.249 -11.539 3.401 1.00 88.38 407 MET A N 1
ATOM 3254 C CA . MET A 1 407 ? 12.425 -12.080 4.489 1.00 88.38 407 MET A CA 1
ATOM 3255 C C . MET A 1 407 ? 13.142 -12.098 5.839 1.00 88.38 407 MET A C 1
ATOM 3257 O O . MET A 1 407 ? 12.483 -12.114 6.880 1.00 88.38 407 MET A O 1
ATOM 3261 N N . ARG A 1 408 ? 14.481 -12.128 5.863 1.00 89.56 408 ARG A N 1
ATOM 3262 C CA . ARG A 1 408 ? 15.229 -12.048 7.125 1.00 89.56 408 ARG A CA 1
ATOM 3263 C C . ARG A 1 408 ? 15.102 -10.659 7.726 1.00 89.56 408 ARG A C 1
ATOM 3265 O O . ARG A 1 408 ? 14.835 -10.554 8.919 1.00 89.56 408 ARG A O 1
ATOM 3272 N N . ASP A 1 409 ? 15.249 -9.624 6.907 1.00 94.12 409 ASP A N 1
ATOM 3273 C CA . ASP A 1 409 ? 15.122 -8.242 7.364 1.00 94.12 409 ASP A CA 1
ATOM 3274 C C . ASP A 1 409 ? 13.660 -7.900 7.690 1.00 94.12 409 ASP A C 1
ATOM 3276 O O . ASP A 1 409 ? 13.407 -7.325 8.746 1.00 94.12 409 ASP A O 1
ATOM 3280 N N . ALA A 1 410 ? 12.687 -8.414 6.924 1.00 90.31 410 ALA A N 1
ATOM 3281 C CA . ALA A 1 410 ? 11.272 -8.340 7.301 1.00 90.31 410 ALA A CA 1
ATOM 3282 C C . ALA A 1 410 ? 10.996 -8.959 8.679 1.00 90.31 410 ALA A C 1
ATOM 3284 O O . ALA A 1 410 ? 10.366 -8.334 9.528 1.00 90.31 410 ALA A O 1
ATOM 3285 N N . LYS A 1 411 ? 11.516 -10.158 8.968 1.00 85.44 411 LYS A N 1
ATOM 3286 C CA . LYS A 1 411 ? 11.366 -10.770 10.301 1.00 85.44 411 LYS A CA 1
ATOM 3287 C C . LYS A 1 411 ? 12.005 -9.926 11.407 1.00 85.44 411 LYS A C 1
ATOM 3289 O O . LYS A 1 411 ? 11.446 -9.844 12.492 1.00 85.44 411 LYS A O 1
ATOM 3294 N N . LYS A 1 412 ? 13.150 -9.285 11.152 1.00 88.62 412 LYS A N 1
ATOM 3295 C CA . LYS A 1 412 ? 13.788 -8.387 12.130 1.00 88.62 412 LYS A CA 1
ATOM 3296 C C . LYS A 1 412 ? 12.961 -7.126 12.385 1.00 88.62 412 LYS A C 1
ATOM 3298 O O . LYS A 1 412 ? 12.843 -6.740 13.541 1.00 88.62 412 LYS A O 1
ATOM 3303 N N . THR A 1 413 ? 12.365 -6.527 11.350 1.00 90.00 413 THR A N 1
ATOM 3304 C CA . THR A 1 413 ? 11.489 -5.344 11.471 1.00 90.00 413 THR A CA 1
ATOM 3305 C C . THR A 1 413 ? 10.352 -5.567 12.464 1.00 90.00 413 THR A C 1
ATOM 3307 O O . THR A 1 413 ? 10.035 -4.684 13.261 1.00 90.00 413 THR A O 1
ATOM 3310 N N . TRP A 1 414 ? 9.747 -6.754 12.433 1.00 80.62 414 TRP A N 1
ATOM 3311 C CA . TRP A 1 414 ? 8.622 -7.106 13.301 1.00 80.62 414 TRP A CA 1
ATOM 3312 C C . TRP A 1 414 ? 9.045 -7.773 14.623 1.00 80.62 414 TRP A C 1
ATOM 3314 O O . TRP A 1 414 ? 8.210 -7.926 15.510 1.00 80.62 414 TRP A O 1
ATOM 3324 N N . GLY A 1 415 ? 10.330 -8.117 14.785 1.00 68.56 415 GLY A N 1
ATOM 3325 C CA . GLY A 1 415 ? 10.850 -8.888 15.918 1.00 68.56 415 GLY A CA 1
ATOM 3326 C C . GLY A 1 415 ? 10.472 -10.378 15.856 1.00 68.56 415 GLY A C 1
ATOM 3327 O O . GLY A 1 415 ? 9.836 -10.830 14.899 1.00 68.56 415 GLY A O 1
ATOM 3328 N N . PRO A 1 416 ? 10.852 -11.194 16.862 1.00 54.25 416 PRO A N 1
ATOM 3329 C CA . PRO A 1 416 ? 10.244 -12.508 17.026 1.00 54.25 416 PRO A CA 1
ATOM 3330 C C . PRO A 1 416 ? 8.727 -12.312 17.064 1.00 54.25 416 PRO A C 1
ATOM 3332 O O . PRO A 1 416 ? 8.253 -11.513 17.867 1.00 54.25 416 PRO A O 1
ATOM 3335 N N . LEU A 1 417 ? 7.967 -13.085 16.282 1.00 47.56 417 LEU A N 1
ATOM 3336 C CA . LEU A 1 417 ? 6.526 -13.308 16.493 1.00 47.56 417 LEU A CA 1
ATOM 3337 C C . LEU A 1 417 ? 6.265 -14.027 17.839 1.00 47.56 417 LEU A C 1
ATOM 3339 O O . LEU A 1 417 ? 5.383 -14.873 17.951 1.00 47.56 417 LEU A O 1
ATOM 3343 N N . ALA A 1 418 ? 7.060 -13.741 18.874 1.00 36.12 418 ALA A N 1
ATOM 3344 C CA . ALA A 1 418 ? 6.596 -13.875 20.231 1.00 36.12 418 ALA A CA 1
ATOM 3345 C C . ALA A 1 418 ? 5.335 -13.025 20.273 1.00 36.12 418 ALA A C 1
ATOM 3347 O O . ALA A 1 418 ? 5.407 -11.836 19.963 1.00 36.12 418 ALA A O 1
ATOM 3348 N N . LEU A 1 419 ? 4.201 -13.654 20.581 1.00 38.16 419 LEU A N 1
ATOM 3349 C CA . LEU A 1 419 ? 3.036 -12.946 21.081 1.00 38.16 419 LEU A CA 1
ATOM 3350 C C . LEU A 1 419 ? 3.556 -12.021 22.172 1.00 38.16 419 LEU A C 1
ATOM 3352 O O . LEU A 1 419 ? 3.813 -12.454 23.298 1.00 38.16 419 LEU A O 1
ATOM 3356 N N . GLN A 1 420 ? 3.831 -10.771 21.815 1.00 30.91 420 GLN A N 1
ATOM 3357 C CA . GLN A 1 420 ? 4.088 -9.789 22.827 1.00 30.91 420 GLN A CA 1
ATOM 3358 C C . GLN A 1 420 ? 2.772 -9.691 23.579 1.00 30.91 420 GLN A C 1
ATOM 3360 O O . GLN A 1 420 ? 1.698 -9.738 22.986 1.00 30.91 420 GLN A O 1
ATOM 3365 N N . VAL A 1 421 ? 2.838 -9.580 24.896 1.00 33.81 421 VAL A N 1
ATOM 3366 C CA . VAL A 1 421 ? 1.650 -9.300 25.710 1.00 33.81 421 VAL A CA 1
ATOM 3367 C C . VAL A 1 421 ? 0.956 -8.005 25.220 1.00 33.81 421 VAL A C 1
ATOM 3369 O O . VAL A 1 421 ? -0.241 -7.843 25.405 1.00 33.81 421 VAL A O 1
ATOM 3372 N N . SER A 1 422 ? 1.664 -7.147 24.468 1.00 36.50 422 SER A N 1
ATOM 3373 C CA . SER A 1 422 ? 1.126 -5.995 23.725 1.00 36.50 422 SER A CA 1
ATOM 3374 C C . SER A 1 422 ? 0.287 -6.331 22.476 1.00 36.50 422 SER A C 1
ATOM 3376 O O . SER A 1 422 ? -0.406 -5.454 21.974 1.00 36.50 422 SER A O 1
ATOM 3378 N N . ASP A 1 423 ? 0.267 -7.582 22.001 1.00 41.50 423 ASP A N 1
ATOM 3379 C CA . ASP A 1 423 ? -0.708 -8.094 21.022 1.00 41.50 423 ASP A CA 1
ATOM 3380 C C . ASP A 1 423 ? -2.023 -8.529 21.698 1.00 41.50 423 ASP A C 1
ATOM 3382 O O . ASP A 1 423 ? -2.813 -9.282 21.117 1.00 41.50 423 ASP A O 1
ATOM 3386 N N . PHE A 1 424 ? -2.280 -8.064 22.926 1.00 41.91 424 PHE A N 1
ATOM 3387 C CA . PHE A 1 424 ? -3.606 -8.086 23.518 1.00 41.91 424 PHE A CA 1
ATOM 3388 C C . PHE A 1 424 ? -4.571 -7.298 22.617 1.00 41.91 424 PHE A C 1
ATOM 3390 O O . PHE A 1 424 ? -4.784 -6.094 22.754 1.00 41.91 424 PHE A O 1
ATOM 3397 N N . LYS A 1 425 ? -5.174 -7.999 21.653 1.00 51.66 425 LYS A N 1
ATOM 3398 C CA . LYS A 1 425 ? -6.467 -7.599 21.121 1.00 51.66 425 LYS A CA 1
ATOM 3399 C C . LYS A 1 425 ? -7.411 -7.716 22.302 1.00 51.66 425 LYS A C 1
ATOM 3401 O O . LYS A 1 425 ? -7.594 -8.818 22.818 1.00 51.66 425 LYS A O 1
ATOM 3406 N N . GLN A 1 426 ? -8.058 -6.613 22.665 1.00 61.62 426 GLN A N 1
ATOM 3407 C CA . GLN A 1 426 ? -9.371 -6.753 23.262 1.00 61.62 426 GLN A CA 1
ATOM 3408 C C . GLN A 1 426 ? -10.170 -7.564 22.239 1.00 61.62 426 GLN A C 1
ATOM 3410 O O . GLN A 1 426 ? -10.488 -7.047 21.170 1.00 61.62 426 GLN A O 1
ATOM 3415 N N . TYR A 1 427 ? -10.390 -8.859 22.430 1.00 65.50 427 TYR A N 1
ATOM 3416 C CA . TYR A 1 427 ? -11.182 -9.633 21.481 1.00 65.50 427 TYR A CA 1
ATOM 3417 C C . TYR A 1 427 ? -12.609 -9.063 21.413 1.00 65.50 427 TYR A C 1
ATOM 3419 O O . TYR A 1 427 ? -13.252 -9.156 20.372 1.00 65.50 427 TYR A O 1
ATOM 3427 N N . LEU A 1 428 ? -13.060 -8.342 22.448 1.00 66.56 428 LEU A N 1
ATOM 3428 C CA . LEU A 1 428 ? -14.264 -7.508 22.426 1.00 66.56 428 LEU A CA 1
ATOM 3429 C C . LEU A 1 428 ? -14.130 -6.217 21.596 1.00 66.56 428 LEU A C 1
ATOM 3431 O O . LEU A 1 428 ? -15.109 -5.503 21.413 1.00 66.56 428 LEU A O 1
ATOM 3435 N N . SER A 1 429 ? -12.965 -5.914 21.030 1.00 63.47 429 SER A N 1
ATOM 3436 C CA . SER A 1 429 ? -12.801 -4.891 19.986 1.00 63.47 429 SER A CA 1
ATOM 3437 C C . SER A 1 429 ? -13.026 -5.438 18.573 1.00 63.47 429 SER A C 1
ATOM 3439 O O . SER A 1 429 ? -13.231 -4.653 17.646 1.00 63.47 429 SER A O 1
ATOM 3441 N N . ILE A 1 430 ? -13.040 -6.767 18.391 1.00 64.50 430 ILE A N 1
ATOM 3442 C CA . ILE A 1 430 ? -13.379 -7.395 17.109 1.00 64.50 430 ILE A CA 1
ATOM 3443 C C . ILE A 1 430 ? -14.889 -7.215 16.893 1.00 64.50 430 ILE A C 1
ATOM 3445 O O . ILE A 1 430 ? -15.666 -7.749 17.686 1.00 64.50 430 ILE A O 1
ATOM 3449 N N . PRO A 1 431 ? -15.349 -6.521 15.830 1.00 70.44 431 PRO A N 1
ATOM 3450 C CA . PRO A 1 431 ? -16.763 -6.166 15.675 1.00 70.44 431 PRO A CA 1
ATOM 3451 C C . PRO A 1 431 ? -17.719 -7.360 15.745 1.00 70.44 431 PRO A C 1
ATOM 3453 O O . PRO A 1 431 ? -18.784 -7.261 16.350 1.00 70.44 431 PRO A O 1
ATOM 3456 N N . LEU A 1 432 ? -17.321 -8.499 15.169 1.00 67.81 432 LEU A N 1
ATOM 3457 C CA . LEU A 1 432 ? -18.116 -9.725 15.192 1.00 67.81 432 LEU A CA 1
ATOM 3458 C C . LEU A 1 432 ? -18.221 -10.319 16.605 1.00 67.81 432 LEU A C 1
ATOM 3460 O O . LEU A 1 432 ? -19.316 -10.672 17.035 1.00 67.81 432 LEU A O 1
ATOM 3464 N N . LEU A 1 433 ? -17.110 -10.401 17.342 1.00 75.19 433 LEU A N 1
ATOM 3465 C CA . LEU A 1 433 ? -17.117 -10.902 18.720 1.00 75.19 433 LEU A CA 1
ATOM 3466 C C . LEU A 1 433 ? -17.834 -9.942 19.660 1.00 75.19 433 LEU A C 1
ATOM 3468 O O . LEU A 1 433 ? -18.603 -10.393 20.497 1.00 75.19 433 LEU A O 1
ATOM 3472 N N . LEU A 1 434 ? -17.656 -8.631 19.485 1.00 76.25 434 LEU A N 1
ATOM 3473 C CA . LEU A 1 434 ? -18.389 -7.617 20.235 1.00 76.25 434 LEU A CA 1
ATOM 3474 C C . LEU A 1 434 ? -19.896 -7.712 19.993 1.00 76.25 434 LEU A C 1
ATOM 3476 O O . LEU A 1 434 ? -20.684 -7.505 20.914 1.00 76.25 434 LEU A O 1
ATOM 3480 N N . TRP A 1 435 ? -20.305 -7.999 18.756 1.00 77.56 435 TRP A N 1
ATOM 3481 C CA . TRP A 1 435 ? -21.707 -8.209 18.423 1.00 77.56 435 TRP A CA 1
ATOM 3482 C C . TRP A 1 435 ? -22.268 -9.417 19.174 1.00 77.56 435 TRP A C 1
ATOM 3484 O O . TRP A 1 435 ? -23.199 -9.248 19.956 1.00 77.56 435 TRP A O 1
ATOM 3494 N N . TYR A 1 436 ? -21.645 -10.592 19.042 1.00 78.94 436 TYR A N 1
ATOM 3495 C CA . TYR A 1 436 ? -22.074 -11.789 19.773 1.00 78.94 436 TYR A CA 1
ATOM 3496 C C . TYR A 1 436 ? -22.022 -11.596 21.290 1.00 78.94 436 TYR A C 1
ATOM 3498 O O . TYR A 1 436 ? -22.941 -12.003 21.990 1.00 78.94 436 TYR A O 1
ATOM 3506 N N . TYR A 1 437 ? -20.997 -10.910 21.799 1.00 85.88 437 TYR A N 1
ATOM 3507 C CA . TYR A 1 437 ? -20.890 -10.571 23.212 1.00 85.88 437 TYR A CA 1
ATOM 3508 C C . TYR A 1 437 ? -22.082 -9.724 23.680 1.00 85.88 437 TYR A C 1
ATOM 3510 O O . TYR A 1 437 ? -22.630 -9.952 24.755 1.00 85.88 437 TYR A O 1
ATOM 3518 N N . LYS A 1 438 ? -22.540 -8.761 22.873 1.00 83.06 438 LYS A N 1
ATOM 3519 C CA . LYS A 1 438 ? -23.756 -7.993 23.179 1.00 83.06 438 LYS A CA 1
ATOM 3520 C C . LYS A 1 438 ? -25.013 -8.855 23.120 1.00 83.06 438 LYS A C 1
ATOM 3522 O O . LYS A 1 438 ? -25.877 -8.676 23.972 1.00 83.06 438 LYS A O 1
ATOM 3527 N N . GLU A 1 439 ? -25.114 -9.779 22.166 1.00 81.00 439 GLU A N 1
ATOM 3528 C CA . GLU A 1 439 ? -26.255 -10.700 22.062 1.00 81.00 439 GLU A CA 1
ATOM 3529 C C . GLU A 1 439 ? -26.363 -11.608 23.291 1.00 81.00 439 GLU A C 1
ATOM 3531 O O . GLU A 1 439 ? -27.423 -11.660 23.914 1.00 81.00 439 GLU A O 1
ATOM 3536 N N . ILE A 1 440 ? -25.255 -12.216 23.732 1.00 86.88 440 ILE A N 1
ATOM 3537 C CA . ILE A 1 440 ? -25.246 -13.031 24.957 1.00 86.88 440 ILE A CA 1
ATOM 3538 C C . ILE A 1 440 ? -25.499 -12.197 26.218 1.00 86.88 440 ILE A C 1
ATOM 3540 O O . ILE A 1 440 ? -25.806 -12.767 27.253 1.00 86.88 440 ILE A O 1
ATOM 3544 N N . ASN A 1 441 ? -25.384 -10.863 26.169 1.00 85.19 441 ASN A N 1
ATOM 3545 C CA . ASN A 1 441 ? -25.723 -9.954 27.273 1.00 85.19 441 ASN A CA 1
ATOM 3546 C C . ASN A 1 441 ? -27.198 -9.549 27.348 1.00 85.19 441 ASN A C 1
ATOM 3548 O O . ASN A 1 441 ? -27.599 -8.905 28.319 1.00 85.19 441 ASN A O 1
ATOM 3552 N N . LYS A 1 442 ? -28.029 -9.935 26.378 1.00 83.06 442 LYS A N 1
ATOM 3553 C CA . LYS A 1 442 ? -29.468 -9.655 26.424 1.00 83.06 442 LYS A CA 1
ATOM 3554 C C . LYS A 1 442 ? -30.188 -10.615 27.375 1.00 83.06 442 LYS A C 1
ATOM 3556 O O . LYS A 1 442 ? -29.824 -11.780 27.508 1.00 83.06 442 LYS A O 1
ATOM 3561 N N . ALA A 1 443 ? -31.254 -10.131 28.014 1.00 75.62 443 ALA A N 1
ATOM 3562 C CA . ALA A 1 443 ? -32.148 -10.986 28.793 1.00 75.62 443 ALA A CA 1
ATOM 3563 C C . ALA A 1 443 ? -32.810 -12.031 27.875 1.00 75.62 443 ALA A C 1
ATOM 3565 O O . ALA A 1 443 ? -33.363 -11.666 26.837 1.00 75.62 443 ALA A O 1
ATOM 3566 N N . GLY A 1 444 ? -32.763 -13.311 28.258 1.00 72.38 444 GLY A N 1
ATOM 3567 C CA . GLY A 1 444 ? -33.281 -14.411 27.437 1.00 72.38 444 GLY A CA 1
ATOM 3568 C C . GLY A 1 444 ? -32.355 -14.842 26.293 1.00 72.38 444 GLY A C 1
ATOM 3569 O O . GLY A 1 444 ? -32.847 -15.392 25.307 1.00 72.38 444 GLY A O 1
ATOM 3570 N N . SER A 1 445 ? -31.048 -14.561 26.389 1.00 76.31 445 SER A N 1
ATOM 3571 C CA . SER A 1 445 ? -30.032 -14.976 25.409 1.00 76.31 445 SER A CA 1
ATOM 3572 C C . SER A 1 445 ? -30.151 -16.461 25.057 1.00 76.31 445 SER A C 1
ATOM 3574 O O . SER A 1 445 ? -30.297 -17.305 25.949 1.00 76.31 445 SER A O 1
ATOM 3576 N N . LEU A 1 446 ? -30.039 -16.805 23.774 1.00 76.12 446 LEU A N 1
ATOM 3577 C CA . LEU A 1 446 ? -30.085 -18.200 23.359 1.00 76.12 446 LEU A CA 1
ATOM 3578 C C . LEU A 1 446 ? -28.725 -18.864 23.593 1.00 76.12 446 LEU A C 1
ATOM 3580 O O . LEU A 1 446 ? -27.670 -18.249 23.482 1.00 76.12 446 LEU A O 1
ATOM 3584 N N . GLU A 1 447 ? -28.741 -20.166 23.863 1.00 76.44 447 GLU A N 1
ATOM 3585 C CA . GLU A 1 447 ? -27.515 -20.975 23.961 1.00 76.44 447 GLU A CA 1
ATOM 3586 C C . GLU A 1 447 ? -26.688 -20.909 22.671 1.00 76.44 447 GLU A C 1
ATOM 3588 O O . GLU A 1 447 ? -25.471 -20.798 22.730 1.00 76.44 447 GLU A O 1
ATOM 3593 N N . SER A 1 448 ? -27.367 -20.850 21.517 1.00 75.44 448 SER A N 1
ATOM 3594 C CA . SER A 1 448 ? -26.744 -20.703 20.198 1.00 75.44 448 SER A CA 1
ATOM 3595 C C . SER A 1 448 ? -25.922 -19.423 20.051 1.00 75.44 448 SER A C 1
ATOM 3597 O O . SER A 1 448 ? -24.980 -19.395 19.263 1.00 75.44 448 SER A O 1
ATOM 3599 N N . ASP A 1 449 ? -26.263 -18.366 20.791 1.00 79.19 449 ASP A N 1
ATOM 3600 C CA . ASP A 1 449 ? -25.514 -17.108 20.760 1.00 79.19 449 ASP A CA 1
ATOM 3601 C C . ASP A 1 449 ? -24.203 -17.251 21.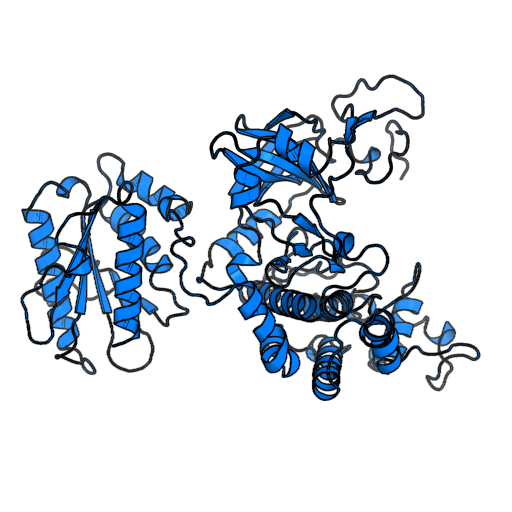545 1.00 79.19 449 ASP A C 1
ATOM 3603 O O . ASP A 1 449 ? -23.164 -16.740 21.122 1.00 79.19 449 ASP A O 1
ATOM 3607 N N . VAL A 1 450 ? -24.236 -18.006 22.651 1.00 82.25 450 VAL A N 1
ATOM 3608 C CA . VAL A 1 450 ? -23.048 -18.369 23.438 1.00 82.25 450 VAL A CA 1
ATOM 3609 C C . VAL A 1 450 ? -22.142 -19.288 22.624 1.00 82.25 450 VAL A C 1
ATOM 3611 O O . VAL A 1 450 ? -20.942 -19.028 22.520 1.00 82.25 450 VAL A O 1
ATOM 3614 N N . ASP A 1 451 ? -22.717 -20.293 21.962 1.00 78.00 451 ASP A N 1
ATOM 3615 C CA . ASP A 1 451 ? -21.992 -21.161 21.034 1.00 78.00 451 ASP A CA 1
ATOM 3616 C C . ASP A 1 451 ? -21.303 -20.359 19.938 1.00 78.00 451 ASP A C 1
ATOM 3618 O O . ASP A 1 451 ? -20.109 -20.523 19.691 1.00 78.00 451 ASP A O 1
ATOM 3622 N N . ALA A 1 452 ? -22.033 -19.451 19.293 1.00 75.12 452 ALA A N 1
ATOM 3623 C CA . ALA A 1 452 ? -21.489 -18.650 18.214 1.00 75.12 452 ALA A CA 1
ATOM 3624 C C . ALA A 1 452 ? -20.403 -17.676 18.700 1.00 75.12 452 ALA A C 1
ATOM 3626 O O . ALA A 1 452 ? -19.402 -17.495 18.000 1.00 75.12 452 ALA A O 1
ATOM 3627 N N . PHE A 1 453 ? -20.539 -17.096 19.897 1.00 84.75 453 PHE A N 1
ATOM 3628 C CA . PHE A 1 453 ? -19.489 -16.280 20.505 1.00 84.75 453 PHE A CA 1
ATOM 3629 C C . PHE A 1 453 ? -18.194 -17.086 20.678 1.00 84.75 453 PHE A C 1
ATOM 3631 O O . PHE A 1 453 ? -17.168 -16.741 20.083 1.00 84.75 453 PHE A O 1
ATOM 3638 N N . TYR A 1 454 ? -18.243 -18.186 21.437 1.00 83.44 454 TYR A N 1
ATOM 3639 C CA . TYR A 1 454 ? -17.048 -18.972 21.747 1.00 83.44 454 TYR A CA 1
ATOM 3640 C C . TYR A 1 454 ? -16.489 -19.680 20.515 1.00 83.44 454 TYR A C 1
ATOM 3642 O O . TYR A 1 454 ? -15.275 -19.759 20.358 1.00 83.44 454 TYR A O 1
ATOM 3650 N N . LEU A 1 455 ? -17.329 -20.114 19.574 1.00 75.69 455 LEU A N 1
ATOM 3651 C CA . LEU A 1 455 ? -16.873 -20.679 18.306 1.00 75.69 455 LEU A CA 1
ATOM 3652 C C . LEU A 1 455 ? -16.018 -19.681 17.521 1.00 75.69 455 LEU A C 1
ATOM 3654 O O . LEU A 1 455 ? -14.998 -20.076 16.950 1.00 75.69 455 LEU A O 1
ATOM 3658 N N . ASN A 1 456 ? -16.432 -18.415 17.458 1.00 73.62 456 ASN A N 1
ATOM 3659 C CA . ASN A 1 456 ? -15.666 -17.377 16.775 1.00 73.62 456 ASN A CA 1
ATOM 3660 C C . ASN A 1 456 ? -14.434 -16.970 17.588 1.00 73.62 456 ASN A C 1
ATOM 3662 O O . ASN A 1 456 ? -13.363 -16.848 17.006 1.00 73.62 456 ASN A O 1
ATOM 3666 N N . PHE A 1 457 ? -14.535 -16.886 18.916 1.00 81.19 457 PHE A N 1
ATOM 3667 C CA . PHE A 1 457 ? -13.384 -16.642 19.786 1.00 81.19 457 PHE A CA 1
ATOM 3668 C C . PHE A 1 457 ? -12.299 -17.715 19.594 1.00 81.19 457 PHE A C 1
ATOM 3670 O O . PHE A 1 457 ? -11.124 -17.413 19.404 1.00 81.19 457 PHE A O 1
ATOM 3677 N N . LEU A 1 458 ? -12.692 -18.990 19.543 1.00 76.56 458 LEU A N 1
ATOM 3678 C CA . LEU A 1 458 ? -11.780 -20.105 19.302 1.00 76.56 458 LEU A CA 1
ATOM 3679 C C . LEU A 1 458 ? -11.116 -20.047 17.924 1.00 76.56 458 LEU A C 1
ATOM 3681 O O . LEU A 1 458 ? -10.020 -20.573 17.786 1.00 76.56 458 LEU A O 1
ATOM 3685 N N . LYS A 1 459 ? -11.740 -19.448 16.898 1.00 71.19 459 LYS A N 1
ATOM 3686 C CA . LYS A 1 459 ? -11.077 -19.255 15.590 1.00 71.19 459 LYS A CA 1
ATOM 3687 C C . LYS A 1 459 ? -9.927 -18.254 15.684 1.00 71.19 459 LYS A C 1
ATOM 3689 O O . LYS A 1 459 ? -8.937 -18.425 14.980 1.00 71.19 459 LYS A O 1
ATOM 3694 N N . GLU A 1 460 ? -10.047 -17.261 16.563 1.00 73.44 460 GLU A N 1
ATOM 3695 C CA . GLU A 1 460 ? -8.995 -16.266 16.794 1.00 73.44 460 GLU A CA 1
ATOM 3696 C C . GLU A 1 460 ? -7.799 -16.863 17.545 1.00 73.44 460 GLU A C 1
ATOM 3698 O O . GLU A 1 460 ? -6.651 -16.513 17.270 1.00 73.44 460 GLU A O 1
ATOM 3703 N N . VAL A 1 461 ? -8.054 -17.785 18.480 1.00 74.94 461 VAL A N 1
ATOM 3704 C CA . VAL A 1 461 ? -6.994 -18.447 19.254 1.00 74.94 461 VAL A CA 1
ATOM 3705 C C . VAL A 1 461 ? -6.384 -19.625 18.482 1.00 74.94 461 VAL A C 1
ATOM 3707 O O . VAL A 1 461 ? -5.163 -19.715 18.365 1.00 74.94 461 VAL A O 1
ATOM 3710 N N . PHE A 1 462 ? -7.212 -20.524 17.940 1.00 73.62 462 PHE A N 1
ATOM 3711 C CA . PHE A 1 462 ? -6.818 -21.785 17.295 1.00 73.62 462 PHE A CA 1
ATOM 3712 C C . PHE A 1 462 ? -6.916 -21.674 15.779 1.00 73.62 462 PHE A C 1
ATOM 3714 O O . PHE A 1 462 ? -7.915 -22.051 15.161 1.00 73.62 462 PHE A O 1
ATOM 3721 N N . THR A 1 463 ? -5.864 -21.126 15.179 1.00 66.38 463 THR A N 1
ATOM 3722 C CA . THR A 1 463 ? -5.875 -20.750 13.765 1.00 66.38 463 THR A CA 1
ATOM 3723 C C . THR A 1 463 ? -5.582 -21.931 12.832 1.00 66.38 463 THR A C 1
ATOM 3725 O O . THR A 1 463 ? -4.831 -22.851 13.165 1.00 66.38 463 THR A O 1
ATOM 3728 N N . LEU A 1 464 ? -6.094 -21.862 11.596 1.00 55.66 464 LEU A N 1
ATOM 3729 C CA . LEU A 1 464 ? -5.761 -22.820 10.529 1.00 55.66 464 LEU A CA 1
ATOM 3730 C C . LEU A 1 464 ? -4.254 -22.850 10.212 1.00 55.66 464 LEU A C 1
ATOM 3732 O O . LEU A 1 464 ? -3.741 -23.884 9.793 1.00 55.66 464 LEU A O 1
ATOM 3736 N N . ARG A 1 465 ? -3.530 -21.741 10.438 1.00 54.44 465 ARG A N 1
ATOM 3737 C CA . ARG A 1 465 ? -2.065 -21.655 10.277 1.00 54.44 465 ARG A CA 1
ATOM 3738 C C . ARG A 1 465 ? -1.323 -22.579 11.234 1.00 54.44 465 ARG A C 1
ATOM 3740 O O . ARG A 1 465 ? -0.282 -23.122 10.881 1.00 54.44 465 ARG A O 1
ATOM 3747 N N . ASP A 1 466 ? -1.878 -22.768 12.422 1.00 59.31 466 ASP A N 1
ATOM 3748 C CA . ASP A 1 466 ? -1.366 -23.688 13.429 1.00 59.31 466 ASP A CA 1
ATOM 3749 C C . ASP A 1 466 ? -1.868 -25.131 13.209 1.00 59.31 466 ASP A C 1
ATOM 3751 O O . ASP A 1 466 ? -1.721 -25.975 14.088 1.00 59.31 466 ASP A O 1
ATOM 3755 N N . ASN A 1 467 ? -2.446 -25.423 12.033 1.00 61.75 467 ASN A N 1
ATOM 3756 C CA . ASN A 1 467 ? -3.092 -26.683 11.649 1.00 61.75 467 ASN A CA 1
ATOM 3757 C C . ASN A 1 467 ? -4.317 -27.073 12.492 1.00 61.75 467 ASN A C 1
ATOM 3759 O O . ASN A 1 467 ? -4.738 -28.229 12.431 1.00 61.75 467 ASN A O 1
ATOM 3763 N N . PHE A 1 468 ? -4.936 -26.140 13.223 1.00 65.88 468 PHE A N 1
ATOM 3764 C CA . PHE A 1 468 ? -6.207 -26.405 13.902 1.00 65.88 468 PHE A CA 1
ATOM 3765 C C . PHE A 1 468 ? -7.378 -26.355 12.909 1.00 65.88 468 PHE A C 1
ATOM 3767 O O . PHE A 1 468 ? -7.615 -25.345 12.251 1.00 65.88 468 PHE A O 1
ATOM 3774 N N . GLY A 1 469 ? -8.125 -27.450 12.804 1.00 59.31 469 GLY A N 1
ATOM 3775 C CA . GLY A 1 469 ? -9.401 -27.572 12.112 1.00 59.31 469 GLY A CA 1
ATOM 3776 C C . GLY A 1 469 ? -10.604 -27.460 13.053 1.00 59.31 469 GLY A C 1
ATOM 3777 O O . GLY A 1 469 ? -10.496 -27.560 14.278 1.00 59.31 469 GLY A O 1
ATOM 3778 N N . VAL A 1 470 ? -11.775 -27.259 12.447 1.00 59.38 470 VAL A N 1
ATOM 3779 C CA . VAL A 1 470 ? -13.086 -27.255 13.109 1.00 59.38 470 VAL A CA 1
ATOM 3780 C C . VAL A 1 470 ? -13.848 -28.496 12.677 1.00 59.38 470 VAL A C 1
ATOM 3782 O O . VAL A 1 470 ? -14.018 -28.715 11.480 1.00 59.38 470 VAL A O 1
ATOM 3785 N N . GLU A 1 471 ? -14.307 -29.298 13.630 1.00 58.62 471 GLU A N 1
ATOM 3786 C CA . GLU A 1 471 ? -15.253 -30.388 13.382 1.00 58.62 471 GLU A CA 1
ATOM 3787 C C . GLU A 1 471 ? -16.409 -30.175 14.350 1.00 58.62 471 GLU A C 1
ATOM 3789 O O . GLU A 1 471 ? -16.222 -30.094 15.563 1.00 58.62 471 GLU A O 1
ATOM 3794 N N . GLN A 1 472 ? -17.593 -29.973 13.788 1.00 54.50 472 GLN A N 1
ATOM 3795 C CA . GLN A 1 472 ? -18.832 -29.987 14.545 1.00 54.50 472 GLN A CA 1
ATOM 3796 C C . GLN A 1 472 ? -19.294 -31.442 14.530 1.00 54.50 472 GLN A C 1
ATOM 3798 O O . GLN A 1 472 ? -19.552 -31.985 13.456 1.00 54.50 472 GLN A O 1
ATOM 3803 N N . GLU A 1 473 ? -19.284 -32.103 15.687 1.00 57.12 473 GLU A N 1
ATOM 3804 C CA . GLU A 1 473 ? -19.626 -33.523 15.755 1.00 57.12 473 GLU A CA 1
ATOM 3805 C C . GLU A 1 473 ? -21.127 -33.700 15.501 1.00 57.12 473 GLU A C 1
ATOM 3807 O O . GLU A 1 473 ? -21.959 -33.079 16.156 1.00 57.12 473 GLU A O 1
ATOM 3812 N N . SER A 1 474 ? -21.472 -34.549 14.533 1.00 47.34 474 SER A N 1
ATOM 3813 C CA . SER A 1 474 ? -22.857 -34.798 14.121 1.00 47.34 474 SER A CA 1
ATOM 3814 C C . SER A 1 474 ? -23.457 -36.072 14.727 1.00 47.34 474 SER A C 1
ATOM 3816 O O . SER A 1 474 ? -24.598 -36.418 14.413 1.00 47.34 474 SER A O 1
ATOM 3818 N N . ARG A 1 475 ? -22.701 -36.813 15.554 1.00 57.16 475 ARG A N 1
ATOM 3819 C CA . ARG A 1 475 ? -23.171 -38.052 16.192 1.00 57.16 475 ARG A CA 1
ATOM 3820 C C . ARG A 1 475 ? -24.344 -37.792 17.163 1.00 57.16 475 ARG A C 1
ATOM 3822 O O . ARG A 1 475 ? -24.257 -36.899 18.008 1.00 57.16 475 ARG A O 1
ATOM 3829 N N . PRO A 1 476 ? -25.445 -38.571 17.102 1.00 52.47 476 PRO A N 1
ATOM 3830 C CA . PRO A 1 476 ? -26.612 -38.359 17.959 1.00 52.47 476 PRO A CA 1
ATOM 3831 C C . PRO A 1 476 ? -26.303 -38.547 19.454 1.00 52.47 476 PRO A C 1
ATOM 3833 O O . PRO A 1 476 ? -25.784 -39.585 19.862 1.00 52.47 476 PRO A O 1
ATOM 3836 N N . ALA A 1 477 ? -26.747 -37.612 20.307 1.00 54.31 477 ALA A N 1
ATOM 3837 C CA . ALA A 1 477 ? -26.560 -37.651 21.771 1.00 54.31 477 ALA A CA 1
ATOM 3838 C C . ALA A 1 477 ? -27.004 -38.977 22.433 1.00 54.31 477 ALA A C 1
ATOM 3840 O O . ALA A 1 477 ? -26.460 -39.396 23.456 1.00 54.31 477 ALA A O 1
ATOM 3841 N N . LYS A 1 478 ? -27.971 -39.667 21.813 1.00 54.22 478 LYS A N 1
ATOM 3842 C CA . LYS A 1 478 ? -28.518 -40.956 22.256 1.00 54.22 478 LYS A CA 1
ATOM 3843 C C . LYS A 1 478 ? -27.525 -42.117 22.120 1.00 54.22 478 LYS A C 1
ATOM 3845 O O . LYS A 1 478 ? -27.538 -43.006 22.964 1.00 54.22 478 LYS A O 1
ATOM 3850 N N . GLU A 1 479 ? -26.667 -42.096 21.101 1.00 55.94 479 GLU A N 1
ATOM 3851 C CA . GLU A 1 479 ? -25.613 -43.105 20.898 1.00 55.94 479 GLU A CA 1
ATOM 3852 C C . GLU A 1 479 ? -24.441 -42.905 21.870 1.00 55.94 479 GLU A C 1
ATOM 3854 O O . GLU A 1 479 ? -23.720 -43.848 22.181 1.00 55.94 479 GLU A O 1
ATOM 3859 N N . LEU A 1 480 ? -24.301 -41.690 22.411 1.00 56.12 480 LEU A N 1
ATOM 3860 C CA . LEU A 1 480 ? -23.233 -41.291 23.331 1.00 56.12 480 LEU A CA 1
ATOM 3861 C C . LEU A 1 480 ? -23.638 -41.339 24.817 1.00 56.12 480 LEU A C 1
ATOM 3863 O O . LEU A 1 480 ? -22.836 -41.002 25.687 1.00 56.12 480 LEU A O 1
ATOM 3867 N N . GLY A 1 481 ? -24.878 -41.730 25.138 1.00 58.41 481 GLY A N 1
ATOM 3868 C CA . GLY A 1 481 ? -25.381 -41.746 26.520 1.00 58.41 481 GLY A CA 1
ATOM 3869 C C . GLY A 1 481 ? -25.480 -40.350 27.162 1.00 58.41 481 GLY A C 1
ATOM 3870 O O . GLY A 1 481 ? -25.339 -40.208 28.384 1.00 58.41 481 GLY A O 1
ATOM 3871 N N . LEU A 1 482 ? -25.684 -39.315 26.341 1.00 59.44 482 LEU A N 1
ATOM 3872 C CA . LEU A 1 482 ? -25.790 -37.914 26.750 1.00 59.44 482 LEU A CA 1
ATOM 3873 C C . LEU A 1 482 ? -27.259 -37.473 26.805 1.00 59.44 482 LEU A C 1
ATOM 3875 O O . LEU A 1 482 ? -28.085 -37.861 25.976 1.00 59.44 482 LEU A O 1
ATOM 3879 N N . SER A 1 483 ? -27.604 -36.660 27.804 1.00 51.69 483 SER A N 1
ATOM 3880 C CA . SER A 1 483 ? -28.958 -36.146 27.995 1.00 51.69 483 SER A CA 1
ATOM 3881 C C . SER A 1 483 ? -29.170 -34.853 27.200 1.00 51.69 483 SER A C 1
ATOM 3883 O O . SER A 1 483 ? -28.697 -33.796 27.589 1.00 51.69 483 SER A O 1
ATOM 3885 N N . GLN A 1 484 ? -29.963 -34.959 26.131 1.00 51.78 484 GLN A N 1
ATOM 3886 C CA . GLN A 1 484 ? -30.754 -33.896 25.482 1.00 51.78 484 GLN A CA 1
ATOM 3887 C C . GLN A 1 484 ? -30.146 -32.988 24.389 1.00 51.78 484 GLN A C 1
ATOM 3889 O O . GLN A 1 484 ? -30.948 -32.488 23.601 1.00 51.78 484 GLN A O 1
ATOM 3894 N N . ARG A 1 485 ? -28.828 -32.814 24.214 1.00 49.12 485 ARG A N 1
ATOM 3895 C CA . ARG A 1 485 ? -28.280 -32.041 23.067 1.00 49.12 485 ARG A CA 1
ATOM 3896 C C . ARG A 1 485 ? -26.944 -32.591 22.555 1.00 49.12 485 ARG A C 1
ATOM 3898 O O . ARG A 1 485 ? -26.189 -33.176 23.323 1.00 49.12 485 ARG A O 1
ATOM 3905 N N . SER A 1 486 ? -26.704 -32.455 21.249 1.00 45.91 486 SER A N 1
ATOM 3906 C CA . SER A 1 486 ? -25.564 -33.024 20.502 1.00 45.91 486 SER A CA 1
ATOM 3907 C C . SER A 1 486 ? -24.553 -31.984 20.002 1.00 45.91 486 SER A C 1
ATOM 3909 O O . SER A 1 486 ? -23.617 -32.350 19.302 1.00 45.91 486 SER A O 1
ATOM 3911 N N . ASP A 1 487 ? -24.709 -30.706 20.341 1.00 52.12 487 ASP A N 1
ATOM 3912 C CA . ASP A 1 487 ? -23.949 -29.639 19.684 1.00 52.12 487 ASP A CA 1
ATOM 3913 C C . ASP A 1 487 ? -22.674 -29.297 20.475 1.00 52.12 487 ASP A C 1
ATOM 3915 O O . ASP A 1 487 ? -22.589 -28.263 21.124 1.00 52.12 487 ASP A O 1
ATOM 3919 N N . PHE A 1 488 ? -21.664 -30.171 20.422 1.00 56.12 488 PHE A N 1
ATOM 3920 C CA . PHE A 1 488 ? -20.323 -29.862 20.936 1.00 56.12 488 PHE A CA 1
ATOM 3921 C C . PHE A 1 488 ? -19.495 -29.162 19.855 1.00 56.12 488 PHE A C 1
ATOM 3923 O O . PHE A 1 488 ? -19.479 -29.576 18.691 1.00 56.12 488 PHE A O 1
ATOM 3930 N N . THR A 1 489 ? -18.733 -28.137 20.238 1.00 52.56 489 THR A N 1
ATOM 3931 C CA . THR A 1 489 ? -17.736 -27.532 19.346 1.00 52.56 489 THR A CA 1
ATOM 3932 C C . THR A 1 489 ? -16.363 -28.142 19.614 1.00 52.56 489 THR A C 1
ATOM 3934 O O . THR A 1 489 ? -15.773 -27.918 20.671 1.00 52.56 489 THR A O 1
ATOM 3937 N N . MET A 1 490 ? -15.809 -28.866 18.634 1.00 54.19 490 MET A N 1
ATOM 3938 C CA . MET A 1 490 ? -14.460 -29.431 18.712 1.00 54.19 490 MET A CA 1
ATOM 3939 C C . MET A 1 490 ? -13.467 -28.639 17.847 1.00 54.19 490 MET A C 1
ATOM 3941 O O . MET A 1 490 ? -13.745 -28.239 16.707 1.00 54.19 490 MET A O 1
ATOM 3945 N N . ARG A 1 491 ? -12.269 -28.414 18.394 1.00 54.22 491 ARG A N 1
ATOM 3946 C CA . ARG A 1 491 ? -11.087 -27.955 17.650 1.00 54.22 491 ARG A CA 1
ATOM 3947 C C . ARG A 1 491 ? -10.018 -29.037 17.729 1.00 54.22 491 ARG A C 1
ATOM 3949 O O . ARG A 1 491 ? -9.740 -29.521 18.823 1.00 54.22 491 ARG A O 1
ATOM 3956 N N . TYR A 1 492 ? -9.445 -29.417 16.589 1.00 55.28 492 TYR A N 1
ATOM 3957 C CA . TYR A 1 492 ? -8.472 -30.514 16.490 1.00 55.28 492 TYR A CA 1
ATOM 3958 C C . TYR A 1 492 ? -7.348 -30.194 15.504 1.00 55.28 492 TYR A C 1
ATOM 3960 O O . TYR A 1 492 ? -7.555 -29.403 14.592 1.00 55.28 492 TYR A O 1
ATOM 3968 N N . ILE A 1 493 ? -6.173 -30.812 15.635 1.00 51.66 493 ILE A N 1
ATOM 3969 C CA . ILE A 1 493 ? -5.076 -30.657 14.659 1.00 51.66 493 ILE A CA 1
ATOM 3970 C C . ILE A 1 493 ? -5.290 -31.584 13.443 1.00 51.66 493 ILE A C 1
ATOM 3972 O O . ILE A 1 493 ? -5.521 -32.778 13.607 1.00 51.66 493 ILE A O 1
ATOM 3976 N N . LYS A 1 494 ? -5.207 -31.056 12.208 1.00 48.94 494 LYS A N 1
ATOM 3977 C CA . LYS A 1 494 ? -5.576 -31.762 10.954 1.00 48.94 494 LYS A CA 1
ATOM 3978 C C . LYS A 1 494 ? -4.472 -32.657 10.344 1.00 48.94 494 LYS A C 1
ATOM 3980 O O . LYS A 1 494 ? -4.687 -33.264 9.297 1.00 48.94 494 LYS A O 1
ATOM 3985 N N . ASN A 1 495 ? -3.299 -32.775 10.969 1.00 48.75 495 ASN A N 1
ATOM 3986 C CA . ASN A 1 495 ? -2.148 -33.481 10.387 1.00 48.75 495 ASN A CA 1
ATOM 3987 C C . ASN A 1 495 ? -2.032 -34.952 10.827 1.00 48.75 495 ASN A C 1
ATOM 3989 O O . ASN A 1 495 ? -1.178 -35.292 11.635 1.00 48.75 495 ASN A O 1
ATOM 3993 N N . GLY A 1 496 ? -2.830 -35.826 10.217 1.00 47.12 496 GLY A N 1
ATOM 3994 C CA . GLY A 1 496 ? -2.405 -37.190 9.864 1.00 47.12 496 GLY A CA 1
ATOM 3995 C C . GLY A 1 496 ? -2.176 -38.265 10.942 1.00 47.12 496 GLY A C 1
ATOM 3996 O O . GLY A 1 496 ? -1.927 -39.383 10.516 1.00 47.12 496 GLY A O 1
ATOM 3997 N N . ASP A 1 497 ? -2.258 -37.993 12.252 1.00 46.75 497 ASP A N 1
ATOM 3998 C CA . ASP A 1 497 ? -2.347 -38.983 13.362 1.00 46.75 497 ASP A CA 1
ATOM 3999 C C . ASP A 1 497 ? -2.542 -38.239 14.726 1.00 46.75 497 ASP A C 1
ATOM 4001 O O . ASP A 1 497 ? -2.236 -37.048 14.787 1.00 46.75 497 ASP A O 1
ATOM 4005 N N . PRO A 1 498 ? -3.000 -38.908 15.815 1.00 52.91 498 PRO A N 1
ATOM 4006 C CA . PRO A 1 498 ? -4.120 -38.579 16.737 1.00 52.91 498 PRO A CA 1
ATOM 4007 C C . PRO A 1 498 ? -4.768 -37.177 16.709 1.00 52.91 498 PRO A C 1
ATOM 4009 O O . PRO A 1 498 ? -4.082 -36.158 16.711 1.00 52.91 498 PRO A O 1
ATOM 4012 N N . LYS A 1 499 ? -6.107 -37.086 16.847 1.00 54.97 499 LYS A N 1
ATOM 4013 C CA . LYS A 1 499 ? -6.798 -35.798 17.100 1.00 54.97 499 LYS A CA 1
ATOM 4014 C C . LYS A 1 499 ? -6.349 -35.220 18.454 1.00 54.97 499 LYS A C 1
ATOM 4016 O O . LYS A 1 499 ? -6.919 -35.548 19.490 1.00 54.97 499 LYS A O 1
ATOM 4021 N N . LYS A 1 500 ? -5.390 -34.297 18.434 1.00 65.50 500 LYS A N 1
ATOM 4022 C CA . LYS A 1 500 ? -5.095 -33.417 19.572 1.00 65.50 500 LYS A CA 1
ATOM 4023 C C . LYS A 1 500 ? -6.219 -32.403 19.678 1.00 65.50 500 LYS A C 1
ATOM 4025 O O . LYS A 1 500 ? -6.376 -31.576 18.778 1.00 65.50 500 LYS A O 1
ATOM 4030 N N . VAL A 1 501 ? -7.050 -32.534 20.706 1.00 67.00 501 VAL A N 1
ATOM 4031 C CA . VAL A 1 501 ? -8.335 -31.833 20.793 1.00 67.00 501 VAL A CA 1
ATOM 4032 C C . VAL A 1 501 ? -8.403 -30.904 21.982 1.00 67.00 501 VAL A C 1
ATOM 4034 O O . VAL A 1 501 ? -7.907 -31.206 23.067 1.00 67.00 501 VAL A O 1
ATOM 4037 N N . ILE A 1 502 ? -9.114 -29.802 21.773 1.00 72.88 502 ILE A N 1
ATOM 4038 C CA . ILE A 1 502 ? -9.700 -29.047 22.868 1.00 72.88 502 ILE A CA 1
ATOM 4039 C C . ILE A 1 502 ? -11.197 -29.175 22.752 1.00 72.88 502 ILE A C 1
ATOM 4041 O O . ILE A 1 502 ? -11.789 -28.915 21.697 1.00 72.88 502 ILE A O 1
ATOM 4045 N N . LEU A 1 503 ? -11.783 -29.612 23.854 1.00 72.62 503 LEU A N 1
ATOM 4046 C CA . LEU A 1 503 ? -13.210 -29.809 23.959 1.00 72.62 503 LEU A CA 1
ATOM 4047 C C . LEU A 1 503 ? -13.815 -28.628 24.677 1.00 72.62 503 LEU A C 1
ATOM 4049 O O . LEU A 1 503 ? -13.392 -28.287 25.779 1.00 72.62 503 LEU A O 1
ATOM 4053 N N . CYS A 1 504 ? -14.782 -28.014 24.015 1.00 79.81 504 CYS A N 1
ATOM 4054 C CA . CYS A 1 504 ? -15.430 -26.815 24.482 1.00 79.81 504 CYS A CA 1
ATOM 4055 C C . CYS A 1 504 ? -16.929 -27.079 24.584 1.00 79.81 504 CYS A C 1
ATOM 4057 O O . CYS A 1 504 ? -17.560 -27.431 23.585 1.00 79.81 504 CYS A O 1
ATOM 4059 N N . GLU A 1 505 ? -17.466 -26.921 25.790 1.00 81.81 505 GLU A N 1
ATOM 4060 C CA . GLU A 1 505 ? -18.898 -27.006 26.063 1.00 81.81 505 GLU A CA 1
ATOM 4061 C C . GLU A 1 505 ? -19.414 -25.634 26.477 1.00 81.81 505 GLU A C 1
ATOM 4063 O O . GLU A 1 505 ? -18.857 -25.024 27.393 1.00 81.81 505 GLU A O 1
ATOM 4068 N N . ASN A 1 506 ? -20.481 -25.163 25.833 1.00 82.25 506 ASN A N 1
ATOM 4069 C CA . ASN A 1 506 ? -21.081 -23.872 26.150 1.00 82.25 506 ASN A CA 1
ATOM 4070 C C . ASN A 1 506 ? -22.502 -24.053 26.686 1.00 82.25 506 ASN A C 1
ATOM 4072 O O . ASN A 1 506 ? -23.267 -24.867 26.180 1.00 82.25 506 ASN A O 1
ATOM 4076 N N . LYS A 1 507 ? -22.878 -23.267 27.695 1.00 83.31 507 LYS A N 1
ATOM 4077 C CA . LYS A 1 507 ? -24.234 -23.214 28.253 1.00 83.31 507 LYS A CA 1
ATOM 4078 C C . LYS A 1 507 ? -24.758 -21.786 28.285 1.00 83.31 507 LYS A C 1
ATOM 4080 O O . LYS A 1 507 ? -24.009 -20.810 28.255 1.00 83.31 507 LYS A O 1
ATOM 4085 N N . ARG A 1 508 ? -26.080 -21.678 28.399 1.00 82.94 508 ARG A N 1
ATOM 4086 C CA . ARG A 1 508 ? -26.802 -20.404 28.487 1.00 82.94 508 ARG A CA 1
ATOM 4087 C C . ARG A 1 508 ? -26.331 -19.542 29.648 1.00 82.94 508 ARG A C 1
ATOM 4089 O O . ARG A 1 508 ? -25.997 -20.043 30.722 1.00 82.94 508 ARG A O 1
ATOM 4096 N N . ARG A 1 509 ? -26.436 -18.232 29.452 1.00 80.44 509 ARG A N 1
ATOM 4097 C CA . ARG A 1 509 ? -26.108 -17.223 30.457 1.00 80.44 509 ARG A CA 1
ATOM 4098 C C . ARG A 1 509 ? -26.898 -17.339 31.752 1.00 80.44 509 ARG A C 1
ATOM 4100 O O . ARG A 1 509 ? -26.331 -17.129 32.816 1.00 80.44 509 ARG A O 1
ATOM 4107 N N . GLU A 1 510 ? -28.175 -17.720 31.712 1.00 82.94 510 GLU A N 1
ATOM 4108 C CA . GLU A 1 510 ? -28.974 -17.813 32.945 1.00 82.94 510 GLU A CA 1
ATOM 4109 C C . GLU A 1 510 ? -28.454 -18.876 33.936 1.00 82.94 510 GLU A C 1
ATOM 4111 O O . GLU A 1 510 ? -28.913 -18.947 35.080 1.00 82.94 510 GLU A O 1
ATOM 4116 N N . GLY A 1 511 ? -27.496 -19.707 33.509 1.00 81.12 511 GLY A N 1
ATOM 4117 C CA . GLY A 1 511 ? -26.864 -20.723 34.334 1.00 81.12 511 GLY A CA 1
ATOM 4118 C C . GLY A 1 511 ? -25.606 -20.305 35.082 1.00 81.12 511 GLY A C 1
ATOM 4119 O O . GLY A 1 511 ? -25.096 -21.120 35.846 1.00 81.12 511 GLY A O 1
ATOM 4120 N N . GLU A 1 512 ? -25.108 -19.076 34.912 1.00 84.50 512 GLU A N 1
ATOM 4121 C CA . GLU A 1 512 ? -23.839 -18.620 35.510 1.00 84.50 512 GLU A CA 1
ATOM 4122 C C . GLU A 1 512 ? -23.795 -18.828 37.036 1.00 84.50 512 GLU A C 1
ATOM 4124 O O . GLU A 1 512 ? -22.778 -19.265 37.575 1.00 84.50 512 GLU A O 1
ATOM 4129 N N . SER A 1 513 ? -24.922 -18.611 37.723 1.00 85.12 513 SER A N 1
ATOM 4130 C CA . SER A 1 513 ? -25.067 -18.769 39.178 1.00 85.12 513 SER A CA 1
ATOM 4131 C C . SER A 1 513 ? -25.442 -20.185 39.641 1.00 85.12 513 SER A C 1
ATOM 4133 O O . SER A 1 513 ? -25.526 -20.440 40.844 1.00 85.12 513 SER A O 1
ATOM 4135 N N . GLN A 1 514 ? -25.683 -21.121 38.718 1.00 88.19 514 GLN A N 1
ATOM 4136 C CA . GLN A 1 514 ? -26.217 -22.447 39.026 1.00 88.19 514 GLN A CA 1
ATOM 4137 C C . GLN A 1 514 ? -25.123 -23.516 38.963 1.00 88.19 514 GLN A C 1
ATOM 4139 O O . GLN A 1 514 ? -24.758 -24.003 37.894 1.00 88.19 514 GLN A O 1
ATOM 4144 N N . THR A 1 515 ? -24.643 -23.969 40.125 1.00 87.88 515 THR A N 1
ATOM 4145 C CA . THR A 1 515 ? -23.610 -25.021 40.231 1.00 87.88 515 THR A CA 1
ATOM 4146 C C . THR A 1 515 ? -23.977 -26.313 39.490 1.00 87.88 515 THR A C 1
ATOM 4148 O O . THR A 1 515 ? -23.100 -27.004 38.967 1.00 87.88 515 THR A O 1
ATOM 4151 N N . SER A 1 516 ? -25.268 -26.645 39.415 1.00 86.69 516 SER A N 1
ATOM 4152 C CA . SER A 1 516 ? -25.768 -27.808 38.674 1.00 86.69 516 SER A CA 1
ATOM 4153 C C . SER A 1 516 ? -25.468 -27.724 37.175 1.00 86.69 516 SER A C 1
ATOM 4155 O O . SER A 1 516 ? -25.110 -28.741 36.591 1.00 86.69 516 SER A O 1
ATOM 4157 N N . ILE A 1 517 ? -25.545 -26.533 36.569 1.00 85.38 517 ILE A N 1
ATOM 4158 C CA . ILE A 1 517 ? -25.300 -26.323 35.133 1.00 85.38 517 ILE A CA 1
ATOM 4159 C C . ILE A 1 517 ? -23.817 -26.497 34.806 1.00 85.38 517 ILE A C 1
ATOM 4161 O O . ILE A 1 517 ? -23.476 -27.210 33.866 1.00 85.38 517 ILE A O 1
ATOM 4165 N N . TRP A 1 518 ? -22.932 -25.933 35.628 1.00 87.81 518 TRP A N 1
ATOM 4166 C CA . TRP A 1 518 ? -21.487 -26.147 35.507 1.00 87.81 518 TRP A CA 1
ATOM 4167 C C . TRP A 1 518 ? -21.105 -27.623 35.651 1.00 87.81 518 TRP A C 1
ATOM 4169 O O . TRP A 1 518 ? -20.298 -28.140 34.881 1.00 87.81 518 TRP A O 1
ATOM 4179 N N . THR A 1 519 ? -21.705 -28.310 36.627 1.00 87.75 519 THR A N 1
ATOM 4180 C CA . THR A 1 519 ? -21.447 -29.734 36.880 1.00 87.75 519 THR A CA 1
ATOM 4181 C C . THR A 1 519 ? -21.931 -30.601 35.719 1.00 87.75 519 THR A C 1
ATOM 4183 O O . THR A 1 519 ? -21.226 -31.514 35.295 1.00 87.75 519 THR A O 1
ATOM 4186 N N . ASP A 1 520 ? -23.118 -30.315 35.183 1.00 84.81 520 ASP A N 1
ATOM 4187 C CA . ASP A 1 520 ? -23.667 -31.007 34.016 1.00 84.81 520 ASP A CA 1
ATOM 4188 C C . ASP A 1 520 ? -22.793 -30.800 32.770 1.00 84.81 520 ASP A C 1
ATOM 4190 O O . ASP A 1 520 ? -22.386 -31.777 32.141 1.00 84.81 520 ASP A O 1
ATOM 4194 N N . ALA A 1 521 ? -22.408 -29.556 32.474 1.00 85.44 521 ALA A N 1
ATOM 4195 C CA . ALA A 1 521 ? -21.533 -29.229 31.350 1.00 85.44 521 ALA A CA 1
ATOM 4196 C C . ALA A 1 521 ? -20.158 -29.912 31.458 1.00 85.44 521 ALA A C 1
ATOM 4198 O O . ALA A 1 521 ? -19.679 -30.512 30.493 1.00 85.44 521 ALA A O 1
ATOM 4199 N N . LEU A 1 522 ? -19.548 -29.909 32.651 1.00 88.06 522 LEU A N 1
ATOM 4200 C CA . LEU A 1 522 ? -18.283 -30.605 32.888 1.00 88.06 522 LEU A CA 1
ATOM 4201 C C . LEU A 1 522 ? -18.425 -32.126 32.711 1.00 88.06 522 LEU A C 1
ATOM 4203 O O . LEU A 1 522 ? -17.586 -32.768 32.081 1.00 88.06 522 LEU A O 1
ATOM 4207 N N . ASN A 1 523 ? -19.500 -32.722 33.228 1.00 85.75 523 ASN A N 1
ATOM 4208 C CA . ASN A 1 523 ? -19.753 -34.152 33.055 1.00 85.75 523 ASN A CA 1
ATOM 4209 C C . ASN A 1 523 ? -19.947 -34.523 31.579 1.00 85.75 523 ASN A C 1
ATOM 4211 O O . ASN A 1 523 ? -19.484 -35.580 31.146 1.00 85.75 523 ASN A O 1
ATOM 4215 N N . GLN A 1 524 ? -20.617 -33.669 30.806 1.00 80.06 524 GLN A N 1
ATOM 4216 C CA . GLN A 1 524 ? -20.822 -33.862 29.371 1.00 80.06 524 GLN A CA 1
ATOM 4217 C C . GLN A 1 524 ? -19.495 -33.816 28.607 1.00 80.06 524 GLN A C 1
ATOM 4219 O O . GLN A 1 524 ? -19.170 -34.775 27.901 1.00 80.06 524 GLN A O 1
ATOM 4224 N N . VAL A 1 525 ? -18.681 -32.777 28.818 1.00 82.38 525 VAL A N 1
ATOM 4225 C CA . VAL A 1 525 ? -17.394 -32.641 28.121 1.00 82.38 525 VAL A CA 1
ATOM 4226 C C . VAL A 1 525 ? -16.407 -33.755 28.504 1.00 82.38 525 VAL A C 1
ATOM 4228 O O . VAL A 1 525 ? -15.686 -34.257 27.646 1.00 82.38 525 VAL A O 1
ATOM 4231 N N . VAL A 1 526 ? -16.418 -34.233 29.756 1.00 86.56 526 VAL A N 1
ATOM 4232 C CA . VAL A 1 526 ? -15.572 -35.355 30.216 1.00 86.56 526 VAL A CA 1
ATOM 4233 C C . VAL A 1 526 ? -15.993 -36.690 29.604 1.00 86.56 526 VAL A C 1
ATOM 4235 O O . VAL A 1 526 ? -15.132 -37.479 29.201 1.00 86.56 526 VAL A O 1
ATOM 4238 N N . LYS A 1 527 ? -17.301 -36.963 29.507 1.00 80.69 527 LYS A N 1
ATOM 4239 C CA . LYS A 1 527 ? -17.805 -38.161 28.813 1.00 80.69 527 LYS A CA 1
ATOM 4240 C C . LYS A 1 527 ? -17.324 -38.182 27.366 1.00 80.69 527 LYS A C 1
ATOM 4242 O O . LYS A 1 527 ? -16.837 -39.208 26.897 1.00 80.69 527 LYS A O 1
ATOM 4247 N N . TYR A 1 528 ? -17.393 -37.035 26.698 1.00 77.50 528 TYR A N 1
ATOM 4248 C CA . TYR A 1 528 ? -16.944 -36.899 25.320 1.00 77.50 528 TYR A CA 1
ATOM 4249 C C . TYR A 1 528 ? -15.417 -37.026 25.181 1.00 77.50 528 TYR A C 1
ATOM 4251 O O . TYR A 1 528 ? -14.929 -37.767 24.333 1.00 77.50 528 TYR A O 1
ATOM 4259 N N . ALA A 1 529 ? -14.647 -36.411 26.082 1.00 80.31 529 ALA A N 1
ATOM 4260 C CA . ALA A 1 529 ? -13.192 -36.569 26.153 1.00 80.31 529 ALA A CA 1
ATOM 4261 C C . ALA A 1 529 ? -12.767 -38.035 26.314 1.00 80.31 529 ALA A C 1
ATOM 4263 O O . ALA A 1 529 ? -11.801 -38.494 25.705 1.00 80.31 529 ALA A O 1
ATOM 4264 N N . THR A 1 530 ? -13.520 -38.786 27.118 1.00 81.00 530 THR A N 1
ATOM 4265 C CA . THR A 1 530 ? -13.295 -40.218 27.331 1.00 81.00 530 THR A CA 1
ATOM 4266 C C . THR A 1 530 ? -13.595 -41.028 26.069 1.00 81.00 530 THR A C 1
ATOM 4268 O O . THR A 1 530 ? -12.866 -41.972 25.783 1.00 81.00 530 THR A O 1
ATOM 4271 N N . LEU A 1 531 ? -14.614 -40.645 25.293 1.00 77.25 531 LEU A N 1
ATOM 4272 C CA . LEU A 1 531 ? -14.933 -41.272 24.010 1.00 77.25 531 LEU A CA 1
ATOM 4273 C C . LEU A 1 531 ? -13.851 -41.014 22.960 1.00 77.25 531 LEU A C 1
ATOM 4275 O O . LEU A 1 531 ? -13.422 -41.951 22.299 1.00 77.25 531 LEU A O 1
ATOM 4279 N N . ILE A 1 532 ? -13.378 -39.772 22.816 1.00 74.56 532 ILE A N 1
ATOM 4280 C CA . ILE A 1 532 ? -12.317 -39.468 21.845 1.00 74.56 532 ILE A CA 1
ATOM 4281 C C . ILE A 1 532 ? -11.102 -40.351 22.105 1.00 74.56 532 ILE A C 1
ATOM 4283 O O . ILE A 1 532 ? -10.544 -40.904 21.173 1.00 74.56 532 ILE A O 1
ATOM 4287 N N . ARG A 1 533 ? -10.737 -40.583 23.368 1.00 77.62 533 ARG A N 1
ATOM 4288 C CA . ARG A 1 533 ? -9.612 -41.465 23.716 1.00 77.62 533 ARG A CA 1
ATOM 4289 C C . ARG A 1 533 ? -9.761 -42.915 23.274 1.00 77.62 533 ARG A C 1
ATOM 4291 O O . ARG A 1 533 ? -8.751 -43.614 23.226 1.00 77.62 533 ARG A O 1
ATOM 4298 N N . THR A 1 534 ? -10.978 -43.388 23.015 1.00 76.94 534 THR A N 1
ATOM 4299 C CA . THR A 1 534 ? -11.213 -44.752 22.532 1.00 76.94 534 THR A CA 1
ATOM 4300 C C . THR A 1 534 ? -11.259 -44.841 21.006 1.00 76.94 534 THR A C 1
ATOM 4302 O O . THR A 1 534 ? -11.333 -45.953 20.481 1.00 76.94 534 THR A O 1
ATOM 4305 N N . GLU A 1 535 ? -11.175 -43.718 20.280 1.00 76.31 535 GLU A N 1
ATOM 4306 C CA . GLU A 1 535 ? -11.141 -43.726 18.817 1.00 76.31 535 GLU A CA 1
ATOM 4307 C C . GLU A 1 535 ? -9.809 -44.293 18.274 1.00 76.31 535 GLU A C 1
ATOM 4309 O O . GLU A 1 535 ? -8.743 -44.081 18.864 1.00 76.31 535 GLU A O 1
ATOM 4314 N N . PRO A 1 536 ? -9.831 -45.011 17.134 1.00 70.00 536 PRO A N 1
ATOM 4315 C CA . PRO A 1 536 ? -8.617 -45.512 16.496 1.00 70.00 536 PRO A CA 1
ATOM 4316 C C . PRO A 1 536 ? -7.615 -44.388 16.196 1.00 70.00 536 PRO A C 1
ATOM 4318 O O . PRO A 1 536 ? -7.988 -43.345 15.665 1.00 70.00 536 PRO A O 1
ATOM 4321 N N . GLY A 1 537 ? -6.339 -44.618 16.515 1.00 70.56 537 GLY A N 1
ATOM 4322 C CA . GLY A 1 537 ? -5.262 -43.644 16.303 1.00 70.56 537 GLY A CA 1
ATOM 4323 C C . GLY A 1 537 ? -5.036 -42.675 17.466 1.00 70.56 537 GLY A C 1
ATOM 4324 O O . GLY A 1 537 ? -4.151 -41.840 17.371 1.00 70.56 537 GLY A O 1
ATOM 4325 N N . GLN A 1 538 ? -5.783 -42.775 18.572 1.00 75.19 538 GLN A N 1
ATOM 4326 C CA . GLN A 1 538 ? -5.643 -41.874 19.723 1.00 75.19 538 GLN A CA 1
ATOM 4327 C C . GLN A 1 538 ? -4.624 -42.355 20.758 1.00 75.19 538 GLN A C 1
ATOM 4329 O O . GLN A 1 538 ? -4.474 -43.556 20.981 1.00 75.19 538 GLN A O 1
ATOM 4334 N N . ASN A 1 539 ? -3.933 -41.419 21.422 1.00 77.19 539 ASN A N 1
ATOM 4335 C CA . ASN A 1 539 ? -3.014 -41.737 22.516 1.00 77.19 539 ASN A CA 1
ATOM 4336 C C . ASN A 1 539 ? -3.743 -41.671 23.877 1.00 77.19 539 ASN A C 1
ATOM 4338 O O . ASN A 1 539 ? -3.963 -40.582 24.408 1.00 77.19 539 ASN A O 1
ATOM 4342 N N . PRO A 1 540 ? -4.073 -42.810 24.517 1.00 77.81 540 PRO A N 1
ATOM 4343 C CA . PRO A 1 540 ? -4.828 -42.819 25.775 1.00 77.81 540 PRO A CA 1
ATOM 4344 C C . PRO A 1 540 ? -4.047 -42.258 26.975 1.00 77.81 540 PRO A C 1
ATOM 4346 O O . PRO A 1 540 ? -4.628 -42.036 28.038 1.00 77.81 540 PRO A O 1
ATOM 4349 N N . ASN A 1 541 ? -2.732 -42.054 26.841 1.00 81.75 541 ASN A N 1
ATOM 4350 C CA . ASN A 1 541 ? -1.904 -41.450 27.885 1.00 81.75 541 ASN A CA 1
ATOM 4351 C C . ASN A 1 541 ? -1.812 -39.923 27.762 1.00 81.75 541 ASN A C 1
ATOM 4353 O O . ASN A 1 541 ? -1.255 -39.285 28.652 1.00 81.75 541 ASN A O 1
ATOM 4357 N N . GLU A 1 542 ? -2.346 -39.341 26.690 1.00 80.88 542 GLU A N 1
ATOM 4358 C CA . GLU A 1 542 ? -2.283 -37.907 26.450 1.00 80.88 542 GLU A CA 1
ATOM 4359 C C . GLU A 1 542 ? -3.261 -37.144 27.353 1.00 80.88 542 GLU A C 1
ATOM 4361 O O . GLU A 1 542 ? -4.408 -37.554 27.594 1.00 80.88 542 GLU A O 1
ATOM 4366 N N . THR A 1 543 ? -2.785 -36.023 27.889 1.00 86.44 543 THR A N 1
ATOM 4367 C CA . THR A 1 543 ? -3.623 -35.086 28.635 1.00 86.44 543 THR A CA 1
ATOM 4368 C C . THR A 1 543 ? -4.477 -34.302 27.653 1.00 86.44 543 THR A C 1
ATOM 4370 O O . THR A 1 543 ? -3.956 -33.688 26.729 1.00 86.44 543 THR A O 1
ATOM 4373 N N . LEU A 1 544 ? -5.791 -34.306 27.873 1.00 86.62 544 LEU A N 1
ATOM 4374 C CA . LEU A 1 544 ? -6.717 -33.480 27.105 1.00 86.62 544 LEU A CA 1
ATOM 4375 C C . LEU A 1 544 ? -6.998 -32.187 27.863 1.00 86.62 544 LEU A C 1
ATOM 4377 O O . LEU A 1 544 ? -7.119 -32.201 29.089 1.00 86.62 544 LEU A O 1
ATOM 4381 N N . TYR A 1 545 ? -7.148 -31.089 27.132 1.00 88.25 545 TYR A N 1
ATOM 4382 C CA . TYR A 1 545 ? -7.545 -29.803 27.695 1.00 88.25 545 TYR A CA 1
ATOM 4383 C C . TYR A 1 545 ? -9.017 -29.552 27.380 1.00 88.25 545 TYR A C 1
ATOM 4385 O O . TYR A 1 545 ? -9.468 -29.753 26.250 1.00 88.25 545 TYR A O 1
ATOM 4393 N N . LEU A 1 546 ? -9.778 -29.153 28.394 1.00 88.62 546 LEU A N 1
ATOM 4394 C CA . LEU A 1 546 ? -11.224 -28.976 28.311 1.00 88.62 546 LEU A CA 1
ATOM 4395 C C . LEU A 1 546 ? -11.577 -27.567 28.763 1.00 88.62 546 LEU A C 1
ATOM 4397 O O . LEU A 1 546 ? -10.998 -27.053 29.723 1.00 88.62 546 LEU A O 1
ATOM 4401 N N . THR A 1 547 ? -12.571 -26.969 28.124 1.00 89.69 547 THR A N 1
ATOM 4402 C CA . THR A 1 547 ? -13.152 -25.713 28.579 1.00 89.69 547 THR A CA 1
ATOM 4403 C C . THR A 1 547 ? -14.659 -25.820 28.677 1.00 89.69 547 THR A C 1
ATOM 4405 O O . THR A 1 547 ? -15.331 -26.407 27.830 1.00 89.69 547 THR A O 1
ATOM 4408 N N . VAL A 1 548 ? -15.179 -25.268 29.766 1.00 89.75 548 VAL A N 1
ATOM 4409 C CA . VAL A 1 548 ? -16.611 -25.153 30.014 1.00 89.75 548 VAL A CA 1
ATOM 4410 C C . VAL A 1 548 ? -16.915 -23.677 30.110 1.00 89.75 548 VAL A C 1
ATOM 4412 O O . VAL A 1 548 ? -16.316 -22.974 30.923 1.00 89.75 548 VAL A O 1
ATOM 4415 N N . ASN A 1 549 ? -17.845 -23.222 29.288 1.00 89.69 549 ASN A N 1
ATOM 4416 C CA . ASN A 1 549 ? -18.260 -21.838 29.243 1.00 89.69 549 ASN A CA 1
ATOM 4417 C C . ASN A 1 549 ? -19.739 -21.741 29.592 1.00 89.69 549 ASN A C 1
ATOM 4419 O O . ASN A 1 549 ? -20.569 -22.433 29.009 1.00 89.69 549 ASN A O 1
ATOM 4423 N N . VAL A 1 550 ? -20.096 -20.870 30.525 1.00 89.12 550 VAL A N 1
ATOM 4424 C CA . VAL A 1 550 ? -21.496 -20.597 30.857 1.00 89.12 550 VAL A CA 1
ATOM 4425 C C . VAL A 1 550 ? -21.710 -19.103 30.709 1.00 89.12 550 VAL A C 1
ATOM 4427 O O . VAL A 1 550 ? -21.102 -18.316 31.431 1.00 89.12 550 VAL A O 1
ATOM 4430 N N . GLY A 1 551 ? -22.527 -18.711 29.728 1.00 88.25 551 GLY A N 1
ATOM 4431 C CA . GLY A 1 551 ? -22.754 -17.308 29.393 1.00 88.25 551 GLY A CA 1
ATOM 4432 C C . GLY A 1 551 ? -21.472 -16.571 29.025 1.00 88.25 551 GLY A C 1
ATOM 4433 O O . GLY A 1 551 ? -20.908 -16.781 27.958 1.00 88.25 551 GLY A O 1
ATOM 4434 N N . THR A 1 552 ? -21.043 -15.680 29.911 1.00 89.81 552 THR A N 1
ATOM 4435 C CA . THR A 1 552 ? -19.856 -14.832 29.753 1.00 89.81 552 THR A CA 1
ATOM 4436 C C . THR A 1 552 ? -18.662 -15.285 30.587 1.00 89.81 552 THR A C 1
ATOM 4438 O O . THR A 1 552 ? -17.699 -14.531 30.731 1.00 89.81 552 THR A O 1
ATOM 4441 N N . TYR A 1 553 ? -18.704 -16.507 31.123 1.00 92.31 553 TYR A N 1
ATOM 4442 C CA . TYR A 1 553 ? -17.664 -17.030 31.998 1.00 92.31 553 TYR A CA 1
ATOM 4443 C C . TYR A 1 553 ? -17.048 -18.317 31.442 1.00 92.31 553 TYR A C 1
ATOM 4445 O O . TYR A 1 553 ? -17.736 -19.339 31.390 1.00 92.31 553 TYR A O 1
ATOM 4453 N N . PRO A 1 554 ? -15.759 -18.316 31.047 1.00 92.00 554 PRO A N 1
ATOM 4454 C CA . PRO A 1 554 ? -15.017 -19.545 30.788 1.00 92.00 554 PRO A CA 1
ATOM 4455 C C . PRO A 1 554 ? -14.372 -20.135 32.053 1.00 92.00 554 PRO A C 1
ATOM 4457 O O . PRO A 1 554 ? -13.934 -19.419 32.960 1.00 92.00 554 PRO A O 1
ATOM 4460 N N . ARG A 1 555 ? -14.233 -21.465 32.064 1.00 92.56 555 ARG A N 1
ATOM 4461 C CA . ARG A 1 555 ? -13.418 -22.227 33.017 1.00 92.56 555 ARG A CA 1
ATOM 4462 C C . ARG A 1 555 ? -12.610 -23.311 32.304 1.00 92.56 555 ARG A C 1
ATOM 4464 O O . ARG A 1 555 ? -13.064 -23.898 31.323 1.00 92.56 555 ARG A O 1
ATOM 4471 N N . PHE A 1 556 ? -11.410 -23.573 32.818 1.00 92.56 556 PHE A N 1
ATOM 4472 C CA . PHE A 1 556 ? -10.388 -24.381 32.157 1.00 92.56 556 PHE A CA 1
ATOM 4473 C C . PHE A 1 556 ? -10.009 -25.603 32.989 1.00 92.56 556 PHE A C 1
ATOM 4475 O O . PHE A 1 556 ? -9.724 -25.495 34.184 1.00 92.56 556 PHE A O 1
ATOM 4482 N N . TYR A 1 557 ? -9.944 -26.754 32.331 1.00 92.31 557 TYR A N 1
ATOM 4483 C CA . TYR A 1 557 ? -9.649 -28.036 32.950 1.00 92.31 557 TYR A CA 1
ATOM 4484 C C . TYR A 1 557 ? -8.611 -28.807 32.145 1.00 92.31 557 TYR A C 1
ATOM 4486 O O . TYR A 1 557 ? -8.480 -28.659 30.930 1.00 92.31 557 TYR A O 1
ATOM 4494 N N . GLU A 1 558 ? -7.919 -29.697 32.837 1.00 91.12 558 GLU A N 1
ATOM 4495 C CA . GLU A 1 558 ? -7.142 -30.762 32.228 1.00 91.12 558 GLU A CA 1
ATOM 4496 C C . GLU A 1 558 ? -7.746 -32.112 32.611 1.00 91.12 558 GLU A C 1
ATOM 4498 O O . GLU A 1 558 ? -8.232 -32.323 33.725 1.00 91.12 558 GLU A O 1
ATOM 4503 N N . LEU A 1 559 ? -7.703 -33.054 31.681 1.00 89.88 559 LEU A N 1
ATOM 4504 C CA . LEU A 1 559 ? -8.055 -34.439 31.916 1.00 89.88 559 LEU A CA 1
ATOM 4505 C C . LEU A 1 559 ? -6.782 -35.266 31.721 1.00 89.88 559 LEU A C 1
ATOM 4507 O O . LEU A 1 559 ? -6.416 -35.542 30.580 1.00 89.88 559 LEU A O 1
ATOM 4511 N N . PRO A 1 560 ? -6.071 -35.652 32.793 1.00 87.69 560 PRO A N 1
ATOM 4512 C CA . PRO A 1 560 ? -4.791 -36.349 32.664 1.00 87.69 560 PRO A CA 1
ATOM 4513 C C . PRO A 1 560 ? -4.971 -37.780 32.144 1.00 87.69 560 PRO A C 1
ATOM 4515 O O . PRO A 1 560 ? -5.708 -38.534 32.768 1.00 87.69 560 PRO A O 1
ATOM 4518 N N . GLY A 1 561 ? -4.283 -38.175 31.066 1.00 81.00 561 GLY A N 1
ATOM 4519 C CA . GLY A 1 561 ? -4.193 -39.552 30.531 1.00 81.00 561 GLY A CA 1
ATOM 4520 C C . GLY A 1 561 ? -5.343 -40.516 30.878 1.00 81.00 561 GLY A C 1
ATOM 4521 O O . GLY A 1 561 ? -6.511 -40.196 30.723 1.00 81.00 561 GLY A O 1
ATOM 4522 N N . LYS A 1 562 ? -5.053 -41.705 31.415 1.00 76.81 562 LYS A N 1
ATOM 4523 C CA . LYS A 1 562 ? -6.073 -42.723 31.763 1.00 76.81 562 LYS A CA 1
ATOM 4524 C C . LYS A 1 562 ? -7.071 -42.320 32.877 1.00 76.81 562 LYS A C 1
ATOM 4526 O O . LYS A 1 562 ? -7.819 -43.173 33.349 1.00 76.81 562 LYS A O 1
ATOM 4531 N N . SER A 1 563 ? -7.084 -41.064 33.328 1.00 81.38 563 SER A N 1
ATOM 4532 C CA . SER A 1 563 ? -8.060 -40.544 34.290 1.00 81.38 563 SER A CA 1
ATOM 4533 C C . SER A 1 563 ? -9.393 -40.236 33.612 1.00 81.38 563 SER A C 1
ATOM 4535 O O . SER A 1 563 ? -9.435 -39.593 32.561 1.00 81.38 563 SER A O 1
ATOM 4537 N N . SER A 1 564 ? -10.485 -40.615 34.274 1.00 79.12 564 SER A N 1
ATOM 4538 C CA . SER A 1 564 ? -11.842 -40.123 34.003 1.00 79.12 564 SER A CA 1
ATOM 4539 C C . SER A 1 564 ? -12.215 -38.913 34.869 1.00 79.12 564 SER A C 1
ATOM 4541 O O . SER A 1 564 ? -13.331 -38.412 34.781 1.00 79.12 564 SER A O 1
ATOM 4543 N N . THR A 1 565 ? -11.307 -38.462 35.736 1.00 87.94 565 THR A N 1
ATOM 4544 C CA . THR A 1 565 ? -11.532 -37.347 36.660 1.00 87.94 565 THR A CA 1
ATOM 4545 C C . THR A 1 565 ? -10.815 -36.101 36.137 1.00 87.94 565 THR A C 1
ATOM 4547 O O . THR A 1 565 ? -9.575 -36.122 36.092 1.00 87.94 565 THR A O 1
ATOM 4550 N N . PRO A 1 566 ? -11.545 -35.038 35.737 1.00 90.12 566 PRO A N 1
ATOM 4551 C CA . PRO A 1 566 ? -10.941 -33.768 35.345 1.00 90.12 566 PRO A CA 1
ATOM 4552 C C . PRO A 1 566 ? -10.345 -33.059 36.566 1.00 90.12 566 PRO A C 1
ATOM 4554 O O . PRO A 1 566 ? -10.796 -33.249 37.698 1.00 90.12 566 PRO A O 1
ATOM 4557 N N . LYS A 1 567 ? -9.344 -32.216 36.332 1.00 92.31 567 LYS A N 1
ATOM 4558 C CA . LYS A 1 567 ? -8.760 -31.316 37.330 1.00 92.31 567 LYS A CA 1
ATOM 4559 C C . LYS A 1 567 ? -8.837 -29.887 36.819 1.00 92.31 567 LYS A C 1
ATOM 4561 O O . LYS A 1 567 ? -8.765 -29.667 35.611 1.00 92.31 567 LYS A O 1
ATOM 4566 N N . ASP A 1 568 ? -8.963 -28.927 37.731 1.00 91.44 568 ASP A N 1
ATOM 4567 C CA . ASP A 1 568 ? -8.756 -27.524 37.374 1.00 91.44 568 ASP A CA 1
ATOM 4568 C C . ASP A 1 568 ? -7.352 -27.372 36.787 1.00 91.44 568 ASP A C 1
ATOM 4570 O O . ASP A 1 568 ? -6.370 -27.867 37.349 1.00 91.44 568 ASP A O 1
ATOM 4574 N N . TRP A 1 569 ? -7.259 -26.709 35.639 1.00 90.62 569 TRP A N 1
ATOM 4575 C CA . TRP A 1 569 ? -5.971 -26.498 35.004 1.00 90.62 569 TRP A CA 1
ATOM 4576 C C . TRP A 1 569 ? -5.175 -25.477 35.822 1.00 90.62 569 TRP A C 1
ATOM 4578 O O . TRP A 1 569 ? -5.613 -24.340 35.997 1.00 90.62 569 TRP A O 1
ATOM 4588 N N . ALA A 1 570 ? -4.024 -25.889 36.363 1.00 87.06 570 ALA A N 1
ATOM 4589 C CA . ALA A 1 570 ? -3.306 -25.131 37.392 1.00 87.06 570 ALA A CA 1
ATOM 4590 C C . ALA A 1 570 ? -3.040 -23.648 37.037 1.00 87.06 570 ALA A C 1
ATOM 4592 O O . ALA A 1 570 ? -3.255 -22.802 37.908 1.00 87.06 570 ALA A O 1
ATOM 4593 N N . PRO A 1 571 ? -2.662 -23.284 35.790 1.00 85.44 571 PRO A N 1
ATOM 4594 C CA . PRO A 1 571 ? -2.504 -21.881 35.388 1.00 85.44 571 PRO A CA 1
ATOM 4595 C C . PRO A 1 571 ? -3.773 -21.023 35.512 1.00 85.44 571 PRO A C 1
ATOM 4597 O O . PRO A 1 571 ? -3.663 -19.814 35.699 1.00 85.44 571 PRO A O 1
ATOM 4600 N N . ALA A 1 572 ? -4.963 -21.626 35.441 1.00 83.25 572 ALA A N 1
ATOM 4601 C CA . ALA A 1 572 ? -6.251 -20.941 35.563 1.00 83.25 572 ALA A CA 1
ATOM 4602 C C . ALA A 1 572 ? -6.740 -20.786 37.021 1.00 83.25 572 ALA A C 1
ATOM 4604 O O . ALA A 1 572 ? -7.798 -20.210 37.268 1.00 83.25 572 ALA A O 1
ATOM 4605 N N . GLY A 1 573 ? -6.026 -21.339 38.009 1.00 82.94 573 GLY A N 1
ATOM 4606 C CA . GLY A 1 573 ? -6.320 -21.134 39.435 1.00 82.94 573 GLY A CA 1
ATOM 4607 C C . GLY A 1 573 ? -7.707 -21.590 39.923 1.00 82.94 573 GLY A C 1
ATOM 4608 O O . GLY A 1 573 ? -8.097 -21.229 41.029 1.00 82.94 573 GLY A O 1
ATOM 4609 N N . GLY A 1 574 ? -8.466 -22.347 39.120 1.00 81.38 574 GLY A N 1
ATOM 4610 C CA . GLY A 1 574 ? -9.789 -22.881 39.475 1.00 81.38 574 GLY A CA 1
ATOM 4611 C C . GLY A 1 574 ? -10.911 -21.843 39.627 1.00 81.38 574 GLY A C 1
ATOM 4612 O O . GLY A 1 574 ? -11.980 -22.185 40.136 1.00 81.38 574 GLY A O 1
ATOM 4613 N N . ARG A 1 575 ? -10.698 -20.588 39.203 1.00 86.31 575 ARG A N 1
ATOM 4614 C CA . ARG A 1 575 ? -11.708 -19.518 39.280 1.00 86.31 575 ARG A CA 1
ATOM 4615 C C . ARG A 1 575 ? -12.522 -19.383 37.990 1.00 86.31 575 ARG A C 1
ATOM 4617 O O . ARG A 1 575 ? -12.107 -19.846 36.929 1.00 86.31 575 ARG A O 1
ATOM 4624 N N . TYR A 1 576 ? -13.671 -18.721 38.095 1.00 87.12 576 TYR A N 1
ATOM 4625 C CA . TYR A 1 576 ? -14.429 -18.234 36.943 1.00 87.12 576 TYR A CA 1
ATOM 4626 C C . TYR A 1 576 ? -13.802 -16.926 36.465 1.00 87.12 576 TYR A C 1
ATOM 4628 O O . TYR A 1 576 ? -13.517 -16.056 37.288 1.00 87.12 576 TYR A O 1
ATOM 4636 N N . TYR A 1 577 ? -13.583 -16.806 35.163 1.00 89.56 577 TYR A N 1
ATOM 4637 C CA . TYR A 1 577 ? -13.120 -15.568 34.542 1.00 89.56 577 TYR A CA 1
ATOM 4638 C C . TYR A 1 577 ? -14.323 -14.878 33.920 1.00 89.56 577 TYR A C 1
ATOM 4640 O O . TYR A 1 577 ? -15.124 -15.557 33.297 1.00 89.56 577 TYR A O 1
ATOM 4648 N N . GLU A 1 578 ? -14.484 -13.572 34.071 1.00 90.81 578 GLU A N 1
ATOM 4649 C CA . GLU A 1 578 ? -15.513 -12.832 33.342 1.00 90.81 578 GLU A CA 1
ATOM 4650 C C . GLU A 1 578 ? -14.893 -12.233 32.086 1.00 90.81 578 GLU A C 1
ATOM 4652 O O . GLU A 1 578 ? -13.940 -11.466 32.179 1.00 90.81 578 GLU A O 1
ATOM 4657 N N . LEU A 1 579 ? -15.437 -12.535 30.905 1.00 86.31 579 LEU A N 1
ATOM 4658 C CA . LEU A 1 579 ? -14.824 -12.125 29.634 1.00 86.31 579 LEU A CA 1
ATOM 4659 C C . LEU A 1 579 ? -14.481 -10.622 29.560 1.00 86.31 579 LEU A C 1
ATOM 4661 O O . LEU A 1 579 ? -13.396 -10.267 29.110 1.00 86.31 579 LEU A O 1
ATOM 4665 N N . ALA A 1 580 ? -15.374 -9.737 30.013 1.00 82.12 580 ALA A N 1
ATOM 4666 C CA . ALA A 1 580 ? -15.138 -8.292 29.939 1.00 82.12 580 ALA A CA 1
ATOM 4667 C C . ALA A 1 580 ? -14.148 -7.763 30.985 1.00 82.12 580 ALA A C 1
ATOM 4669 O O . ALA A 1 580 ? -13.488 -6.760 30.726 1.00 82.12 580 ALA A O 1
ATOM 4670 N N . ASN A 1 581 ? -14.051 -8.411 32.148 1.00 85.50 581 ASN A N 1
ATOM 4671 C CA . ASN A 1 581 ? -13.232 -7.923 33.261 1.00 85.50 581 ASN A CA 1
ATOM 4672 C C . ASN A 1 581 ? -11.858 -8.602 33.326 1.00 85.50 581 ASN A C 1
ATOM 4674 O O . ASN A 1 581 ? -10.909 -7.997 33.810 1.00 85.50 581 ASN A O 1
ATOM 4678 N N . ASP A 1 582 ? -11.744 -9.828 32.815 1.00 87.00 582 ASP A N 1
ATOM 4679 C CA . ASP A 1 582 ? -10.523 -10.637 32.803 1.00 87.00 582 ASP A CA 1
ATOM 4680 C C . ASP A 1 582 ? -10.039 -10.906 31.363 1.00 87.00 582 ASP A C 1
ATOM 4682 O O . ASP A 1 582 ? -9.567 -11.996 31.028 1.00 87.00 582 ASP A O 1
ATOM 4686 N N . GLU A 1 583 ? -10.226 -9.939 30.465 1.00 82.81 583 GLU A N 1
ATOM 4687 C CA . GLU A 1 583 ? -10.016 -10.115 29.028 1.00 82.81 583 GLU A CA 1
ATOM 4688 C C . GLU A 1 583 ? -8.577 -10.570 28.693 1.00 82.81 583 GLU A C 1
ATOM 4690 O O . GLU A 1 583 ? -8.379 -11.499 27.900 1.00 82.81 583 GLU A O 1
ATOM 4695 N N . GLU A 1 584 ? -7.575 -9.969 29.342 1.00 79.38 584 GLU A N 1
ATOM 4696 C CA . GLU A 1 584 ? -6.152 -10.284 29.162 1.00 79.38 584 GLU A CA 1
ATOM 4697 C C . GLU A 1 584 ? -5.815 -11.696 29.656 1.00 79.38 584 GLU A C 1
ATOM 4699 O O . GLU A 1 584 ? -5.195 -12.493 28.940 1.00 79.38 584 GLU A O 1
ATOM 4704 N N . GLU A 1 585 ? -6.265 -12.048 30.858 1.00 85.31 585 GLU A N 1
ATOM 4705 C CA . GLU A 1 585 ? -6.044 -13.358 31.456 1.00 85.31 585 GLU A CA 1
ATOM 4706 C C . GLU A 1 585 ? -6.717 -14.472 30.654 1.00 85.31 585 GLU A C 1
ATOM 4708 O O . GLU A 1 585 ? -6.088 -15.503 30.401 1.00 85.31 585 GLU A O 1
ATOM 4713 N N . VAL A 1 586 ? -7.965 -14.271 30.216 1.00 86.25 586 VAL A N 1
ATOM 4714 C CA . VAL A 1 586 ? -8.687 -15.242 29.380 1.00 86.25 586 VAL A CA 1
ATOM 4715 C C . VAL A 1 586 ? -7.920 -15.495 28.086 1.00 86.25 586 VAL A C 1
ATOM 4717 O O . VAL A 1 586 ? -7.722 -16.651 27.700 1.00 86.25 586 VAL A O 1
ATOM 4720 N N . TRP A 1 587 ? -7.448 -14.431 27.431 1.00 81.81 587 TRP A N 1
ATOM 4721 C CA . TRP A 1 587 ? -6.657 -14.544 26.209 1.00 81.81 587 TRP A CA 1
ATOM 4722 C C . TRP A 1 587 ? -5.354 -15.313 26.450 1.00 81.81 587 TRP A C 1
ATOM 4724 O O . TRP A 1 587 ? -5.005 -16.224 25.692 1.00 81.81 587 TRP A O 1
ATOM 4734 N N . LYS A 1 588 ? -4.643 -14.999 27.536 1.00 82.62 588 LYS A N 1
ATOM 4735 C CA . LYS A 1 588 ? -3.386 -15.656 27.911 1.00 82.62 588 LYS A CA 1
ATOM 4736 C C . LYS A 1 588 ? -3.562 -17.153 28.168 1.00 82.62 588 LYS A C 1
ATOM 4738 O O . LYS A 1 588 ? -2.766 -17.947 27.664 1.00 82.62 588 LYS A O 1
ATOM 4743 N N . LEU A 1 589 ? -4.596 -17.547 28.910 1.00 87.25 589 LEU A N 1
ATOM 4744 C CA . LEU A 1 589 ? -4.881 -18.949 29.236 1.00 87.25 589 LEU A CA 1
ATOM 4745 C C . LEU A 1 589 ? -5.172 -19.773 27.981 1.00 87.25 589 LEU A C 1
ATOM 4747 O O . LEU A 1 589 ? -4.602 -20.846 27.785 1.00 87.25 589 LEU A O 1
ATOM 4751 N N . TRP A 1 590 ? -5.996 -19.239 27.086 1.00 86.50 590 TRP A N 1
ATOM 4752 C CA . TRP A 1 590 ? -6.327 -19.896 25.829 1.00 86.50 590 TRP A CA 1
ATOM 4753 C C . TRP A 1 590 ? -5.120 -20.047 24.885 1.00 86.50 590 TRP A C 1
ATOM 4755 O O . TRP A 1 590 ? -4.935 -21.113 24.294 1.00 86.50 590 TRP A O 1
ATOM 4765 N N . ASN A 1 591 ? -4.251 -19.031 24.792 1.00 81.50 591 ASN A N 1
ATOM 4766 C CA . ASN A 1 591 ? -2.995 -19.126 24.034 1.00 81.50 591 ASN A CA 1
ATOM 4767 C C . ASN A 1 591 ? -2.039 -20.175 24.622 1.00 81.50 591 ASN A C 1
ATOM 4769 O O . ASN A 1 591 ? -1.427 -20.936 23.877 1.00 81.50 591 ASN A O 1
ATOM 4773 N N . GLN A 1 592 ? -1.937 -20.259 25.948 1.00 85.06 592 GLN A N 1
ATOM 4774 C CA . GLN A 1 592 ? -1.122 -21.280 26.605 1.00 85.06 592 GLN A CA 1
ATOM 4775 C C . GLN A 1 592 ? -1.638 -22.700 26.320 1.00 85.06 592 GLN A C 1
ATOM 4777 O O . GLN A 1 592 ? -0.834 -23.581 26.022 1.00 85.06 592 GLN A O 1
ATOM 4782 N N . ILE A 1 593 ? -2.960 -22.924 26.340 1.00 85.12 593 ILE A N 1
ATOM 4783 C CA . ILE A 1 593 ? -3.547 -24.214 25.935 1.00 85.12 593 ILE A CA 1
ATOM 4784 C C . ILE A 1 593 ? -3.195 -24.531 24.477 1.00 85.12 593 ILE A C 1
ATOM 4786 O O . ILE A 1 593 ? -2.789 -25.652 24.180 1.00 85.12 593 ILE A O 1
ATOM 4790 N N . ARG A 1 594 ? -3.291 -23.558 23.561 1.00 81.56 594 ARG A N 1
ATOM 4791 C CA . ARG A 1 594 ? -2.868 -23.744 22.162 1.00 81.56 594 ARG A CA 1
ATOM 4792 C C . ARG A 1 594 ? -1.426 -24.202 22.055 1.00 81.56 594 ARG A C 1
ATOM 4794 O O . ARG A 1 594 ? -1.147 -25.158 21.336 1.00 81.56 594 ARG A O 1
ATOM 4801 N N . ASP A 1 595 ? -0.521 -23.540 22.755 1.00 78.44 595 ASP A N 1
ATOM 4802 C CA . ASP A 1 595 ? 0.901 -23.856 22.672 1.00 78.44 595 ASP A CA 1
ATOM 4803 C C . ASP A 1 595 ? 1.208 -25.231 23.297 1.00 78.44 595 ASP A C 1
ATOM 4805 O O . ASP A 1 595 ? 2.048 -25.974 22.783 1.00 78.44 595 ASP A O 1
ATOM 4809 N N . LEU A 1 596 ? 0.471 -25.631 24.340 1.00 80.06 596 LEU A N 1
ATOM 4810 C CA . LEU A 1 596 ? 0.534 -26.979 24.915 1.00 80.06 596 LEU A CA 1
ATOM 4811 C C . LEU A 1 596 ? 0.073 -28.050 23.924 1.00 80.06 596 LEU A C 1
ATOM 4813 O O . LEU A 1 596 ? 0.794 -29.021 23.706 1.00 80.06 596 LEU A O 1
ATOM 4817 N N . VAL A 1 597 ? -1.069 -27.834 23.272 1.00 76.12 597 VAL A N 1
ATOM 4818 C CA . VAL A 1 597 ? -1.633 -28.750 22.268 1.00 76.12 597 VAL A CA 1
ATOM 4819 C C . VAL A 1 597 ? -0.764 -28.840 21.004 1.00 76.12 597 VAL A C 1
ATOM 4821 O O . VAL A 1 597 ? -0.810 -29.838 20.293 1.00 76.12 597 VAL A O 1
ATOM 4824 N N . LYS A 1 598 ? 0.057 -27.820 20.716 1.00 71.69 598 LYS A N 1
ATOM 4825 C CA . LYS A 1 598 ? 1.048 -27.851 19.624 1.00 71.69 598 LYS A CA 1
ATOM 4826 C C . LYS A 1 598 ? 2.354 -28.567 19.986 1.00 71.69 598 LYS A C 1
ATOM 4828 O O . LYS A 1 598 ? 3.040 -29.034 19.079 1.00 71.69 598 LYS A O 1
ATOM 4833 N N . SER A 1 599 ? 2.757 -28.529 21.256 1.00 67.44 599 SER A N 1
ATOM 4834 C CA . SER A 1 599 ? 4.082 -28.981 21.716 1.00 67.44 599 SER A CA 1
ATOM 4835 C C . SER A 1 599 ? 4.124 -30.444 22.149 1.00 67.44 599 SER A C 1
ATOM 4837 O O . SER A 1 599 ? 5.160 -31.088 21.986 1.00 67.44 599 SER A O 1
ATOM 4839 N N . HIS A 1 600 ? 3.016 -30.947 22.685 1.00 53.72 600 HIS A N 1
ATOM 4840 C CA . HIS A 1 600 ? 2.745 -32.374 22.878 1.00 53.72 600 HIS A CA 1
ATOM 4841 C C . HIS A 1 600 ? 2.160 -32.904 21.582 1.00 53.72 600 HIS A C 1
ATOM 4843 O O . HIS A 1 600 ? 2.381 -34.087 21.227 1.00 53.72 600 HIS A O 1
#

Solvent-accessible surface area (backbone atoms only — not comparable to full-atom values): 32875 Å² total; per-residue (Å²): 130,86,72,98,61,84,56,61,58,90,65,81,76,48,69,65,70,83,42,37,33,78,41,22,38,71,57,63,57,76,66,40,63,49,91,87,36,34,33,29,68,44,43,59,40,66,57,100,57,32,42,30,28,35,22,40,30,66,86,77,60,32,65,29,23,41,37,39,26,15,29,71,56,90,66,56,24,65,63,53,41,50,58,65,54,73,65,66,58,101,42,77,50,59,68,20,40,67,53,76,75,48,74,51,76,46,81,53,82,16,41,54,19,55,32,43,29,28,71,51,62,26,36,31,46,51,68,20,42,47,95,60,33,48,40,39,57,56,18,20,30,11,36,39,37,47,50,42,43,33,49,28,54,42,45,73,73,51,35,34,56,51,52,72,45,48,72,34,31,26,32,53,43,66,58,78,61,59,35,70,47,50,74,66,56,44,27,77,73,52,52,72,83,54,74,41,75,59,45,39,67,84,68,53,83,88,84,62,76,31,47,42,68,44,47,55,42,49,56,66,64,54,58,53,22,63,74,42,45,45,69,55,38,40,50,27,52,52,76,46,64,67,37,47,32,62,91,82,44,89,41,51,77,77,75,39,60,79,72,46,42,44,64,46,60,75,70,40,54,83,51,61,56,53,63,46,46,44,38,31,14,47,38,37,44,46,45,32,50,59,15,51,40,52,77,61,75,64,83,90,64,56,72,60,56,50,52,54,49,49,31,37,40,73,42,83,66,59,67,72,48,51,70,69,42,82,65,46,70,84,53,25,43,97,86,72,42,65,33,92,92,60,77,74,63,33,46,68,56,48,46,35,67,22,33,49,47,50,22,55,76,71,73,44,74,66,77,52,72,71,50,46,49,34,43,52,52,51,44,54,44,30,56,39,76,55,55,90,69,30,60,53,47,66,52,49,60,67,31,68,36,32,59,75,46,17,47,52,35,32,44,56,32,71,42,73,87,60,81,47,79,83,68,63,66,59,61,67,68,38,69,70,46,31,49,30,52,52,50,44,67,40,90,85,38,53,47,67,38,32,43,53,30,53,57,53,53,44,46,71,67,51,28,64,90,78,39,28,41,80,48,73,56,82,67,59,24,74,83,71,78,44,89,88,66,45,88,47,52,38,39,28,45,69,72,92,66,45,76,50,48,42,46,41,36,69,37,37,43,92,36,63,88,36,68,66,51,56,51,51,46,48,53,51,49,47,54,50,54,57,50,56,44,71,41,91,67,42,63,50,69,52,66,39,43,37,35,43,30,30,39,61,29,50,35,53,31,30,29,51,26,87,49,90,61,71,40,63,27,73,95,57,71,71,51,80,40,44,53,88,84,33,46,69,60,55,53,51,53,52,48,52,52,51,53,48,65,71,72,108

InterPro domains:
  IPR000719 Protein kinase domain [PF00069] (38-176)
  IPR000719 Protein kinase domain [PF00069] (232-402)
  IPR000719 Protein kinase domain [PS50011] (38-402)
  IPR000719 Protein kinase domain [SM00220] (38-402)
  IPR011009 Protein kinase-like domain superfamily [SSF56112] (25-409)
  IPR017441 Protein kinase, ATP binding site [PS00107] (44-67)
  IPR051175 Dual specificity CLK kinases [PTHR45646] (23-404)